Protein AF-0000000085183586 (afdb_homodimer)

InterPro domains:
  IPR009056 Cytochrome c-like domain [PS51007] (41-153)
  IPR036280 Multiheme cytochrome superfamily [SSF48695] (47-349)

Radius of gyration: 34.96 Å; Cα contacts (8 Å, |Δi|>4): 1268; chains: 2; bounding box: 100×95×72 Å

Structure (mmCIF, N/CA/C/O backbone):
data_AF-0000000085183586-model_v1
#
loop_
_entity.id
_entity.type
_entity.pdbx_description
1 polymer 'Polyheme membrane-associated cytochrome C'
#
loop_
_atom_site.group_PDB
_atom_site.id
_atom_site.type_symbol
_atom_site.label_atom_id
_atom_site.label_alt_id
_atom_site.label_comp_id
_atom_site.label_asym_id
_atom_site.label_entity_id
_atom_site.label_seq_id
_atom_site.pdbx_PDB_ins_code
_atom_site.Cartn_x
_atom_site.Cartn_y
_atom_site.Cartn_z
_atom_site.occupancy
_atom_site.B_iso_or_equiv
_atom_site.auth_seq_id
_atom_site.auth_comp_id
_atom_site.auth_asym_id
_atom_site.auth_atom_id
_atom_site.pdbx_PDB_model_num
ATOM 1 N N . MET A 1 1 ? 73 -24.75 -18.953 1 26.05 1 MET A N 1
ATOM 2 C CA . MET A 1 1 ? 72.188 -23.594 -19.359 1 26.05 1 MET A CA 1
ATOM 3 C C . MET A 1 1 ? 70.875 -23.578 -18.688 1 26.05 1 MET A C 1
ATOM 5 O O . MET A 1 1 ? 70.062 -24.484 -18.906 1 26.05 1 MET A O 1
ATOM 9 N N . ILE A 1 2 ? 70.75 -23.047 -17.406 1 32.41 2 ILE A N 1
ATOM 10 C CA . ILE A 1 2 ? 69.688 -23.062 -16.422 1 32.41 2 ILE A CA 1
ATOM 11 C C . ILE A 1 2 ? 68.562 -22.156 -16.875 1 32.41 2 ILE A C 1
ATOM 13 O O . ILE A 1 2 ? 68.75 -20.953 -17.047 1 32.41 2 ILE A O 1
ATOM 17 N N . ALA A 1 3 ? 67.625 -22.734 -17.688 1 36.5 3 ALA A N 1
ATOM 18 C CA . ALA A 1 3 ? 66.5 -21.984 -18.234 1 36.5 3 ALA A CA 1
ATOM 19 C C . ALA A 1 3 ? 65.688 -21.281 -17.125 1 36.5 3 ALA A C 1
ATOM 21 O O . ALA A 1 3 ? 65.375 -21.891 -16.109 1 36.5 3 ALA A O 1
ATOM 22 N N . PRO A 1 4 ? 65.625 -19.938 -17.062 1 32.19 4 PRO A N 1
ATOM 23 C CA . PRO A 1 4 ? 65 -19.156 -16.031 1 32.19 4 PRO A CA 1
ATOM 24 C C . PRO A 1 4 ? 63.469 -19.344 -16.016 1 32.19 4 PRO A C 1
ATOM 26 O O . PRO A 1 4 ? 62.844 -19.422 -17.078 1 32.19 4 PRO A O 1
ATOM 29 N N . ARG A 1 5 ? 62.906 -20.047 -14.945 1 36.12 5 ARG A N 1
ATOM 30 C CA . ARG A 1 5 ? 61.5 -20.297 -14.695 1 36.12 5 ARG A CA 1
ATOM 31 C C . ARG A 1 5 ? 60.75 -18.984 -14.531 1 36.12 5 ARG A C 1
ATOM 33 O O . ARG A 1 5 ? 61.094 -18.156 -13.672 1 36.12 5 ARG A O 1
ATOM 40 N N . ILE A 1 6 ? 60.156 -18.438 -15.617 1 33.31 6 ILE A N 1
ATOM 41 C CA . ILE A 1 6 ? 59.312 -17.266 -15.633 1 33.31 6 ILE A CA 1
ATOM 42 C C . ILE A 1 6 ? 58.094 -17.516 -14.734 1 33.31 6 ILE A C 1
ATOM 44 O O . ILE A 1 6 ? 57.344 -18.469 -14.953 1 33.31 6 ILE A O 1
ATOM 48 N N . LEU A 1 7 ? 58.062 -17.047 -13.469 1 31.09 7 LEU A N 1
ATOM 49 C CA . LEU A 1 7 ? 56.969 -16.984 -12.5 1 31.09 7 LEU A CA 1
ATOM 50 C C . LEU A 1 7 ? 55.844 -16.078 -13 1 31.09 7 LEU A C 1
ATOM 52 O O . LEU A 1 7 ? 56.031 -14.883 -13.203 1 31.09 7 LEU A O 1
ATOM 56 N N . ILE A 1 8 ? 54.938 -16.625 -13.844 1 34.34 8 ILE A N 1
ATOM 57 C CA . ILE A 1 8 ? 53.75 -15.883 -14.227 1 34.34 8 ILE A CA 1
ATOM 58 C C . ILE A 1 8 ? 52.875 -15.68 -13 1 34.34 8 ILE A C 1
ATOM 60 O O . ILE A 1 8 ? 52.375 -16.656 -12.406 1 34.34 8 ILE A O 1
ATOM 64 N N . ILE A 1 9 ? 53.031 -14.562 -12.234 1 34.19 9 ILE A N 1
ATOM 65 C CA . ILE A 1 9 ? 52.156 -14.117 -11.172 1 34.19 9 ILE A CA 1
ATOM 66 C C . ILE A 1 9 ? 50.781 -13.781 -11.758 1 34.19 9 ILE A C 1
ATOM 68 O O . ILE A 1 9 ? 50.656 -12.914 -12.625 1 34.19 9 ILE A O 1
ATOM 72 N N . SER A 1 10 ? 49.906 -14.734 -11.758 1 30.56 10 SER A N 1
ATOM 73 C CA . SER A 1 10 ? 48.5 -14.5 -12.102 1 30.56 10 SER A CA 1
ATOM 74 C C . SER A 1 10 ? 47.844 -13.508 -11.133 1 30.56 10 SER A C 1
ATOM 76 O O . SER A 1 10 ? 47.781 -13.773 -9.938 1 30.56 10 SER A O 1
ATOM 78 N N . LEU A 1 11 ? 47.906 -12.195 -11.438 1 31.66 11 LEU A N 1
ATOM 79 C CA . LEU A 1 11 ? 47.125 -11.172 -10.766 1 31.66 11 LEU A CA 1
ATOM 80 C C . LEU A 1 11 ? 45.625 -11.469 -10.906 1 31.66 11 LEU A C 1
ATOM 82 O O . LEU A 1 11 ? 45.094 -11.438 -12.008 1 31.66 11 LEU A O 1
ATOM 86 N N . LEU A 1 12 ? 45.125 -12.305 -10 1 31.16 12 LEU A N 1
ATOM 87 C CA . LEU A 1 12 ? 43.688 -12.438 -9.828 1 31.16 12 LEU A CA 1
ATOM 88 C C . LEU A 1 12 ? 43.062 -11.125 -9.359 1 31.16 12 LEU A C 1
ATOM 90 O O . LEU A 1 12 ? 43.375 -10.641 -8.266 1 31.16 12 LEU A O 1
ATOM 94 N N . LEU A 1 13 ? 42.688 -10.258 -10.273 1 31.94 13 LEU A N 1
ATOM 95 C CA . LEU A 1 13 ? 41.875 -9.078 -10.023 1 31.94 13 LEU A CA 1
ATOM 96 C C . LEU A 1 13 ? 40.562 -9.461 -9.336 1 31.94 13 LEU A C 1
ATOM 98 O O . LEU A 1 13 ? 39.75 -10.227 -9.898 1 31.94 13 LEU A O 1
ATOM 102 N N . ALA A 1 14 ? 40.5 -9.195 -8.008 1 33.41 14 ALA A N 1
ATOM 103 C CA . ALA A 1 14 ? 39.312 -9.266 -7.133 1 33.41 14 ALA A CA 1
ATOM 104 C C . ALA A 1 14 ? 38.281 -8.203 -7.516 1 33.41 14 ALA A C 1
ATOM 106 O O . ALA A 1 14 ? 38.312 -7.082 -7.004 1 33.41 14 ALA A O 1
ATOM 107 N N . CYS A 1 15 ? 37.938 -8.133 -8.781 1 35.31 15 CYS A N 1
ATOM 108 C CA . CYS A 1 15 ? 36.906 -7.145 -9.133 1 35.31 15 CYS A CA 1
ATOM 109 C C . CYS A 1 15 ? 35.562 -7.531 -8.547 1 35.31 15 CYS A C 1
ATOM 111 O O . CYS A 1 15 ? 34.562 -6.836 -8.766 1 35.31 15 CYS A O 1
ATOM 113 N N . GLY A 1 16 ? 35.375 -8.711 -7.992 1 34.56 16 GLY A N 1
ATOM 114 C CA . GLY A 1 16 ? 33.969 -9.094 -7.832 1 34.56 16 GLY A CA 1
ATOM 115 C C . GLY A 1 16 ? 33.312 -8.422 -6.645 1 34.56 16 GLY A C 1
ATOM 116 O O . GLY A 1 16 ? 32.125 -8.617 -6.406 1 34.56 16 GLY A O 1
ATOM 117 N N . GLY A 1 17 ? 34 -7.895 -5.707 1 30.64 17 GLY A N 1
ATOM 118 C CA . GLY A 1 17 ? 33.375 -7.75 -4.391 1 30.64 17 GLY A CA 1
ATOM 119 C C . GLY A 1 17 ? 32.594 -6.465 -4.234 1 30.64 17 GLY A C 1
ATOM 120 O O . GLY A 1 17 ? 31.844 -6.305 -3.271 1 30.64 17 GLY A O 1
ATOM 121 N N . ALA A 1 18 ? 32.781 -5.504 -5.039 1 37.56 18 ALA A N 1
ATOM 122 C CA . ALA A 1 18 ? 32.219 -4.211 -4.668 1 37.56 18 ALA A CA 1
ATOM 123 C C . ALA A 1 18 ? 30.719 -4.16 -4.984 1 37.56 18 ALA A C 1
ATOM 125 O O . ALA A 1 18 ? 29.953 -3.477 -4.297 1 37.56 18 ALA A O 1
ATOM 126 N N . ALA A 1 19 ? 30.234 -4.758 -6.062 1 40.22 19 ALA A N 1
ATOM 127 C CA . ALA A 1 19 ? 28.828 -4.641 -6.418 1 40.22 19 ALA A CA 1
ATOM 128 C C . ALA A 1 19 ? 27.938 -5.309 -5.371 1 40.22 19 ALA A C 1
ATOM 130 O O . ALA A 1 19 ? 26.844 -4.82 -5.078 1 40.22 19 ALA A O 1
ATOM 131 N N . SER A 1 20 ? 28.438 -6.336 -4.688 1 42 20 SER A N 1
ATOM 132 C CA . SER A 1 20 ? 27.656 -7.059 -3.693 1 42 20 SER A CA 1
ATOM 133 C C . SER A 1 20 ? 27.5 -6.242 -2.416 1 42 20 SER A C 1
ATOM 135 O O . SER A 1 20 ? 26.438 -6.25 -1.796 1 42 20 SER A O 1
ATOM 137 N N . VAL A 1 21 ? 28.469 -5.434 -2.143 1 38.25 21 VAL A N 1
ATOM 138 C CA . VAL A 1 21 ? 28.422 -4.66 -0.905 1 38.25 21 VAL A CA 1
ATOM 139 C C . VAL A 1 21 ? 27.484 -3.477 -1.062 1 38.25 21 VAL A C 1
ATOM 141 O O . VAL A 1 21 ? 26.719 -3.158 -0.146 1 38.25 21 VAL A O 1
ATOM 144 N N . TYR A 1 22 ? 27.484 -2.863 -2.154 1 37.16 22 TYR A N 1
ATOM 145 C CA . TYR A 1 22 ? 26.641 -1.697 -2.367 1 37.16 22 TYR A CA 1
ATOM 146 C C . TYR A 1 22 ? 25.172 -2.1 -2.43 1 37.16 22 TYR A C 1
ATOM 148 O O . TYR A 1 22 ? 24.312 -1.411 -1.879 1 37.16 22 TYR A O 1
ATOM 156 N N . ALA A 1 23 ? 24.891 -3.236 -3.008 1 42.69 23 ALA A N 1
ATOM 157 C CA . ALA A 1 23 ? 23.516 -3.723 -3.025 1 42.69 23 ALA A CA 1
ATOM 158 C C . ALA A 1 23 ? 23.031 -4.078 -1.619 1 42.69 23 ALA A C 1
ATOM 160 O O . ALA A 1 23 ? 21.891 -3.811 -1.256 1 42.69 23 ALA A O 1
ATOM 161 N N . GLN A 1 24 ? 23.875 -4.543 -0.767 1 39.25 24 GLN A N 1
ATOM 162 C CA . GLN A 1 24 ? 23.531 -4.902 0.608 1 39.25 24 GLN A CA 1
ATOM 163 C C . GLN A 1 24 ? 23.312 -3.658 1.465 1 39.25 24 GLN A C 1
ATOM 165 O O . GLN A 1 24 ? 22.406 -3.621 2.289 1 39.25 24 GLN A O 1
ATOM 170 N N . GLU A 1 25 ? 24.141 -2.588 1.389 1 41.88 25 GLU A N 1
ATOM 171 C CA . GLU A 1 25 ? 23.969 -1.353 2.148 1 41.88 25 GLU A CA 1
ATOM 172 C C . GLU A 1 25 ? 22.688 -0.627 1.748 1 41.88 25 GLU A C 1
ATOM 174 O O . GLU A 1 25 ? 21.953 -0.126 2.605 1 41.88 25 GLU A O 1
ATOM 179 N N . ASP A 1 26 ? 22.391 -0.725 0.457 1 49 26 ASP A N 1
ATOM 180 C CA . ASP A 1 26 ? 21.188 -0.096 -0.081 1 49 26 ASP A CA 1
ATOM 181 C C . ASP A 1 26 ? 19.938 -0.857 0.34 1 49 26 ASP A C 1
ATOM 183 O O . ASP A 1 26 ? 18.922 -0.25 0.708 1 49 26 ASP A O 1
ATOM 187 N N . ALA A 1 27 ? 20.109 -2.209 0.472 1 51.81 27 ALA A N 1
ATOM 188 C CA . ALA A 1 27 ? 18.984 -3.025 0.914 1 51.81 27 ALA A CA 1
ATOM 189 C C . ALA A 1 27 ? 18.703 -2.82 2.4 1 51.81 27 ALA A C 1
ATOM 191 O O . ALA A 1 27 ? 17.547 -2.707 2.814 1 51.81 27 ALA A O 1
ATOM 192 N N . ALA A 1 28 ? 19.781 -2.766 3.197 1 56.38 28 ALA A N 1
ATOM 193 C CA . ALA A 1 28 ? 19.625 -2.482 4.621 1 56.38 28 ALA A CA 1
ATOM 194 C C . ALA A 1 28 ? 18.953 -1.125 4.84 1 56.38 28 ALA A C 1
ATOM 196 O O . ALA A 1 28 ? 18.109 -0.977 5.719 1 56.38 28 ALA A O 1
ATOM 197 N N . THR A 1 29 ? 19.219 -0.327 3.83 1 78.88 29 THR A N 1
ATOM 198 C CA . THR A 1 29 ? 18.641 1.007 3.961 1 78.88 29 THR A CA 1
ATOM 199 C C . THR A 1 29 ? 17.172 1.002 3.561 1 78.88 29 THR A C 1
ATOM 201 O O . THR A 1 29 ? 16.328 1.592 4.246 1 78.88 29 THR A O 1
ATOM 204 N N . LEU A 1 30 ? 16.797 0.117 2.643 1 90.38 30 LEU A N 1
ATOM 205 C CA . LEU A 1 30 ? 15.414 0.084 2.201 1 90.38 30 LEU A CA 1
ATOM 206 C C . LEU A 1 30 ? 14.539 -0.651 3.211 1 90.38 30 LEU A C 1
ATOM 208 O O . LEU A 1 30 ? 13.438 -0.192 3.541 1 90.38 30 LEU A O 1
ATOM 212 N N . SER A 1 31 ? 15.109 -1.735 3.783 1 93.25 31 SER A N 1
ATOM 213 C CA . SER A 1 31 ? 14.359 -2.451 4.809 1 93.25 31 SER A CA 1
ATOM 214 C C . SER A 1 31 ? 14.148 -1.586 6.047 1 93.25 31 SER A C 1
ATOM 216 O O . SER A 1 31 ? 13.094 -1.638 6.676 1 93.25 31 SER A O 1
ATOM 218 N N . GLY A 1 32 ? 15.195 -0.814 6.309 1 95.38 32 GLY A N 1
ATOM 219 C CA . GLY A 1 32 ? 15.055 0.111 7.422 1 95.38 32 GLY A CA 1
ATOM 220 C C . GLY A 1 32 ? 13.961 1.14 7.207 1 95.38 32 GLY A C 1
ATOM 221 O O . GLY A 1 32 ? 13.164 1.408 8.109 1 95.38 32 GLY A O 1
ATOM 222 N N . ALA A 1 33 ? 13.898 1.714 6.035 1 96.38 33 ALA A N 1
ATOM 223 C CA . ALA A 1 33 ? 12.867 2.684 5.684 1 96.38 33 ALA A CA 1
ATOM 224 C C . ALA A 1 33 ? 11.477 2.051 5.75 1 96.38 33 ALA A C 1
ATOM 226 O O . ALA A 1 33 ? 10.531 2.66 6.254 1 96.38 33 ALA A O 1
ATOM 227 N N . VAL A 1 34 ? 11.398 0.79 5.297 1 96.81 34 VAL A N 1
ATOM 228 C CA . VAL A 1 34 ? 10.125 0.079 5.293 1 96.81 34 VAL A CA 1
ATOM 229 C C . VAL A 1 34 ? 9.672 -0.181 6.727 1 96.81 34 VAL A C 1
ATOM 231 O O . VAL A 1 34 ? 8.516 0.068 7.074 1 96.81 34 VAL A O 1
ATOM 234 N N . GLU A 1 35 ? 10.602 -0.632 7.535 1 96.75 35 GLU A N 1
ATOM 235 C CA . GLU A 1 35 ? 10.258 -0.892 8.93 1 96.75 35 GLU A CA 1
ATOM 236 C C . GLU A 1 35 ? 9.852 0.394 9.648 1 96.75 35 GLU A C 1
ATOM 238 O O . GLU A 1 35 ? 8.898 0.403 10.43 1 96.75 35 GLU A O 1
ATOM 243 N N . ALA A 1 36 ? 10.562 1.481 9.383 1 97.31 36 ALA A N 1
ATOM 244 C CA . ALA A 1 36 ? 10.227 2.773 9.977 1 97.31 36 ALA A CA 1
ATOM 245 C C . ALA A 1 36 ? 8.828 3.221 9.562 1 97.31 36 ALA A C 1
ATOM 247 O O . ALA A 1 36 ? 8.039 3.664 10.398 1 97.31 36 ALA A O 1
ATOM 248 N N . TRP A 1 37 ? 8.516 3.057 8.32 1 97.75 37 TRP A N 1
ATOM 249 C CA . TRP A 1 37 ? 7.195 3.432 7.828 1 97.75 37 TRP A CA 1
ATOM 250 C C . TRP A 1 37 ? 6.113 2.566 8.469 1 97.75 37 TRP A C 1
ATOM 252 O O . TRP A 1 37 ? 5.082 3.078 8.914 1 97.75 37 TRP A O 1
ATOM 262 N N . LEU A 1 38 ? 6.363 1.264 8.555 1 96.75 38 LEU A N 1
ATOM 263 C CA . LEU A 1 38 ? 5.383 0.335 9.102 1 96.75 38 LEU A CA 1
ATOM 264 C C . LEU A 1 38 ? 5.008 0.721 10.531 1 96.75 38 LEU A C 1
ATOM 266 O O . LEU A 1 38 ? 3.883 0.472 10.969 1 96.75 38 LEU A O 1
ATOM 270 N N . ASN A 1 39 ? 5.918 1.369 11.18 1 95.94 39 ASN A N 1
ATOM 271 C CA . ASN A 1 39 ? 5.691 1.727 12.578 1 95.94 39 ASN A CA 1
ATOM 272 C C . ASN A 1 39 ? 5.281 3.189 12.727 1 95.94 39 ASN A C 1
ATOM 274 O O . ASN A 1 39 ? 5.242 3.719 13.836 1 95.94 39 ASN A O 1
ATOM 278 N N . SER A 1 40 ? 4.984 3.844 11.68 1 97.81 40 SER A N 1
ATOM 279 C CA . SER A 1 40 ? 4.652 5.262 11.688 1 97.81 40 SER A CA 1
ATOM 280 C C . SER A 1 40 ? 3.143 5.477 11.641 1 97.81 40 SER A C 1
ATOM 282 O O . SER A 1 40 ? 2.393 4.566 11.281 1 97.81 40 SER A O 1
ATOM 284 N N . PRO A 1 41 ? 2.654 6.734 11.961 1 97.5 41 PRO A N 1
ATOM 285 C CA . PRO A 1 41 ? 1.229 7.055 11.859 1 97.5 41 PRO A CA 1
ATOM 286 C C . PRO A 1 41 ? 0.71 6.977 10.422 1 97.5 41 PRO A C 1
ATOM 288 O O . PRO A 1 41 ? -0.486 6.766 10.203 1 97.5 41 PRO A O 1
ATOM 291 N N . HIS A 1 42 ? 1.541 7.059 9.406 1 97.94 42 HIS A N 1
ATOM 292 C CA . HIS A 1 42 ? 1.119 7.012 8.008 1 97.94 42 HIS A CA 1
ATOM 293 C C . HIS A 1 42 ? 0.777 5.59 7.586 1 97.94 42 HIS A C 1
ATOM 295 O O . HIS A 1 42 ? 0.142 5.379 6.547 1 97.94 42 HIS A O 1
ATOM 301 N N . ALA A 1 43 ? 1.17 4.605 8.461 1 96.5 43 ALA A N 1
ATOM 302 C CA . ALA A 1 43 ? 0.905 3.201 8.164 1 96.5 43 ALA A CA 1
ATOM 303 C C . ALA A 1 43 ? -0.066 2.602 9.18 1 96.5 43 ALA A C 1
ATOM 305 O O . ALA A 1 43 ? -0.321 1.395 9.164 1 96.5 43 ALA A O 1
ATOM 306 N N . ARG A 1 44 ? -0.626 3.459 10.078 1 95.81 44 ARG A N 1
ATOM 307 C CA . ARG A 1 44 ? -1.499 2.963 11.141 1 95.81 44 ARG A CA 1
ATOM 308 C C . ARG A 1 44 ? -2.91 2.719 10.617 1 95.81 44 ARG A C 1
ATOM 310 O O . ARG A 1 44 ? -3.779 3.586 10.727 1 95.81 44 ARG A O 1
ATOM 317 N N . ARG A 1 45 ? -3.207 1.57 10.211 1 92.56 45 ARG A N 1
ATOM 318 C CA . ARG A 1 45 ? -4.422 1.195 9.492 1 92.56 45 ARG A CA 1
ATOM 319 C C . ARG A 1 45 ? -5.656 1.393 10.367 1 92.56 45 ARG A C 1
ATOM 321 O O . ARG A 1 45 ? -6.734 1.713 9.859 1 92.56 45 ARG A O 1
ATOM 328 N N . GLY A 1 46 ? -5.484 1.187 11.641 1 92.88 46 GLY A N 1
ATOM 329 C CA . GLY A 1 46 ? -6.629 1.256 12.539 1 92.88 46 GLY A CA 1
ATOM 330 C C . GLY A 1 46 ? -6.961 2.67 12.977 1 92.88 46 GLY A C 1
ATOM 331 O O . GLY A 1 46 ? -7.957 2.895 13.664 1 92.88 46 GLY A O 1
ATOM 332 N N . SER A 1 47 ? -6.145 3.629 12.492 1 96 47 SER A N 1
ATOM 333 C CA . SER A 1 47 ? -6.383 5.016 12.883 1 96 47 SER A CA 1
ATOM 334 C C . SER A 1 47 ? -7.645 5.562 12.219 1 96 47 SER A C 1
ATOM 336 O O . SER A 1 47 ? -7.961 5.207 11.086 1 96 47 SER A O 1
ATOM 338 N N . GLU A 1 48 ? -8.32 6.496 12.922 1 95.56 48 GLU A N 1
ATOM 339 C CA . GLU A 1 48 ? -9.523 7.145 12.398 1 95.56 48 GLU A CA 1
ATOM 340 C C . GLU A 1 48 ? -9.234 7.836 11.07 1 95.56 48 GLU A C 1
ATOM 342 O O . GLU A 1 48 ? -10.109 7.906 10.203 1 95.56 48 GLU A O 1
ATOM 347 N N . SER A 1 49 ? -8.031 8.203 10.859 1 96 49 SER A N 1
ATOM 348 C CA . SER A 1 49 ? -7.656 8.898 9.633 1 96 49 SER A CA 1
ATOM 349 C C . SER A 1 49 ? -7.848 8.008 8.406 1 96 49 SER A C 1
ATOM 351 O O . SER A 1 49 ? -7.973 8.5 7.285 1 96 49 SER A O 1
ATOM 353 N N . PHE A 1 50 ? -7.922 6.676 8.602 1 95.88 50 PHE A N 1
ATOM 354 C CA . PHE A 1 50 ? -8.047 5.758 7.477 1 95.88 50 PHE A CA 1
ATOM 355 C C . PHE A 1 50 ? -9.344 4.965 7.566 1 95.88 50 PHE A C 1
ATOM 357 O O . PHE A 1 50 ? -9.82 4.426 6.562 1 95.88 50 PHE A O 1
ATOM 364 N N . THR A 1 51 ? -10.008 4.926 8.766 1 94.88 51 THR A N 1
ATOM 365 C CA . THR A 1 51 ? -11.164 4.047 8.945 1 94.88 51 THR A CA 1
ATOM 366 C C . THR A 1 51 ? -12.461 4.852 8.969 1 94.88 51 THR A C 1
ATOM 368 O O . THR A 1 51 ? -13.547 4.277 9.008 1 94.88 51 THR A O 1
ATOM 371 N N . HIS A 1 52 ? -12.305 6.164 8.945 1 96.19 52 HIS A N 1
ATOM 372 C CA . HIS A 1 52 ? -13.453 7.051 9.102 1 96.19 52 HIS A CA 1
ATOM 373 C C . HIS A 1 52 ? -14.562 6.699 8.109 1 96.19 52 HIS A C 1
ATOM 375 O O . HIS A 1 52 ? -15.742 6.812 8.43 1 96.19 52 HIS A O 1
ATOM 381 N N . TRP A 1 53 ? -14.289 6.145 6.941 1 96.38 53 TRP A N 1
ATOM 382 C CA . TRP A 1 53 ? -15.234 5.957 5.852 1 96.38 53 TRP A CA 1
ATOM 383 C C . TRP A 1 53 ? -15.57 4.48 5.668 1 96.38 53 TRP A C 1
ATOM 385 O O . TRP A 1 53 ? -16.188 4.094 4.672 1 96.38 53 TRP A O 1
ATOM 395 N N . ASP A 1 54 ? -15.148 3.646 6.586 1 91.56 54 ASP A N 1
ATOM 396 C CA . ASP A 1 54 ? -15.352 2.207 6.453 1 91.56 54 ASP A CA 1
ATOM 397 C C . ASP A 1 54 ? -16.828 1.882 6.219 1 91.56 54 ASP A C 1
ATOM 399 O O . ASP A 1 54 ? -17.156 1.083 5.34 1 91.56 54 ASP A O 1
ATOM 403 N N . GLU A 1 55 ? -17.75 2.551 6.961 1 92.88 55 GLU A N 1
ATOM 404 C CA . GLU A 1 55 ? -19.188 2.291 6.828 1 92.88 55 GLU A CA 1
ATOM 405 C C . GLU A 1 55 ? -19.719 2.805 5.496 1 92.88 55 GLU A C 1
ATOM 407 O O . GLU A 1 55 ? -20.688 2.273 4.965 1 92.88 55 GLU A O 1
ATOM 412 N N . ASP A 1 56 ? -19.031 3.766 4.938 1 94.06 56 ASP A N 1
ATOM 413 C CA . ASP A 1 56 ? -19.453 4.355 3.674 1 94.06 56 ASP A CA 1
ATOM 414 C C . ASP A 1 56 ? -18.984 3.518 2.488 1 94.06 56 ASP A C 1
ATOM 416 O O . ASP A 1 56 ? -19.531 3.631 1.387 1 94.06 56 ASP A O 1
ATOM 420 N N . GLY A 1 57 ? -17.906 2.82 2.652 1 91 57 GLY A N 1
ATOM 421 C CA . GLY A 1 57 ? -17.422 1.91 1.624 1 91 57 GLY A CA 1
ATOM 422 C C . GLY A 1 57 ? -16.406 2.543 0.692 1 91 57 GLY A C 1
ATOM 423 O O . GLY A 1 57 ? -15.781 1.852 -0.113 1 91 57 GLY A O 1
ATOM 424 N N . GLU A 1 58 ? -16.25 3.869 0.753 1 94.56 58 GLU A N 1
ATOM 425 C CA . GLU A 1 58 ? -15.312 4.602 -0.088 1 94.56 58 GLU A CA 1
ATOM 426 C C . GLU A 1 58 ? -14.945 5.945 0.531 1 94.56 58 GLU A C 1
ATOM 428 O O . GLU A 1 58 ? -15.68 6.465 1.374 1 94.56 58 GLU A O 1
ATOM 433 N N . ILE A 1 59 ? -13.805 6.473 0.156 1 97.12 59 ILE A N 1
ATOM 434 C CA . ILE A 1 59 ? -13.375 7.793 0.596 1 97.12 59 ILE A CA 1
ATOM 435 C C . ILE A 1 59 ? -13.805 8.844 -0.422 1 97.12 59 ILE A C 1
ATOM 437 O O . ILE A 1 59 ? -13.438 8.773 -1.596 1 97.12 59 ILE A O 1
ATOM 441 N N . PRO A 1 60 ? -14.562 9.797 -0.044 1 97.5 60 PRO A N 1
ATOM 442 C CA . PRO A 1 60 ? -15.023 10.797 -1.007 1 97.5 60 PRO A CA 1
ATOM 443 C C . PRO A 1 60 ? -13.891 11.664 -1.542 1 97.5 60 PRO A C 1
ATOM 445 O O . PRO A 1 60 ? -12.875 11.844 -0.87 1 97.5 60 PRO A O 1
ATOM 448 N N . PRO A 1 61 ? -14.039 12.227 -2.707 1 97.19 61 PRO A N 1
ATOM 449 C CA . PRO A 1 61 ? -12.984 12.969 -3.393 1 97.19 61 PRO A CA 1
ATOM 450 C C . PRO A 1 61 ? -12.406 14.094 -2.539 1 97.19 61 PRO A C 1
ATOM 452 O O . PRO A 1 61 ? -11.188 14.32 -2.549 1 97.19 61 PRO A O 1
ATOM 455 N N . GLN A 1 62 ? -13.211 14.734 -1.729 1 95.69 62 GLN A N 1
ATOM 456 C CA . GLN A 1 62 ? -12.766 15.898 -0.978 1 95.69 62 GLN A CA 1
ATOM 457 C C . GLN A 1 62 ? -11.836 15.492 0.163 1 95.69 62 GLN A C 1
ATOM 459 O O . GLN A 1 62 ? -11.156 16.328 0.752 1 95.69 62 GLN A O 1
ATOM 464 N N . CYS A 1 63 ? -11.82 14.211 0.505 1 97.62 63 CYS A N 1
ATOM 465 C CA . CYS A 1 63 ? -11 13.719 1.607 1 97.62 63 CYS A CA 1
ATOM 466 C C . CYS A 1 63 ? -9.812 12.914 1.088 1 97.62 63 CYS A C 1
ATOM 468 O O . CYS A 1 63 ? -8.812 12.758 1.787 1 97.62 63 CYS A O 1
ATOM 470 N N . ALA A 1 64 ? -9.859 12.461 -0.14 1 98 64 ALA A N 1
ATOM 471 C CA . ALA A 1 64 ? -9.016 11.383 -0.649 1 98 64 ALA A CA 1
ATOM 472 C C . ALA A 1 64 ? -7.586 11.859 -0.874 1 98 64 ALA A C 1
ATOM 474 O O . ALA A 1 64 ? -6.637 11.086 -0.742 1 98 64 ALA A O 1
ATOM 475 N N . THR A 1 65 ? -7.352 13.125 -1.169 1 97.94 65 THR A N 1
ATOM 476 C CA . THR A 1 65 ? -6.008 13.641 -1.42 1 97.94 65 THR A CA 1
ATOM 477 C C . THR A 1 65 ? -5.094 13.375 -0.226 1 97.94 65 THR A C 1
ATOM 479 O O . THR A 1 65 ? -3.951 12.945 -0.396 1 97.94 65 THR A O 1
ATOM 482 N N . CYS A 1 66 ? -5.664 13.562 0.977 1 97.88 66 CYS A N 1
ATOM 483 C CA . CYS A 1 66 ? -4.828 13.547 2.172 1 97.88 66 CYS A CA 1
ATOM 484 C C . CYS A 1 66 ? -4.988 12.227 2.924 1 97.88 66 CYS A C 1
ATOM 486 O O . CYS A 1 66 ? -4.176 11.898 3.791 1 97.88 66 CYS A O 1
ATOM 488 N N . HIS A 1 67 ? -6.02 11.477 2.625 1 97.75 67 HIS A N 1
ATOM 489 C CA . HIS A 1 67 ? -6.301 10.297 3.439 1 97.75 67 HIS A CA 1
ATOM 490 C C . HIS A 1 67 ? -6.16 9.016 2.625 1 97.75 67 HIS A C 1
ATOM 492 O O . HIS A 1 67 ? -6.676 7.969 3.016 1 97.75 67 HIS A O 1
ATOM 498 N N . SER A 1 68 ? -5.52 9.156 1.464 1 96.69 68 SER A N 1
ATOM 499 C CA . SER A 1 68 ? -5.375 7.996 0.589 1 96.69 68 SER A CA 1
ATOM 500 C C . SER A 1 68 ? -4.238 8.195 -0.41 1 96.69 68 SER A C 1
ATOM 502 O O . SER A 1 68 ? -4.195 9.211 -1.112 1 96.69 68 SER A O 1
ATOM 504 N N . SER A 1 69 ? -3.363 7.195 -0.496 1 96.81 69 SER A N 1
ATOM 505 C CA . SER A 1 69 ? -2.316 7.246 -1.511 1 96.81 69 SER A CA 1
ATOM 506 C C . SER A 1 69 ? -2.91 7.285 -2.916 1 96.81 69 SER A C 1
ATOM 508 O O . SER A 1 69 ? -2.355 7.926 -3.811 1 96.81 69 SER A O 1
ATOM 510 N N . ILE A 1 70 ? -4.062 6.621 -3.162 1 96 70 ILE A N 1
ATOM 511 C CA . ILE A 1 70 ? -4.742 6.617 -4.453 1 96 70 ILE A CA 1
ATOM 512 C C . ILE A 1 70 ? -5.219 8.031 -4.789 1 96 70 ILE A C 1
ATOM 514 O O . ILE A 1 70 ? -5 8.516 -5.902 1 96 70 ILE A O 1
ATOM 518 N N . GLY A 1 71 ? -5.797 8.672 -3.787 1 97.5 71 GLY A N 1
ATOM 519 C CA . GLY A 1 71 ? -6.27 10.039 -3.977 1 97.5 71 GLY A CA 1
ATOM 520 C C . GLY A 1 71 ? -5.152 11.023 -4.258 1 97.5 71 GLY A C 1
ATOM 521 O O . GLY A 1 71 ? -5.305 11.922 -5.09 1 97.5 71 GLY A O 1
ATOM 522 N N . MET A 1 72 ? -4.047 10.883 -3.541 1 97.75 72 MET A N 1
ATOM 523 C CA . MET A 1 72 ? -2.908 11.773 -3.766 1 97.75 72 MET A CA 1
ATOM 524 C C . MET A 1 72 ? -2.361 11.609 -5.18 1 97.75 72 MET A C 1
ATOM 526 O O . MET A 1 72 ? -2.062 12.602 -5.852 1 97.75 72 MET A O 1
ATOM 530 N N . ARG A 1 73 ? -2.219 10.406 -5.66 1 96.19 73 ARG A N 1
ATOM 531 C CA . ARG A 1 73 ? -1.741 10.164 -7.02 1 96.19 73 ARG A CA 1
ATOM 532 C C . ARG A 1 73 ? -2.691 10.773 -8.047 1 96.19 73 ARG A C 1
ATOM 534 O O . ARG A 1 73 ? -2.25 11.336 -9.055 1 96.19 73 ARG A O 1
ATOM 541 N N . ASP A 1 74 ? -3.967 10.617 -7.77 1 97.06 74 ASP A N 1
ATOM 542 C CA . ASP A 1 74 ? -4.977 11.227 -8.625 1 97.06 74 ASP A CA 1
ATOM 543 C C . ASP A 1 74 ? -4.844 12.75 -8.625 1 97.06 74 ASP A C 1
ATOM 545 O O . ASP A 1 74 ? -4.746 13.367 -9.688 1 97.06 74 ASP A O 1
ATOM 549 N N . PHE A 1 75 ? -4.762 13.328 -7.457 1 98.06 75 PHE A N 1
ATOM 550 C CA . PHE A 1 75 ? -4.652 14.773 -7.293 1 98.06 75 PHE A CA 1
ATOM 551 C C . PHE A 1 75 ? -3.439 15.312 -8.039 1 98.06 75 PHE A C 1
ATOM 553 O O . PHE A 1 75 ? -3.506 16.391 -8.648 1 98.06 75 PHE A O 1
ATOM 560 N N . LEU A 1 76 ? -2.346 14.516 -8.062 1 97.06 76 LEU A N 1
ATOM 561 C CA . LEU A 1 76 ? -1.111 14.969 -8.695 1 97.06 76 LEU A CA 1
ATOM 562 C C . LEU A 1 76 ? -1.119 14.648 -10.188 1 97.06 76 LEU A C 1
ATOM 564 O O . LEU A 1 76 ? -0.208 15.047 -10.914 1 97.06 76 LEU A O 1
ATOM 568 N N . GLY A 1 77 ? -2.078 13.898 -10.656 1 95.62 77 GLY A N 1
ATOM 569 C CA . GLY A 1 77 ? -2.17 13.508 -12.055 1 95.62 77 GLY A CA 1
ATOM 570 C C . GLY A 1 77 ? -1.281 12.328 -12.406 1 95.62 77 GLY A C 1
ATOM 571 O O . GLY A 1 77 ? -0.995 12.086 -13.578 1 95.62 77 GLY A O 1
ATOM 572 N N . GLY A 1 78 ? -0.787 11.695 -11.43 1 92.5 78 GLY A N 1
ATOM 573 C CA . GLY A 1 78 ? 0.133 10.586 -11.633 1 92.5 78 GLY A CA 1
ATOM 574 C C . GLY A 1 78 ? -0.532 9.367 -12.242 1 92.5 78 GLY A C 1
ATOM 575 O O . GLY A 1 78 ? 0.148 8.461 -12.734 1 92.5 78 GLY A O 1
ATOM 576 N N . ASP A 1 79 ? -1.854 9.281 -12.18 1 90.94 79 ASP A N 1
ATOM 577 C CA . ASP A 1 79 ? -2.584 8.148 -12.75 1 90.94 79 ASP A CA 1
ATOM 578 C C . ASP A 1 79 ? -3.219 8.523 -14.086 1 90.94 79 ASP A C 1
ATOM 580 O O . ASP A 1 79 ? -4.074 7.801 -14.602 1 90.94 79 ASP A O 1
ATOM 584 N N . GLY A 1 80 ? -2.893 9.672 -14.57 1 91.56 80 GLY A N 1
ATOM 585 C CA . GLY A 1 80 ? -3.414 10.133 -15.852 1 91.56 80 GLY A CA 1
ATOM 586 C C . GLY A 1 80 ? -4.598 11.07 -15.711 1 91.56 80 GLY A C 1
ATOM 587 O O . GLY A 1 80 ? -5.086 11.617 -16.703 1 91.56 80 GLY A O 1
ATOM 588 N N . SER A 1 81 ? -5.031 11.305 -14.492 1 93.12 81 SER A N 1
ATOM 589 C CA . SER A 1 81 ? -6.141 12.219 -14.242 1 93.12 81 SER A CA 1
ATOM 590 C C . SER A 1 81 ? -5.688 13.672 -14.32 1 93.12 81 SER A C 1
ATOM 592 O O . SER A 1 81 ? -4.492 13.945 -14.445 1 93.12 81 SER A O 1
ATOM 594 N N . THR A 1 82 ? -6.66 14.555 -14.273 1 93.44 82 THR A N 1
ATOM 595 C CA . THR A 1 82 ? -6.363 15.984 -14.227 1 93.44 82 THR A CA 1
ATOM 596 C C . THR A 1 82 ? -5.762 16.359 -12.883 1 93.44 82 THR A C 1
ATOM 598 O O . THR A 1 82 ? -6.355 16.094 -11.836 1 93.44 82 THR A O 1
ATOM 601 N N . PRO A 1 83 ? -4.539 16.969 -12.984 1 94.62 83 PRO A N 1
ATOM 602 C CA . PRO A 1 83 ? -3.936 17.375 -11.711 1 94.62 83 PRO A CA 1
ATOM 603 C C . PRO A 1 83 ? -4.742 18.453 -10.984 1 94.62 83 PRO A C 1
ATOM 605 O O . PRO A 1 83 ? -5.43 19.25 -11.625 1 94.62 83 PRO A O 1
ATOM 608 N N . GLY A 1 84 ? -4.648 18.438 -9.703 1 94.19 84 GLY A N 1
ATOM 609 C CA . GLY A 1 84 ? -5.223 19.5 -8.891 1 94.19 84 GLY A CA 1
ATOM 610 C C . GLY A 1 84 ? -6.594 19.141 -8.336 1 94.19 84 GLY A C 1
ATOM 611 O O . GLY A 1 84 ? -7.215 19.953 -7.641 1 94.19 84 GLY A O 1
ATOM 612 N N . GLN A 1 85 ? -7.023 17.922 -8.688 1 93.75 85 GLN A N 1
ATOM 613 C CA . GLN A 1 85 ? -8.312 17.469 -8.172 1 93.75 85 GLN A CA 1
ATOM 614 C C . GLN A 1 85 ? -8.391 15.953 -8.125 1 93.75 85 GLN A C 1
ATOM 616 O O . GLN A 1 85 ? -7.645 15.258 -8.82 1 93.75 85 GLN A O 1
ATOM 621 N N . VAL A 1 86 ? -9.25 15.469 -7.25 1 94.94 86 VAL A N 1
ATOM 622 C CA . VAL A 1 86 ? -9.625 14.055 -7.234 1 94.94 86 VAL A CA 1
ATOM 623 C C . VAL A 1 86 ? -11 13.883 -7.867 1 94.94 86 VAL A C 1
ATOM 625 O O . VAL A 1 86 ? -11.984 14.453 -7.391 1 94.94 86 VAL A O 1
ATOM 628 N N . ASP A 1 87 ? -11.078 13.055 -8.844 1 90.38 87 ASP A N 1
ATOM 629 C CA . ASP A 1 87 ? -12.273 13.031 -9.68 1 90.38 87 ASP A CA 1
ATOM 630 C C . ASP A 1 87 ? -13.258 11.961 -9.211 1 90.38 87 ASP A C 1
ATOM 632 O O . ASP A 1 87 ? -14.445 12.023 -9.523 1 90.38 87 ASP A O 1
ATOM 636 N N . HIS A 1 88 ? -12.836 11.023 -8.523 1 92.44 88 HIS A N 1
ATOM 637 C CA . HIS A 1 88 ? -13.695 9.938 -8.086 1 92.44 88 HIS A CA 1
ATOM 638 C C . HIS A 1 88 ? -13.352 9.492 -6.668 1 92.44 88 HIS A C 1
ATOM 640 O O . HIS A 1 88 ? -12.234 9.711 -6.199 1 92.44 88 HIS A O 1
ATOM 646 N N . PRO A 1 89 ? -14.398 8.93 -6.004 1 95.88 89 PRO A N 1
ATOM 647 C CA . PRO A 1 89 ? -14.07 8.336 -4.707 1 95.88 89 PRO A CA 1
ATOM 648 C C . PRO A 1 89 ? -12.992 7.258 -4.805 1 95.88 89 PRO A C 1
ATOM 650 O O . PRO A 1 89 ? -12.812 6.656 -5.867 1 95.88 89 PRO A O 1
ATOM 653 N N . THR A 1 90 ? -12.258 7.105 -3.795 1 94.88 90 THR A N 1
ATOM 654 C CA . THR A 1 90 ? -11.188 6.105 -3.812 1 94.88 90 THR A CA 1
ATOM 655 C C . THR A 1 90 ? -11.531 4.938 -2.891 1 94.88 90 THR A C 1
ATOM 657 O O . THR A 1 90 ? -12.336 5.082 -1.969 1 94.88 90 THR A O 1
ATOM 660 N N . ALA A 1 91 ? -10.93 3.83 -3.182 1 91.25 91 ALA A N 1
ATOM 661 C CA . ALA A 1 91 ? -11.164 2.604 -2.424 1 91.25 91 ALA A CA 1
ATOM 662 C C . ALA A 1 91 ? -10.609 2.723 -1.004 1 91.25 91 ALA A C 1
ATOM 664 O O . ALA A 1 91 ? -9.672 3.484 -0.757 1 91.25 91 ALA A O 1
ATOM 665 N N . LEU A 1 92 ? -11.242 1.938 -0.079 1 90.12 92 LEU A N 1
ATOM 666 C CA . LEU A 1 92 ? -10.773 1.852 1.299 1 90.12 92 LEU A CA 1
ATOM 667 C C . LEU A 1 92 ? -9.445 1.097 1.374 1 90.12 92 LEU A C 1
ATOM 669 O O . LEU A 1 92 ? -9.07 0.4 0.429 1 90.12 92 LEU A O 1
ATOM 673 N N . GLY A 1 93 ? -8.719 1.328 2.445 1 88.56 93 GLY A N 1
ATOM 674 C CA . GLY A 1 93 ? -7.555 0.509 2.75 1 88.56 93 GLY A CA 1
ATOM 675 C C . GLY A 1 93 ? -6.25 1.131 2.291 1 88.56 93 GLY A C 1
ATOM 676 O O . GLY A 1 93 ? -5.172 0.7 2.705 1 88.56 93 GLY A O 1
ATOM 677 N N . ALA A 1 94 ? -6.457 2.146 1.447 1 90.75 94 ALA A N 1
ATOM 678 C CA . ALA A 1 94 ? -5.238 2.852 1.069 1 90.75 94 ALA A CA 1
ATOM 679 C C . ALA A 1 94 ? -4.711 3.697 2.227 1 90.75 94 ALA A C 1
ATOM 681 O O . ALA A 1 94 ? -5.492 4.301 2.965 1 90.75 94 ALA A O 1
ATOM 682 N N . LEU A 1 95 ? -3.473 3.705 2.537 1 95.94 95 LEU A N 1
ATOM 683 C CA . LEU A 1 95 ? -2.783 4.496 3.551 1 95.94 95 LEU A CA 1
ATOM 684 C C . LEU A 1 95 ? -1.981 5.621 2.906 1 95.94 95 LEU A C 1
ATOM 686 O O . LEU A 1 95 ? -2.309 6.074 1.808 1 95.94 95 LEU A O 1
ATOM 690 N N . ILE A 1 96 ? -1.092 6.215 3.594 1 97.88 96 ILE A N 1
ATOM 691 C CA . ILE A 1 96 ? -0.044 7.047 3.01 1 97.88 96 ILE A CA 1
ATOM 692 C C . ILE A 1 96 ? 1.213 6.207 2.785 1 97.88 96 ILE A C 1
ATOM 694 O O . ILE A 1 96 ? 2.072 6.117 3.664 1 97.88 96 ILE A O 1
ATOM 698 N N . ASP A 1 97 ? 1.192 5.609 1.631 1 96.25 97 ASP A N 1
ATOM 699 C CA . ASP A 1 97 ? 2.197 4.578 1.397 1 96.25 97 ASP A CA 1
ATOM 700 C C . ASP A 1 97 ? 3.318 5.094 0.498 1 96.25 97 ASP A C 1
ATOM 702 O O . ASP A 1 97 ? 3.418 6.297 0.252 1 96.25 97 ASP A O 1
ATOM 706 N N . CYS A 1 98 ? 4.207 4.23 0.047 1 96.44 98 CYS A N 1
ATOM 707 C CA . CYS A 1 98 ? 5.438 4.539 -0.674 1 96.44 98 CYS A CA 1
ATOM 708 C C . CYS A 1 98 ? 5.141 5.352 -1.931 1 96.44 98 CYS A C 1
ATOM 710 O O . CYS A 1 98 ? 5.895 6.266 -2.275 1 96.44 98 CYS A O 1
ATOM 712 N N . THR A 1 99 ? 4.035 5.09 -2.604 1 96.31 99 THR A N 1
ATOM 713 C CA . THR A 1 99 ? 3.73 5.703 -3.891 1 96.31 99 THR A CA 1
ATOM 714 C C . THR A 1 99 ? 3.332 7.164 -3.711 1 96.31 99 THR A C 1
ATOM 716 O O . THR A 1 99 ? 3.369 7.945 -4.664 1 96.31 99 THR A O 1
ATOM 719 N N . THR A 1 100 ? 2.91 7.492 -2.52 1 96.31 100 THR A N 1
ATOM 720 C CA . THR A 1 100 ? 2.541 8.867 -2.215 1 96.31 100 THR A CA 1
ATOM 721 C C . THR A 1 100 ? 3.729 9.805 -2.418 1 96.31 100 THR A C 1
ATOM 723 O O . THR A 1 100 ? 3.576 10.906 -2.961 1 96.31 100 THR A O 1
ATOM 726 N N . CYS A 1 101 ? 4.91 9.336 -2.047 1 95.62 101 CYS A N 1
ATOM 727 C CA . CYS A 1 101 ? 6.074 10.211 -2.012 1 95.62 101 CYS A CA 1
ATOM 728 C C . CYS A 1 101 ? 7.07 9.836 -3.104 1 95.62 101 CYS A C 1
ATOM 730 O O . CYS A 1 101 ? 7.855 10.672 -3.549 1 95.62 101 CYS A O 1
ATOM 732 N N . HIS A 1 102 ? 7.043 8.609 -3.555 1 95.12 102 HIS A N 1
ATOM 733 C CA . HIS A 1 102 ? 8.109 8.156 -4.445 1 95.12 102 HIS A CA 1
ATOM 734 C C . HIS A 1 102 ? 7.59 7.965 -5.867 1 95.12 102 HIS A C 1
ATOM 736 O O . HIS A 1 102 ? 8.289 7.418 -6.723 1 95.12 102 HIS A O 1
ATOM 742 N N . SER A 1 103 ? 6.422 8.391 -6.188 1 95.06 103 SER A N 1
ATOM 743 C CA . SER A 1 103 ? 5.941 8.398 -7.562 1 95.06 103 SER A CA 1
ATOM 744 C C . SER A 1 103 ? 6.609 9.492 -8.383 1 95.06 103 SER A C 1
ATOM 746 O O . SER A 1 103 ? 7.188 10.43 -7.82 1 95.06 103 SER A O 1
ATOM 748 N N . ALA A 1 104 ? 6.527 9.367 -9.68 1 94.62 104 ALA A N 1
ATOM 749 C CA . ALA A 1 104 ? 7.102 10.367 -10.578 1 94.62 104 ALA A CA 1
ATOM 750 C C . ALA A 1 104 ? 6.43 11.719 -10.383 1 94.62 104 ALA A C 1
ATOM 752 O O . ALA A 1 104 ? 7.102 12.758 -10.359 1 94.62 104 ALA A O 1
ATOM 753 N N . ALA A 1 105 ? 5.133 11.703 -10.227 1 94.88 105 ALA A N 1
ATOM 754 C CA . ALA A 1 105 ? 4.387 12.953 -10.047 1 94.88 105 ALA A CA 1
ATOM 755 C C . ALA A 1 105 ? 4.781 13.648 -8.75 1 94.88 105 ALA A C 1
ATOM 757 O O . ALA A 1 105 ? 4.938 14.867 -8.719 1 94.88 105 ALA A O 1
ATOM 758 N N . ALA A 1 106 ? 4.93 12.922 -7.703 1 95.31 106 ALA A N 1
ATOM 759 C CA . ALA A 1 106 ? 5.348 13.5 -6.426 1 95.31 106 ALA A CA 1
ATOM 760 C C . ALA A 1 106 ? 6.762 14.062 -6.512 1 95.31 106 ALA A C 1
ATOM 762 O O . ALA A 1 106 ? 7.043 15.133 -5.977 1 95.31 106 ALA A O 1
ATOM 763 N N . ALA A 1 107 ? 7.648 13.352 -7.188 1 93.06 107 ALA A N 1
ATOM 764 C CA . ALA A 1 107 ? 9.031 13.781 -7.344 1 93.06 107 ALA A CA 1
ATOM 765 C C . ALA A 1 107 ? 9.117 15.086 -8.141 1 93.06 107 ALA A C 1
ATOM 767 O O . ALA A 1 107 ? 10.016 15.898 -7.922 1 93.06 107 ALA A O 1
ATOM 768 N N . ALA A 1 108 ? 8.211 15.25 -8.984 1 93.12 108 ALA A N 1
ATOM 769 C CA . ALA A 1 108 ? 8.219 16.422 -9.852 1 93.12 108 ALA A CA 1
ATOM 770 C C . ALA A 1 108 ? 7.539 17.609 -9.18 1 93.12 108 ALA A C 1
ATOM 772 O O . ALA A 1 108 ? 7.66 18.75 -9.648 1 93.12 108 ALA A O 1
ATOM 773 N N . LEU A 1 109 ? 6.812 17.375 -8.125 1 95.19 109 LEU A N 1
ATOM 774 C CA . LEU A 1 109 ? 6.031 18.406 -7.461 1 95.19 109 LEU A CA 1
ATOM 775 C C . LEU A 1 109 ? 6.941 19.453 -6.82 1 95.19 109 LEU A C 1
ATOM 777 O O . LEU A 1 109 ? 7.871 19.109 -6.09 1 95.19 109 LEU A O 1
ATOM 781 N N . ASP A 1 110 ? 6.637 20.734 -7.109 1 94.94 110 ASP A N 1
ATOM 782 C CA . ASP A 1 110 ? 7.449 21.797 -6.531 1 94.94 110 ASP A CA 1
ATOM 783 C C . ASP A 1 110 ? 6.57 22.938 -6.016 1 94.94 110 ASP A C 1
ATOM 785 O O . ASP A 1 110 ? 7.035 23.781 -5.254 1 94.94 110 ASP A O 1
ATOM 789 N N . GLN A 1 111 ? 5.355 22.953 -6.461 1 95.81 111 GLN A N 1
ATOM 790 C CA . GLN A 1 111 ? 4.426 24.016 -6.105 1 95.81 111 GLN A CA 1
ATOM 791 C C . GLN A 1 111 ? 3.176 23.453 -5.434 1 95.81 111 GLN A C 1
ATOM 793 O O . GLN A 1 111 ? 2.652 22.422 -5.852 1 95.81 111 GLN A O 1
ATOM 798 N N . VAL A 1 112 ? 2.742 24.125 -4.438 1 97.62 112 VAL A N 1
ATOM 799 C CA . VAL A 1 112 ? 1.543 23.734 -3.709 1 97.62 112 VAL A CA 1
ATOM 800 C C . VAL A 1 112 ? 0.598 24.922 -3.58 1 97.62 112 VAL A C 1
ATOM 802 O O . VAL A 1 112 ? 1.034 26.047 -3.299 1 97.62 112 VAL A O 1
ATOM 805 N N . THR A 1 113 ? -0.671 24.656 -3.875 1 97.81 113 THR A N 1
ATOM 806 C CA . THR A 1 113 ? -1.704 25.672 -3.662 1 97.81 113 THR A CA 1
ATOM 807 C C . THR A 1 113 ? -2.369 25.484 -2.301 1 97.81 113 THR A C 1
ATOM 809 O O . THR A 1 113 ? -2.785 24.375 -1.953 1 97.81 113 THR A O 1
ATOM 812 N N . PHE A 1 114 ? -2.414 26.547 -1.588 1 98.31 114 PHE A N 1
ATOM 813 C CA . PHE A 1 114 ? -2.967 26.516 -0.239 1 98.31 114 PHE A CA 1
ATOM 814 C C . PHE A 1 114 ? -4.43 26.953 -0.243 1 98.31 114 PHE A C 1
ATOM 816 O O . PHE A 1 114 ? -4.914 27.5 -1.229 1 98.31 114 PHE A O 1
ATOM 823 N N . PRO A 1 115 ? -5.16 26.672 0.871 1 97.94 115 PRO A N 1
ATOM 824 C CA . PRO A 1 115 ? -6.59 27 0.933 1 97.94 115 PRO A CA 1
ATOM 825 C C . PRO A 1 115 ? -6.871 28.484 0.732 1 97.94 115 PRO A C 1
ATOM 827 O O . PRO A 1 115 ? -7.977 28.859 0.329 1 97.94 115 PRO A O 1
ATOM 830 N N . SER A 1 116 ? -5.887 29.344 0.948 1 98.19 116 SER A N 1
ATOM 831 C CA . SER A 1 116 ? -6.031 30.766 0.729 1 98.19 116 SER A CA 1
ATOM 832 C C . SER A 1 116 ? -6.078 31.109 -0.759 1 98.19 116 SER A C 1
ATOM 834 O O . SER A 1 116 ? -6.418 32.219 -1.142 1 98.19 116 SER A O 1
ATOM 836 N N . GLY A 1 117 ? -5.719 30.125 -1.597 1 97.75 117 GLY A N 1
ATOM 837 C CA . GLY A 1 117 ? -5.629 30.344 -3.031 1 97.75 117 GLY A CA 1
ATOM 838 C C . GLY A 1 117 ? -4.227 30.672 -3.498 1 97.75 117 GLY A C 1
ATOM 839 O O . GLY A 1 117 ? -3.953 30.688 -4.699 1 97.75 117 GLY A O 1
ATOM 840 N N . VAL A 1 118 ? -3.34 30.906 -2.584 1 98.38 118 VAL A N 1
ATOM 841 C CA . VAL A 1 118 ? -1.968 31.266 -2.932 1 98.38 118 VAL A CA 1
ATOM 842 C C . VAL A 1 118 ? -1.187 30.016 -3.311 1 98.38 118 VAL A C 1
ATOM 844 O O . VAL A 1 118 ? -1.255 29 -2.611 1 98.38 118 VAL A O 1
ATOM 847 N N . ALA A 1 119 ? -0.459 30.094 -4.406 1 97.88 119 ALA A N 1
ATOM 848 C CA . ALA A 1 119 ? 0.457 29.047 -4.828 1 97.88 119 ALA A CA 1
ATOM 849 C C . ALA A 1 119 ? 1.906 29.422 -4.551 1 97.88 119 ALA A C 1
ATOM 851 O O . ALA A 1 119 ? 2.35 30.516 -4.934 1 97.88 119 ALA A O 1
ATOM 852 N N . ILE A 1 120 ? 2.541 28.594 -3.848 1 97.38 120 ILE A N 1
ATOM 853 C CA . ILE A 1 120 ? 3.947 28.828 -3.539 1 97.38 120 ILE A CA 1
ATOM 854 C C . ILE A 1 120 ? 4.793 27.672 -4.07 1 97.38 120 ILE A C 1
ATOM 856 O O . ILE A 1 120 ? 4.398 26.516 -3.965 1 97.38 120 ILE A O 1
ATOM 860 N N . GLY A 1 121 ? 5.949 28.016 -4.676 1 95.81 121 GLY A N 1
ATOM 861 C CA . GLY A 1 121 ? 6.883 27.031 -5.195 1 95.81 121 GLY A CA 1
ATOM 862 C C . GLY A 1 121 ? 8.203 27 -4.453 1 95.81 121 GLY A C 1
ATOM 863 O O . GLY A 1 121 ? 8.336 27.625 -3.391 1 95.81 121 GLY A O 1
ATOM 864 N N . GLY A 1 122 ? 9.102 26.156 -4.934 1 93.69 122 GLY A N 1
ATOM 865 C CA . GLY A 1 122 ? 10.453 26.094 -4.391 1 93.69 122 GLY A CA 1
ATOM 866 C C . GLY A 1 122 ? 10.547 25.234 -3.146 1 93.69 122 GLY A C 1
ATOM 867 O O . GLY A 1 122 ? 11.398 25.469 -2.283 1 93.69 122 GLY A O 1
ATOM 868 N N . PHE A 1 123 ? 9.648 24.25 -2.967 1 93.19 123 PHE A N 1
ATOM 869 C CA . PHE A 1 123 ? 9.625 23.453 -1.747 1 93.19 123 PHE A CA 1
ATOM 870 C C . PHE A 1 123 ? 10.516 22.219 -1.89 1 93.19 123 PHE A C 1
ATOM 872 O O . PHE A 1 123 ? 10.852 21.578 -0.895 1 93.19 123 PHE A O 1
ATOM 879 N N . GLY A 1 124 ? 10.867 21.844 -3.154 1 89.69 124 GLY A N 1
ATOM 880 C CA . GLY A 1 124 ? 11.586 20.594 -3.354 1 89.69 124 GLY A CA 1
ATOM 881 C C . GLY A 1 124 ? 10.852 19.391 -2.801 1 89.69 124 GLY A C 1
ATOM 882 O O . GLY A 1 124 ? 9.648 19.234 -3.027 1 89.69 124 GLY A O 1
ATOM 883 N N . PRO A 1 125 ? 11.547 18.469 -2.07 1 84.25 125 PRO A N 1
ATOM 884 C CA . PRO A 1 125 ? 10.938 17.234 -1.577 1 84.25 125 PRO A CA 1
ATOM 885 C C . PRO A 1 125 ? 9.883 17.484 -0.5 1 84.25 125 PRO A C 1
ATOM 887 O O . PRO A 1 125 ? 9.062 16.609 -0.224 1 84.25 125 PRO A O 1
ATOM 890 N N . SER A 1 126 ? 9.859 18.688 0.086 1 93.06 126 SER A N 1
ATOM 891 C CA . SER A 1 126 ? 8.883 19 1.118 1 93.06 126 SER A CA 1
ATOM 892 C C . SER A 1 126 ? 7.5 19.25 0.513 1 93.06 126 SER A C 1
ATOM 894 O O . SER A 1 126 ? 6.5 19.281 1.23 1 93.06 126 SER A O 1
ATOM 896 N N . ALA A 1 127 ? 7.473 19.438 -0.812 1 96.44 127 ALA A N 1
ATOM 897 C CA . ALA A 1 127 ? 6.215 19.781 -1.469 1 96.44 127 ALA A CA 1
ATOM 898 C C . ALA A 1 127 ? 5.152 18.719 -1.198 1 96.44 127 ALA A C 1
ATOM 900 O O . ALA A 1 127 ? 3.998 19.047 -0.907 1 96.44 127 ALA A O 1
ATOM 901 N N . THR A 1 128 ? 5.523 17.484 -1.21 1 96.56 128 THR A N 1
ATOM 902 C CA . THR A 1 128 ? 4.578 16.391 -0.991 1 96.56 128 THR A CA 1
ATOM 903 C C . THR A 1 128 ? 3.975 16.469 0.409 1 96.56 128 THR A C 1
ATOM 905 O O . THR A 1 128 ? 2.77 16.281 0.584 1 96.56 128 THR A O 1
ATOM 908 N N . CYS A 1 129 ? 4.793 16.844 1.402 1 97.44 129 CYS A N 1
ATOM 909 C CA . CYS A 1 129 ? 4.305 17 2.768 1 97.44 129 CYS A CA 1
ATOM 910 C C . CYS A 1 129 ? 3.27 18.109 2.852 1 97.44 129 CYS A C 1
ATOM 912 O O . CYS A 1 129 ? 2.227 17.953 3.486 1 97.44 129 CYS A O 1
ATOM 914 N N . MET A 1 130 ? 3.541 19.156 2.131 1 97.88 130 MET A N 1
ATOM 915 C CA . MET A 1 130 ? 2.775 20.391 2.271 1 97.88 130 MET A CA 1
ATOM 916 C C . MET A 1 130 ? 1.396 20.25 1.635 1 97.88 130 MET A C 1
ATOM 918 O O . MET A 1 130 ? 0.457 20.953 2.023 1 97.88 130 MET A O 1
ATOM 922 N N . VAL A 1 131 ? 1.245 19.328 0.7 1 97.94 131 VAL A N 1
ATOM 923 C CA . VAL A 1 131 ? -0.061 19.109 0.087 1 97.94 131 VAL A CA 1
ATOM 924 C C . VAL A 1 131 ? -1.063 18.672 1.151 1 97.94 131 VAL A C 1
ATOM 926 O O . VAL A 1 131 ? -2.211 19.125 1.158 1 97.94 131 VAL A O 1
ATOM 929 N N . CYS A 1 132 ? -0.583 17.875 2.1 1 98 132 CYS A N 1
ATOM 930 C CA . CYS A 1 132 ? -1.493 17.297 3.08 1 98 132 CYS A CA 1
ATOM 931 C C . CYS A 1 132 ? -1.46 18.078 4.387 1 98 132 CYS A C 1
ATOM 933 O O . CYS A 1 132 ? -2.492 18.25 5.035 1 98 132 CYS A O 1
ATOM 935 N N . HIS A 1 133 ? -0.323 18.562 4.742 1 98.31 133 HIS A N 1
ATOM 936 C CA . HIS A 1 133 ? -0.165 19.203 6.043 1 98.31 133 HIS A CA 1
ATOM 937 C C . HIS A 1 133 ? -0.335 20.719 5.938 1 98.31 133 HIS A C 1
ATOM 939 O O . HIS A 1 133 ? 0.479 21.469 6.469 1 98.31 133 HIS A O 1
ATOM 945 N N . GLN A 1 134 ? -1.395 21.125 5.27 1 97.94 134 GLN A N 1
ATOM 946 C CA . GLN A 1 134 ? -1.628 22.547 5.055 1 97.94 134 GLN A CA 1
ATOM 947 C C . GLN A 1 134 ? -2.965 22.984 5.652 1 97.94 134 GLN A C 1
ATOM 949 O O . GLN A 1 134 ? -3.301 24.156 5.637 1 97.94 134 GLN A O 1
ATOM 954 N N . GLY A 1 135 ? -3.723 21.984 6.141 1 97.62 135 GLY A N 1
ATOM 955 C CA . GLY A 1 135 ? -5.07 22.312 6.578 1 97.62 135 GLY A CA 1
ATOM 956 C C . GLY A 1 135 ? -6.07 22.375 5.438 1 97.62 135 GLY A C 1
ATOM 957 O O . GLY A 1 135 ? -5.703 22.188 4.273 1 97.62 135 GLY A O 1
ATOM 958 N N . ARG A 1 136 ? -7.363 22.594 5.762 1 97.31 136 ARG A N 1
ATOM 959 C CA . ARG A 1 136 ? -8.406 22.547 4.742 1 97.31 136 ARG A CA 1
ATOM 960 C C . ARG A 1 136 ? -9.07 23.906 4.559 1 97.31 136 ARG A C 1
ATOM 962 O O . ARG A 1 136 ? -9.961 24.062 3.727 1 97.31 136 ARG A O 1
ATOM 969 N N . THR A 1 137 ? -8.656 24.859 5.391 1 97.75 137 THR A N 1
ATOM 970 C CA . THR A 1 137 ? -9.156 26.234 5.273 1 97.75 137 THR A CA 1
ATOM 971 C C . THR A 1 137 ? -8.102 27.219 5.738 1 97.75 137 THR A C 1
ATOM 973 O O . THR A 1 137 ? -7.008 26.844 6.152 1 97.75 137 THR A O 1
ATOM 976 N N . SER A 1 138 ? -8.328 28.484 5.457 1 98.5 138 SER A N 1
ATOM 977 C CA . SER A 1 138 ? -7.453 29.578 5.871 1 98.5 138 SER A CA 1
ATOM 978 C C . SER A 1 138 ? -8.234 30.688 6.574 1 98.5 138 SER A C 1
ATOM 980 O O . SER A 1 138 ? -9.461 30.594 6.711 1 98.5 138 SER A O 1
ATOM 982 N N . GLY A 1 139 ? -7.441 31.625 7.117 1 98.56 139 GLY A N 1
ATOM 983 C CA . GLY A 1 139 ? -8.086 32.781 7.703 1 98.56 139 GLY A CA 1
ATOM 984 C C . GLY A 1 139 ? -9.016 33.5 6.738 1 98.56 139 GLY A C 1
ATOM 985 O O . GLY A 1 139 ? -9.977 34.156 7.16 1 98.56 139 GLY A O 1
ATOM 986 N N . ASP A 1 140 ? -8.781 33.281 5.441 1 98.25 140 ASP A N 1
ATOM 987 C CA . ASP A 1 140 ? -9.641 33.875 4.426 1 98.25 140 ASP A CA 1
ATOM 988 C C . ASP A 1 140 ? -11.047 33.281 4.477 1 98.25 1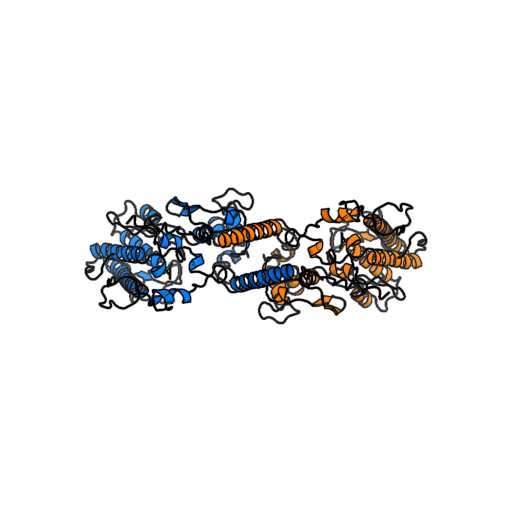40 ASP A C 1
ATOM 990 O O . ASP A 1 140 ? -12.031 33.969 4.203 1 98.25 140 ASP A O 1
ATOM 994 N N . GLY A 1 141 ? -11.094 32.031 4.77 1 97.81 141 GLY A N 1
ATOM 995 C CA . GLY A 1 141 ? -12.391 31.391 4.93 1 97.81 141 GLY A CA 1
ATOM 996 C C . GLY A 1 141 ? -13.195 31.969 6.078 1 97.81 141 GLY A C 1
ATOM 997 O O . GLY A 1 141 ? -14.406 32.156 5.957 1 97.81 141 GLY A O 1
ATOM 998 N N . VAL A 1 142 ? -12.531 32.312 7.164 1 98.25 142 VAL A N 1
ATOM 999 C CA . VAL A 1 142 ? -13.172 32.906 8.32 1 98.25 142 VAL A CA 1
ATOM 1000 C C . VAL A 1 142 ? -13.656 34.312 7.957 1 98.25 142 VAL A C 1
ATOM 1002 O O . VAL A 1 142 ? -14.781 34.688 8.289 1 98.25 142 VAL A O 1
ATOM 1005 N N . ASN A 1 143 ? -12.812 35.031 7.273 1 97.44 143 ASN A N 1
ATOM 1006 C CA . ASN A 1 143 ? -13.195 36.344 6.797 1 97.44 143 ASN A CA 1
ATOM 1007 C C . ASN A 1 143 ? -14.461 36.281 5.941 1 97.44 143 ASN A C 1
ATOM 1009 O O . ASN A 1 143 ? -15.375 37.094 6.141 1 97.44 143 ASN A O 1
ATOM 1013 N N . ALA A 1 144 ? -14.469 35.406 5.043 1 97.31 144 ALA A N 1
ATOM 1014 C CA . ALA A 1 144 ? -15.594 35.281 4.117 1 97.31 144 ALA A CA 1
ATOM 1015 C C . ALA A 1 144 ? -16.891 34.938 4.859 1 97.31 144 ALA A C 1
ATOM 1017 O O . ALA A 1 144 ? -17.953 35.469 4.551 1 97.31 144 ALA A O 1
ATOM 1018 N N . THR A 1 145 ? -16.75 34.094 5.828 1 96.94 145 THR A N 1
ATOM 1019 C CA . THR A 1 145 ? -17.906 33.594 6.562 1 96.94 145 THR A CA 1
ATOM 1020 C C . THR A 1 145 ? -18.453 34.688 7.484 1 96.94 145 THR A C 1
ATOM 1022 O O . THR A 1 145 ? -19.672 34.75 7.734 1 96.94 145 THR A O 1
ATOM 1025 N N . THR A 1 146 ? -17.656 35.625 7.961 1 97.5 146 THR A N 1
ATOM 1026 C CA . THR A 1 146 ? -18.062 36.625 8.969 1 97.5 146 THR A CA 1
ATOM 1027 C C . THR A 1 146 ? -18.281 37.969 8.328 1 97.5 146 THR A C 1
ATOM 1029 O O . THR A 1 146 ? -18.703 38.938 9.008 1 97.5 146 THR A O 1
ATOM 1032 N N . ALA A 1 147 ? -18.047 38.094 7.066 1 96.38 147 ALA A N 1
ATOM 1033 C CA . ALA A 1 147 ? -18.125 39.406 6.379 1 96.38 147 ALA A CA 1
ATOM 1034 C C . ALA A 1 147 ? -19.516 40 6.508 1 96.38 147 ALA A C 1
ATOM 1036 O O . ALA A 1 147 ? -20.516 39.312 6.297 1 96.38 147 ALA A O 1
ATOM 1037 N N . GLY A 1 148 ? -19.516 41.281 6.887 1 96.69 148 GLY A N 1
ATOM 1038 C CA . GLY A 1 148 ? -20.766 42.031 6.91 1 96.69 148 GLY A CA 1
ATOM 1039 C C . GLY A 1 148 ? -21.578 41.781 8.164 1 96.69 148 GLY A C 1
ATOM 1040 O O . GLY A 1 148 ? -22.641 42.406 8.344 1 96.69 148 GLY A O 1
ATOM 1041 N N . LEU A 1 149 ? -21.125 41 9.031 1 98.06 149 LEU A N 1
ATOM 1042 C CA . LEU A 1 149 ? -21.859 40.688 10.258 1 98.06 149 LEU A CA 1
ATOM 1043 C C . LEU A 1 149 ? -21.344 41.562 11.414 1 98.06 149 LEU A C 1
ATOM 1045 O O . LEU A 1 149 ? -20.203 42.031 11.391 1 98.06 149 LEU A O 1
ATOM 1049 N N . ASP A 1 150 ? -22.25 41.781 12.398 1 98.06 150 ASP A N 1
ATOM 1050 C CA . ASP A 1 150 ? -21.875 42.5 13.594 1 98.06 150 ASP A CA 1
ATOM 1051 C C . ASP A 1 150 ? -20.922 41.688 14.469 1 98.06 150 ASP A C 1
ATOM 1053 O O . ASP A 1 150 ? -21.203 40.531 14.789 1 98.06 150 ASP A O 1
ATOM 1057 N N . ASP A 1 151 ? -19.891 42.25 14.867 1 98.19 151 ASP A N 1
ATOM 1058 C CA . ASP A 1 151 ? -18.812 41.531 15.562 1 98.19 151 ASP A CA 1
ATOM 1059 C C . ASP A 1 151 ? -19.328 40.875 16.844 1 98.19 151 ASP A C 1
ATOM 1061 O O . ASP A 1 151 ? -18.812 39.844 17.266 1 98.19 151 ASP A O 1
ATOM 1065 N N . ASP A 1 152 ? -20.266 41.531 17.484 1 98.56 152 ASP A N 1
ATOM 1066 C CA . ASP A 1 152 ? -20.609 41.094 18.828 1 98.56 152 ASP A CA 1
ATOM 1067 C C . ASP A 1 152 ? -22.047 40.562 18.891 1 98.56 152 ASP A C 1
ATOM 1069 O O . ASP A 1 152 ? -22.594 40.375 19.984 1 98.56 152 ASP A O 1
ATOM 1073 N N . ALA A 1 153 ? -22.672 40.3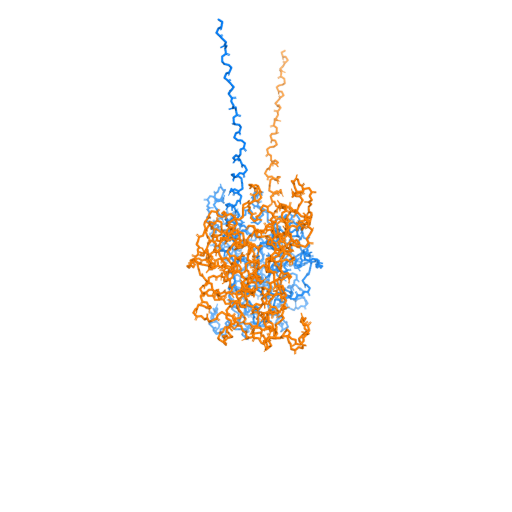75 17.719 1 98.5 153 ALA A N 1
ATOM 1074 C CA . ALA A 1 153 ? -24.016 39.812 17.656 1 98.5 153 ALA A CA 1
ATOM 1075 C C . ALA A 1 153 ? -23.953 38.344 17.25 1 98.5 153 ALA A C 1
ATOM 1077 O O . ALA A 1 153 ? -23.203 37.969 16.328 1 98.5 153 ALA A O 1
ATOM 1078 N N . VAL A 1 154 ? -24.734 37.562 17.984 1 98.5 154 VAL A N 1
ATOM 1079 C CA . VAL A 1 154 ? -24.828 36.156 17.625 1 98.5 154 VAL A CA 1
ATOM 1080 C C . VAL A 1 154 ? -25.438 36 16.234 1 98.5 154 VAL A C 1
ATOM 1082 O O . VAL A 1 154 ? -26.469 36.625 15.945 1 98.5 154 VAL A O 1
ATOM 1085 N N . ALA A 1 155 ? -24.812 35.281 15.375 1 98.31 155 ALA A N 1
ATOM 1086 C CA . ALA A 1 155 ? -25.297 34.969 14.031 1 98.31 155 ALA A CA 1
ATOM 1087 C C . ALA A 1 155 ? -25.641 33.469 13.891 1 98.31 155 ALA A C 1
ATOM 1089 O O . ALA A 1 155 ? -24.734 32.656 13.742 1 98.31 155 ALA A O 1
ATOM 1090 N N . PRO A 1 156 ? -26.906 33.125 13.812 1 95.44 156 PRO A N 1
ATOM 1091 C CA . PRO A 1 156 ? -27.344 31.734 13.828 1 95.44 156 PRO A CA 1
ATOM 1092 C C . PRO A 1 156 ? -26.812 30.938 12.633 1 95.44 156 PRO A C 1
ATOM 1094 O O . PRO A 1 156 ? -26.75 29.703 12.688 1 95.44 156 PRO A O 1
ATOM 1097 N N . GLU A 1 157 ? -26.453 31.609 11.586 1 95.81 157 GLU A N 1
ATOM 1098 C CA . GLU A 1 157 ? -26 30.922 10.375 1 95.81 157 GLU A CA 1
ATOM 1099 C C . GLU A 1 157 ? -24.547 30.484 10.508 1 95.81 157 GLU A C 1
ATOM 1101 O O . GLU A 1 157 ? -24.047 29.703 9.695 1 95.81 157 GLU A O 1
ATOM 1106 N N . LEU A 1 158 ? -23.875 31 11.5 1 97.62 158 LEU A N 1
ATOM 1107 C CA . LEU A 1 158 ? -22.453 30.672 11.664 1 97.62 158 LEU A CA 1
ATOM 1108 C C . LEU A 1 158 ? -22.281 29.328 12.352 1 97.62 158 LEU A C 1
ATOM 1110 O O . LEU A 1 158 ? -23.047 28.969 13.258 1 97.62 158 LEU A O 1
ATOM 1114 N N . GLY A 1 159 ? -21.375 28.516 11.859 1 97.19 159 GLY A N 1
ATOM 1115 C CA . GLY A 1 159 ? -20.797 27.359 12.516 1 97.19 159 GLY A CA 1
ATOM 1116 C C . GLY A 1 159 ? -19.297 27.484 12.727 1 97.19 159 GLY A C 1
ATOM 1117 O O . GLY A 1 159 ? -18.656 28.391 12.18 1 97.19 159 GLY A O 1
ATOM 1118 N N . PHE A 1 160 ? -18.812 26.594 13.562 1 98.19 160 PHE A N 1
ATOM 1119 C CA . PHE A 1 160 ? -17.375 26.625 13.766 1 98.19 160 PHE A CA 1
ATOM 1120 C C . PHE A 1 160 ? -16.641 26.312 12.469 1 98.19 160 PHE A C 1
ATOM 1122 O O . PHE A 1 160 ? -17 25.375 11.758 1 98.19 160 PHE A O 1
ATOM 1129 N N . VAL A 1 161 ? -15.633 27.094 12.133 1 97.94 161 VAL A N 1
ATOM 1130 C CA . VAL A 1 161 ? -14.719 26.844 11.023 1 97.94 161 VAL A CA 1
ATOM 1131 C C . VAL A 1 161 ? -13.453 26.172 11.531 1 97.94 161 VAL A C 1
ATOM 1133 O O . VAL A 1 161 ? -12.734 26.719 12.367 1 97.94 161 VAL A O 1
ATOM 1136 N N . ASN A 1 162 ? -13.219 24.969 11.07 1 97.81 162 ASN A N 1
ATOM 1137 C CA . ASN A 1 162 ? -12.094 24.156 11.539 1 97.81 162 ASN A CA 1
ATOM 1138 C C . ASN A 1 162 ? -10.984 24.078 10.492 1 97.81 162 ASN A C 1
ATOM 1140 O O . ASN A 1 162 ? -11.242 23.703 9.344 1 97.81 162 ASN A O 1
ATOM 1144 N N . VAL A 1 163 ? -9.828 24.406 10.875 1 97.94 163 VAL A N 1
ATOM 1145 C CA . VAL A 1 163 ? -8.664 24.344 9.984 1 97.94 163 VAL A CA 1
ATOM 1146 C C . VAL A 1 163 ? -8.375 22.891 9.625 1 97.94 163 VAL A C 1
ATOM 1148 O O . VAL A 1 163 ? -7.668 22.625 8.648 1 97.94 163 VAL A O 1
ATOM 1151 N N . HIS A 1 164 ? -8.898 22 10.258 1 97 164 HIS A N 1
ATOM 1152 C CA . HIS A 1 164 ? -8.594 20.578 10.234 1 97 164 HIS A CA 1
ATOM 1153 C C . HIS A 1 164 ? -7.41 20.25 11.133 1 97 164 HIS A C 1
ATOM 1155 O O . HIS A 1 164 ? -7.406 20.609 12.312 1 97 164 HIS A O 1
ATOM 1161 N N . TYR A 1 165 ? -6.43 19.438 10.641 1 96.06 165 TYR A N 1
ATOM 1162 C CA . TYR A 1 165 ? -5.406 18.984 11.578 1 96.06 165 TYR A CA 1
ATOM 1163 C C . TYR A 1 165 ? -4.016 19.109 10.969 1 96.06 165 TYR A C 1
ATOM 1165 O O . TYR A 1 165 ? -3.855 19.031 9.75 1 96.06 165 TYR A O 1
ATOM 1173 N N . ARG A 1 166 ? -3.115 19.406 11.789 1 97.5 166 ARG A N 1
ATOM 1174 C CA . ARG A 1 166 ? -1.689 19.328 11.492 1 97.5 166 ARG A CA 1
ATOM 1175 C C . ARG A 1 166 ? -1.324 20.234 10.328 1 97.5 166 ARG A C 1
ATOM 1177 O O . ARG A 1 166 ? -0.679 19.812 9.375 1 97.5 166 ARG A O 1
ATOM 1184 N N . ALA A 1 167 ? -1.729 21.5 10.422 1 98.44 167 ALA A N 1
ATOM 1185 C CA . ALA A 1 167 ? -1.505 22.453 9.344 1 98.44 167 ALA A CA 1
ATOM 1186 C C . ALA A 1 167 ? -0.126 23.109 9.461 1 98.44 167 ALA A C 1
ATOM 1188 O O . ALA A 1 167 ? 0.003 24.328 9.391 1 98.44 167 ALA A O 1
ATOM 1189 N N . ALA A 1 168 ? 0.867 22.281 9.555 1 98.56 168 ALA A N 1
ATOM 1190 C CA . ALA A 1 168 ? 2.238 22.734 9.781 1 98.56 168 ALA A CA 1
ATOM 1191 C C . ALA A 1 168 ? 2.744 23.578 8.617 1 98.56 168 ALA A C 1
ATOM 1193 O O . ALA A 1 168 ? 3.512 24.516 8.812 1 98.56 168 ALA A O 1
ATOM 1194 N N . ALA A 1 169 ? 2.361 23.25 7.41 1 98.5 169 ALA A N 1
ATOM 1195 C CA . ALA A 1 169 ? 2.799 24.016 6.246 1 98.5 169 ALA A CA 1
ATOM 1196 C C . ALA A 1 169 ? 2.254 25.438 6.293 1 98.5 169 ALA A C 1
ATOM 1198 O O . ALA A 1 169 ? 2.977 26.406 6.004 1 98.5 169 ALA A O 1
ATOM 1199 N N . ALA A 1 170 ? 1.042 25.516 6.637 1 98.69 170 ALA A N 1
ATOM 1200 C CA . ALA A 1 170 ? 0.435 26.844 6.762 1 98.69 170 ALA A CA 1
ATOM 1201 C C . ALA A 1 170 ? 1.091 27.641 7.883 1 98.69 170 ALA A C 1
ATOM 1203 O O . ALA A 1 170 ? 1.344 28.828 7.734 1 98.69 170 ALA A O 1
ATOM 1204 N N . SER A 1 171 ? 1.367 26.984 9 1 98.62 171 SER A N 1
ATOM 1205 C CA . SER A 1 171 ? 2.07 27.656 10.094 1 98.62 171 SER A CA 1
ATOM 1206 C C . SER A 1 171 ? 3.447 28.141 9.648 1 98.62 171 SER A C 1
ATOM 1208 O O . SER A 1 171 ? 3.811 29.297 9.898 1 98.62 171 SER A O 1
ATOM 1210 N N . LEU A 1 172 ? 4.152 27.281 9 1 98.25 172 LEU A N 1
ATOM 1211 C CA . LEU A 1 172 ? 5.516 27.547 8.562 1 98.25 172 LEU A CA 1
ATOM 1212 C C . LEU A 1 172 ? 5.562 28.781 7.664 1 98.25 172 LEU A C 1
ATOM 1214 O O . LEU A 1 172 ? 6.477 29.609 7.777 1 98.25 172 LEU A O 1
ATOM 1218 N N . LEU A 1 173 ? 4.562 28.969 6.84 1 98.44 173 LEU A N 1
ATOM 1219 C CA . LEU A 1 173 ? 4.586 30 5.809 1 98.44 173 LEU A CA 1
ATOM 1220 C C . LEU A 1 173 ? 3.961 31.297 6.32 1 98.44 173 LEU A C 1
ATOM 1222 O O . LEU A 1 173 ? 4.125 32.344 5.711 1 98.44 173 LEU A O 1
ATOM 1226 N N . GLY A 1 174 ? 3.24 31.297 7.422 1 98.62 174 GLY A N 1
ATOM 1227 C CA . GLY A 1 174 ? 2.693 32.469 8.062 1 98.62 174 GLY A CA 1
ATOM 1228 C C . GLY A 1 174 ? 1.807 33.312 7.145 1 98.62 174 GLY A C 1
ATOM 1229 O O . GLY A 1 174 ? 0.894 32.75 6.516 1 98.62 174 GLY A O 1
ATOM 1230 N N . THR A 1 175 ? 2.094 34.5 7.109 1 98.75 175 THR A N 1
ATOM 1231 C CA . THR A 1 175 ? 1.231 35.469 6.41 1 98.75 175 THR A CA 1
ATOM 1232 C C . THR A 1 175 ? 1.282 35.219 4.902 1 98.75 175 THR A C 1
ATOM 1234 O O . THR A 1 175 ? 0.422 35.719 4.164 1 98.75 175 THR A O 1
ATOM 1237 N N . GLU A 1 176 ? 2.283 34.5 4.414 1 98.5 176 GLU A N 1
ATOM 1238 C CA . GLU A 1 176 ? 2.365 34.25 2.982 1 98.5 176 GLU A CA 1
ATOM 1239 C C . GLU A 1 176 ? 1.165 33.438 2.496 1 98.5 176 GLU A C 1
ATOM 1241 O O . GLU A 1 176 ? 0.734 33.594 1.351 1 98.5 176 GLU A O 1
ATOM 1246 N N . VAL A 1 177 ? 0.579 32.562 3.408 1 98.75 177 VAL A N 1
ATOM 1247 C CA . VAL A 1 177 ? -0.542 31.734 2.953 1 98.75 177 VAL A CA 1
ATOM 1248 C C . VAL A 1 177 ? -1.743 31.953 3.871 1 98.75 177 VAL A C 1
ATOM 1250 O O . VAL A 1 177 ? -2.822 31.406 3.627 1 98.75 177 VAL A O 1
ATOM 1253 N N . ARG A 1 178 ? -1.552 32.656 4.938 1 98.81 178 ARG A N 1
ATOM 1254 C CA . ARG A 1 178 ? -2.611 33.125 5.816 1 98.81 178 ARG A CA 1
ATOM 1255 C C . ARG A 1 178 ? -3.445 31.984 6.355 1 98.81 178 ARG A C 1
ATOM 1257 O O . ARG A 1 178 ? -4.676 32 6.266 1 98.81 178 ARG A O 1
ATOM 1264 N N . GLY A 1 179 ? -2.742 30.953 6.91 1 98.69 179 GLY A N 1
ATOM 1265 C CA . GLY A 1 179 ? -3.457 29.844 7.512 1 98.69 179 GLY A CA 1
ATOM 1266 C C . GLY A 1 179 ? -4.297 30.25 8.711 1 98.69 179 GLY A C 1
ATOM 1267 O O . GLY A 1 179 ? -5.414 29.766 8.891 1 98.69 179 GLY A O 1
ATOM 1268 N N . GLY A 1 180 ? -3.775 31.109 9.586 1 98.81 180 GLY A N 1
ATOM 1269 C CA . GLY A 1 180 ? -4.508 31.688 10.703 1 98.81 180 GLY A CA 1
ATOM 1270 C C . GLY A 1 180 ? -5.316 32.906 10.32 1 98.81 180 GLY A C 1
ATOM 1271 O O . GLY A 1 180 ? -5.168 33.438 9.211 1 98.81 180 GLY A O 1
ATOM 1272 N N . PHE A 1 181 ? -6.227 33.25 11.18 1 98.81 181 PHE A N 1
ATOM 1273 C CA . PHE A 1 181 ? -6.953 34.469 10.945 1 98.81 181 PHE A CA 1
ATOM 1274 C C . PHE A 1 181 ? -6.094 35.688 11.312 1 98.81 181 PHE A C 1
ATOM 1276 O O . PHE A 1 181 ? -5.648 35.812 12.461 1 98.81 181 PHE A O 1
ATOM 1283 N N . GLU A 1 182 ? -5.906 36.531 10.367 1 98.81 182 GLU A N 1
ATOM 1284 C CA . GLU A 1 182 ? -5.121 37.75 10.547 1 98.81 182 GLU A CA 1
ATOM 1285 C C . GLU A 1 182 ? -6.023 38.969 10.68 1 98.81 182 GLU A C 1
ATOM 1287 O O . GLU A 1 182 ? -6.891 39.219 9.836 1 98.81 182 GLU A O 1
ATOM 1292 N N . TYR A 1 183 ? -5.809 39.688 11.719 1 98.38 183 TYR A N 1
ATOM 1293 C CA . TYR A 1 183 ? -6.641 40.844 11.984 1 98.38 183 TYR A CA 1
ATOM 1294 C C . TYR A 1 183 ? -6.219 42.031 11.125 1 98.38 183 TYR A C 1
ATOM 1296 O O . TYR A 1 183 ? -5.027 42.25 10.898 1 98.38 183 TYR A O 1
ATOM 1304 N N . PRO A 1 184 ? -7.246 42.875 10.656 1 96.19 184 PRO A N 1
ATOM 1305 C CA . PRO A 1 184 ? -6.934 44.031 9.82 1 96.19 184 PRO A CA 1
ATOM 1306 C C . PRO A 1 184 ? -6.027 45.031 10.516 1 96.19 184 PRO A C 1
ATOM 1308 O O . PRO A 1 184 ? -6.176 45.281 11.719 1 96.19 184 PRO A O 1
ATOM 1311 N N . GLY A 1 185 ? -5.074 45.531 9.734 1 96.81 185 GLY A N 1
ATOM 1312 C CA . GLY A 1 185 ? -4.211 46.594 10.234 1 96.81 185 GLY A CA 1
ATOM 1313 C C . GLY A 1 185 ? -3.004 46.062 10.992 1 96.81 185 GLY A C 1
ATOM 1314 O O . GLY A 1 185 ? -2.197 46.844 11.5 1 96.81 185 GLY A O 1
ATOM 1315 N N . LYS A 1 186 ? -2.838 44.781 11.109 1 97.88 186 LYS A N 1
ATOM 1316 C CA . LYS A 1 186 ? -1.706 44.156 11.797 1 97.88 186 LYS A CA 1
ATOM 1317 C C . LYS A 1 186 ? -0.731 43.531 10.797 1 97.88 186 LYS A C 1
ATOM 1319 O O . LYS A 1 186 ? -1.11 43.219 9.672 1 97.88 186 LYS A O 1
ATOM 1324 N N . THR A 1 187 ? 0.491 43.531 11.18 1 98.31 187 THR A N 1
ATOM 1325 C CA . THR A 1 187 ? 1.494 42.812 10.406 1 98.31 187 THR A CA 1
ATOM 1326 C C . THR A 1 187 ? 1.737 41.406 11.008 1 98.31 187 THR A C 1
ATOM 1328 O O . THR A 1 187 ? 1.727 41.25 12.227 1 98.31 187 THR A O 1
ATOM 1331 N N . TYR A 1 188 ? 1.979 40.438 10.172 1 98.75 188 TYR A N 1
ATOM 1332 C CA . TYR A 1 188 ? 2.209 39.062 10.633 1 98.75 188 TYR A CA 1
ATOM 1333 C C . TYR A 1 188 ? 3.492 38.5 10.031 1 98.75 188 TYR A C 1
ATOM 1335 O O . TYR A 1 188 ? 3.891 38.875 8.93 1 98.75 188 TYR A O 1
ATOM 1343 N N . ALA A 1 189 ? 4.113 37.594 10.766 1 98.38 189 ALA A N 1
ATOM 1344 C CA . ALA A 1 189 ? 5.336 36.938 10.328 1 98.38 189 ALA A CA 1
ATOM 1345 C C . ALA A 1 189 ? 5.09 36.094 9.078 1 98.38 189 ALA A C 1
ATOM 1347 O O . ALA A 1 189 ? 4.051 35.438 8.961 1 98.38 189 ALA A O 1
ATOM 1348 N N . GLY A 1 190 ? 6.031 36.156 8.141 1 98 190 GLY A N 1
ATOM 1349 C CA . GLY A 1 190 ? 6.023 35.281 6.98 1 98 190 GLY A CA 1
ATOM 1350 C C . GLY A 1 190 ? 6.688 33.938 7.234 1 98 190 GLY A C 1
ATOM 1351 O O . GLY A 1 190 ? 6.703 33.469 8.367 1 98 190 GLY A O 1
ATOM 1352 N N . ARG A 1 191 ? 7.184 33.406 6.215 1 97 191 ARG A N 1
ATOM 1353 C CA . ARG A 1 191 ? 7.828 32.094 6.293 1 97 191 ARG A CA 1
ATOM 1354 C C . ARG A 1 191 ? 8.906 32.062 7.375 1 97 191 ARG A C 1
ATOM 1356 O O . ARG A 1 191 ? 9.734 32.969 7.441 1 97 191 ARG A O 1
ATOM 1363 N N . PHE A 1 192 ? 8.789 31.109 8.172 1 95.88 192 PHE A N 1
ATOM 1364 C CA . PHE A 1 192 ? 9.867 30.906 9.133 1 95.88 192 PHE A CA 1
ATOM 1365 C C . PHE A 1 192 ? 11.07 30.25 8.469 1 95.88 192 PHE A C 1
ATOM 1367 O O . PHE A 1 192 ? 10.961 29.156 7.914 1 95.88 192 PHE A O 1
ATOM 1374 N N . ALA A 1 193 ? 12.148 30.938 8.523 1 91.56 193 ALA A N 1
ATOM 1375 C CA . ALA A 1 193 ? 13.406 30.406 8 1 91.56 193 ALA A CA 1
ATOM 1376 C C . ALA A 1 193 ? 14.352 30.031 9.133 1 91.56 193 ALA A C 1
ATOM 1378 O O . ALA A 1 193 ? 14.914 30.906 9.805 1 91.56 193 ALA A O 1
ATOM 1379 N N . HIS A 1 194 ? 14.477 28.703 9.328 1 91.81 194 HIS A N 1
ATOM 1380 C CA . HIS A 1 194 ? 15.5 28.234 10.258 1 91.81 194 HIS A CA 1
ATOM 1381 C C . HIS A 1 194 ? 16.891 28.25 9.609 1 91.81 194 HIS A C 1
ATOM 1383 O O . HIS A 1 194 ? 17.047 28.781 8.508 1 91.81 194 HIS A O 1
ATOM 1389 N N . VAL A 1 195 ? 17.891 27.719 10.219 1 92.19 195 VAL A N 1
ATOM 1390 C CA . VAL A 1 195 ? 19.234 27.672 9.641 1 92.19 195 VAL A CA 1
ATOM 1391 C C . VAL A 1 195 ? 19.234 26.781 8.406 1 92.19 195 VAL A C 1
ATOM 1393 O O . VAL A 1 195 ? 18.391 25.875 8.281 1 92.19 195 VAL A O 1
ATOM 1396 N N . PRO A 1 196 ? 20.062 26.938 7.434 1 89.25 196 PRO A N 1
ATOM 1397 C CA . PRO A 1 196 ? 20.016 26.312 6.109 1 89.25 196 PRO A CA 1
ATOM 1398 C C . PRO A 1 196 ? 19.953 24.797 6.172 1 89.25 196 PRO A C 1
ATOM 1400 O O . PRO A 1 196 ? 19.203 24.172 5.41 1 89.25 196 PRO A O 1
ATOM 1403 N N . ASN A 1 197 ? 20.625 24.125 7.035 1 89.19 197 ASN A N 1
ATOM 1404 C CA . ASN A 1 197 ? 20.641 22.656 7.074 1 89.19 197 ASN A CA 1
ATOM 1405 C C . ASN A 1 197 ? 19.422 22.109 7.809 1 89.19 197 ASN A C 1
ATOM 1407 O O . ASN A 1 197 ? 19.219 20.891 7.859 1 89.19 197 ASN A O 1
ATOM 1411 N N . PHE A 1 198 ? 18.609 23.031 8.328 1 91.88 198 PHE A N 1
ATOM 1412 C CA . PHE A 1 198 ? 17.391 22.641 9.047 1 91.88 198 PHE A CA 1
ATOM 1413 C C . PHE A 1 198 ? 16.203 23.5 8.617 1 91.88 198 PHE A C 1
ATOM 1415 O O . PHE A 1 198 ? 15.477 24.031 9.453 1 91.88 198 PHE A O 1
ATOM 1422 N N . ASN A 1 199 ? 16.016 23.469 7.285 1 92.75 199 ASN A N 1
ATOM 1423 C CA . ASN A 1 199 ? 14.992 24.375 6.754 1 92.75 199 ASN A CA 1
ATOM 1424 C C . ASN A 1 199 ? 13.984 23.625 5.879 1 92.75 199 ASN A C 1
ATOM 1426 O O . ASN A 1 199 ? 13.234 24.25 5.125 1 92.75 199 ASN A O 1
ATOM 1430 N N . THR A 1 200 ? 14.016 22.297 5.902 1 93.31 200 THR A N 1
ATOM 1431 C CA . THR A 1 200 ? 13.031 21.469 5.215 1 93.31 200 THR A CA 1
ATOM 1432 C C . THR A 1 200 ? 12.352 20.5 6.188 1 93.31 200 THR A C 1
ATOM 1434 O O . THR A 1 200 ? 12.859 20.266 7.281 1 93.31 200 THR A O 1
ATOM 1437 N N . CYS A 1 201 ? 11.195 20.062 5.785 1 95.38 201 CYS A N 1
ATOM 1438 C CA . CYS A 1 201 ? 10.477 19.125 6.648 1 95.38 201 CYS A CA 1
ATOM 1439 C C . CYS A 1 201 ? 11.359 17.938 7.008 1 95.38 201 CYS A C 1
ATOM 1441 O O . CYS A 1 201 ? 11.453 17.547 8.18 1 95.38 201 CYS A O 1
ATOM 1443 N N . THR A 1 202 ? 12.148 17.391 6.039 1 93.62 202 THR A N 1
ATOM 1444 C CA . THR A 1 202 ? 12.875 16.141 6.215 1 93.62 202 THR A CA 1
ATOM 1445 C C . THR A 1 202 ? 14.219 16.391 6.895 1 93.62 202 THR A C 1
ATOM 1447 O O . THR A 1 202 ? 14.898 15.438 7.297 1 93.62 202 THR A O 1
ATOM 1450 N N . SER A 1 203 ? 14.625 17.641 6.992 1 93.88 203 SER A N 1
ATOM 1451 C CA . SER A 1 203 ? 15.828 17.938 7.758 1 93.88 203 SER A CA 1
ATOM 1452 C C . SER A 1 203 ? 15.594 17.75 9.258 1 93.88 203 SER A C 1
ATOM 1454 O O . SER A 1 203 ? 16.531 17.516 10.016 1 93.88 203 SER A O 1
ATOM 1456 N N . CYS A 1 204 ? 14.336 17.844 9.648 1 94.75 204 CYS A N 1
ATOM 1457 C CA . CYS A 1 204 ? 13.992 17.672 11.062 1 94.75 204 CYS A CA 1
ATOM 1458 C C . CYS A 1 204 ? 13.227 16.375 11.281 1 94.75 204 CYS A C 1
ATOM 1460 O O . CYS A 1 204 ? 13.516 15.633 12.219 1 94.75 204 CYS A O 1
ATOM 1462 N N . HIS A 1 205 ? 12.289 16.141 10.391 1 96.25 205 HIS A N 1
ATOM 1463 C CA . HIS A 1 205 ? 11.453 14.961 10.523 1 96.25 205 HIS A CA 1
ATOM 1464 C C . HIS A 1 205 ? 12.016 13.789 9.719 1 96.25 205 HIS A C 1
ATOM 1466 O O . HIS A 1 205 ? 12.258 13.922 8.516 1 96.25 205 HIS A O 1
ATOM 1472 N N . GLU A 1 206 ? 12.234 12.609 10.398 1 95.69 206 GLU A N 1
ATOM 1473 C CA . GLU A 1 206 ? 12.508 11.414 9.609 1 95.69 206 GLU A CA 1
ATOM 1474 C C . GLU A 1 206 ? 11.328 11.055 8.719 1 95.69 206 GLU A C 1
ATOM 1476 O O . GLU A 1 206 ? 10.219 10.805 9.211 1 95.69 206 GLU A O 1
ATOM 1481 N N . PRO A 1 207 ? 11.461 11.016 7.441 1 95.12 207 PRO A N 1
ATOM 1482 C CA . PRO A 1 207 ? 10.305 11 6.543 1 95.12 207 PRO A CA 1
ATOM 1483 C C . PRO A 1 207 ? 9.547 9.672 6.582 1 95.12 207 PRO A C 1
ATOM 1485 O O . PRO A 1 207 ? 8.406 9.594 6.133 1 95.12 207 PRO A O 1
ATOM 1488 N N . HIS A 1 208 ? 10.086 8.602 7.102 1 96.31 208 HIS A N 1
ATOM 1489 C CA . HIS A 1 208 ? 9.398 7.312 7.168 1 96.31 208 HIS A CA 1
ATOM 1490 C C . HIS A 1 208 ? 8.805 7.078 8.555 1 96.31 208 HIS A C 1
ATOM 1492 O O . HIS A 1 208 ? 7.613 6.789 8.68 1 96.31 208 HIS A O 1
ATOM 1498 N N . ALA A 1 209 ? 9.602 7.344 9.562 1 97.19 209 ALA A N 1
ATOM 1499 C CA . ALA A 1 209 ? 9.102 7.191 10.922 1 97.19 209 ALA A CA 1
ATOM 1500 C C . ALA A 1 209 ? 8.25 8.391 11.336 1 97.19 209 ALA A C 1
ATOM 1502 O O . ALA A 1 209 ? 7.426 8.297 12.25 1 97.19 209 ALA A O 1
ATOM 1503 N N . LEU A 1 210 ? 8.516 9.555 10.719 1 96.88 210 LEU A N 1
ATOM 1504 C CA . LEU A 1 210 ? 7.816 10.828 10.906 1 96.88 210 LEU A CA 1
ATOM 1505 C C . LEU A 1 210 ? 8.227 11.484 12.219 1 96.88 210 LEU A C 1
ATOM 1507 O O . LEU A 1 210 ? 7.809 12.609 12.508 1 96.88 210 LEU A O 1
ATOM 1511 N N . GLU A 1 211 ? 9.117 10.883 12.953 1 96.81 211 GLU A N 1
ATOM 1512 C CA . GLU A 1 211 ? 9.586 11.445 14.211 1 96.81 211 GLU A CA 1
ATOM 1513 C C . GLU A 1 211 ? 10.594 12.57 13.984 1 96.81 211 GLU A C 1
ATOM 1515 O O . GLU A 1 211 ? 11.32 12.562 12.984 1 96.81 211 GLU A O 1
ATOM 1520 N N . VAL A 1 212 ? 10.617 13.492 14.922 1 97 212 VAL A N 1
ATOM 1521 C CA . VAL A 1 212 ? 11.594 14.578 14.859 1 97 212 VAL A CA 1
ATOM 1522 C C . VAL A 1 212 ? 12.953 14.07 15.344 1 97 212 VAL A C 1
ATOM 1524 O O . VAL A 1 212 ? 13.055 13.422 16.391 1 97 212 VAL A O 1
ATOM 1527 N N . ARG A 1 213 ? 13.992 14.359 14.562 1 94.31 213 ARG A N 1
ATOM 1528 C CA . ARG A 1 213 ? 15.367 14.094 14.969 1 94.31 213 ARG A CA 1
ATOM 1529 C C . ARG A 1 213 ? 15.883 15.18 15.914 1 94.31 213 ARG A C 1
ATOM 1531 O O . ARG A 1 213 ? 16.438 16.188 15.469 1 94.31 213 ARG A O 1
ATOM 1538 N N . ALA A 1 214 ? 15.859 14.891 17.156 1 95.94 214 ALA A N 1
ATOM 1539 C CA . ALA A 1 214 ? 16.078 15.93 18.156 1 95.94 214 ALA A CA 1
ATOM 1540 C C . ALA A 1 214 ? 17.562 16.078 18.469 1 95.94 214 ALA A C 1
ATOM 1542 O O . ALA A 1 214 ? 18.016 17.172 18.844 1 95.94 214 ALA A O 1
ATOM 1543 N N . GLU A 1 215 ? 18.359 15.102 18.25 1 95.31 215 GLU A N 1
ATOM 1544 C CA . GLU A 1 215 ? 19.719 15.055 18.766 1 95.31 215 GLU A CA 1
ATOM 1545 C C . GLU A 1 215 ? 20.578 16.156 18.141 1 95.31 215 GLU A C 1
ATOM 1547 O O . GLU A 1 215 ? 21.344 16.812 18.844 1 95.31 215 GLU A O 1
ATOM 1552 N N . PRO A 1 216 ? 20.438 16.375 16.906 1 95 216 PRO A N 1
ATOM 1553 C CA . PRO A 1 216 ? 21.281 17.406 16.297 1 95 216 PRO A CA 1
ATOM 1554 C C . PRO A 1 216 ? 20.984 18.812 16.812 1 95 216 PRO A C 1
ATOM 1556 O O . PRO A 1 216 ? 21.812 19.719 16.656 1 95 216 PRO A O 1
ATOM 1559 N N . CYS A 1 217 ? 19.875 19.047 17.453 1 94.06 217 CYS A N 1
ATOM 1560 C CA . CYS A 1 217 ? 19.484 20.375 17.922 1 94.06 217 CYS A CA 1
ATOM 1561 C C . CYS A 1 217 ? 20.391 20.859 19.031 1 94.06 217 CYS A C 1
ATOM 1563 O O . CYS A 1 217 ? 20.625 22.062 19.188 1 94.06 217 CYS A O 1
ATOM 1565 N N . ALA A 1 218 ? 20.938 19.906 19.734 1 95.12 218 ALA A N 1
ATOM 1566 C CA . ALA A 1 218 ? 21.75 20.234 20.906 1 95.12 218 ALA A CA 1
ATOM 1567 C C . ALA A 1 218 ? 23.062 20.906 20.484 1 95.12 218 ALA A C 1
ATOM 1569 O O . ALA A 1 218 ? 23.719 21.562 21.297 1 95.12 218 ALA A O 1
ATOM 1570 N N . GLU A 1 219 ? 23.406 20.688 19.312 1 94.06 219 GLU A N 1
ATOM 1571 C CA . GLU A 1 219 ? 24.656 21.266 18.828 1 94.06 219 GLU A CA 1
ATOM 1572 C C . GLU A 1 219 ? 24.625 22.797 18.938 1 94.06 219 GLU A C 1
ATOM 1574 O O . GLU A 1 219 ? 25.641 23.422 19.266 1 94.06 219 GLU A O 1
ATOM 1579 N N . CYS A 1 220 ? 23.484 23.422 18.812 1 92.81 220 CYS A N 1
ATOM 1580 C CA . CYS A 1 220 ? 23.391 24.875 18.844 1 92.81 220 CYS A CA 1
ATOM 1581 C C . CYS A 1 220 ? 22.516 25.344 20 1 92.81 220 CYS A C 1
ATOM 1583 O O . CYS A 1 220 ? 22.797 26.359 20.625 1 92.81 220 CYS A O 1
ATOM 1585 N N . HIS A 1 221 ? 21.5 24.578 20.328 1 93.75 221 HIS A N 1
ATOM 1586 C CA . HIS A 1 221 ? 20.531 25.016 21.328 1 93.75 221 HIS A CA 1
ATOM 1587 C C . HIS A 1 221 ? 20.906 24.484 22.703 1 93.75 221 HIS A C 1
ATOM 1589 O O . HIS A 1 221 ? 20.219 24.781 23.688 1 93.75 221 HIS A O 1
ATOM 1595 N N . LYS A 1 222 ? 21.875 23.672 22.766 1 92.56 222 LYS A N 1
ATOM 1596 C CA . LYS A 1 222 ? 22.469 23.156 23.984 1 92.56 222 LYS A CA 1
ATOM 1597 C C . LYS A 1 222 ? 21.531 22.141 24.656 1 92.56 222 LYS A C 1
ATOM 1599 O O . LYS A 1 222 ? 21.781 21.688 25.766 1 92.56 222 LYS A O 1
ATOM 1604 N N . THR A 1 223 ? 20.375 21.781 24.094 1 94.56 223 THR A N 1
ATOM 1605 C CA . THR A 1 223 ? 19.469 20.75 24.578 1 94.56 223 THR A CA 1
ATOM 1606 C C . THR A 1 223 ? 18.797 20.047 23.406 1 94.56 223 THR A C 1
ATOM 1608 O O . THR A 1 223 ? 18.578 20.641 22.344 1 94.56 223 THR A O 1
ATOM 1611 N N . ALA A 1 224 ? 18.5 18.781 23.672 1 94.31 224 ALA A N 1
ATOM 1612 C CA . ALA A 1 224 ? 17.719 18.016 22.703 1 94.31 224 ALA A CA 1
ATOM 1613 C C . ALA A 1 224 ? 16.25 17.969 23.109 1 94.31 224 ALA A C 1
ATOM 1615 O O . ALA A 1 224 ? 15.422 17.391 22.391 1 94.31 224 ALA A O 1
ATOM 1616 N N . ASN A 1 225 ? 16 18.562 24.281 1 96.31 225 ASN A N 1
ATOM 1617 C CA . ASN A 1 225 ? 14.609 18.75 24.672 1 96.31 225 ASN A CA 1
ATOM 1618 C C . ASN A 1 225 ? 13.961 19.906 23.922 1 96.31 225 ASN A C 1
ATOM 1620 O O . ASN A 1 225 ? 14.141 21.078 24.281 1 96.31 225 ASN A O 1
ATOM 1624 N N . LEU A 1 226 ? 13.188 19.531 22.969 1 95.88 226 LEU A N 1
ATOM 1625 C CA . LEU A 1 226 ? 12.664 20.5 22.016 1 95.88 226 LEU A CA 1
ATOM 1626 C C . LEU A 1 226 ? 11.828 21.562 22.719 1 95.88 226 LEU A C 1
ATOM 1628 O O . LEU A 1 226 ? 11.898 22.75 22.375 1 95.88 226 LEU A O 1
ATOM 1632 N N . THR A 1 227 ? 11.078 21.234 23.734 1 95.5 227 THR A N 1
ATOM 1633 C CA . THR A 1 227 ? 10.18 22.188 24.391 1 95.5 227 THR A CA 1
ATOM 1634 C C . THR A 1 227 ? 10.953 23.141 25.281 1 95.5 227 THR A C 1
ATOM 1636 O O . THR A 1 227 ? 10.438 24.188 25.688 1 95.5 227 THR A O 1
ATOM 1639 N N . ALA A 1 228 ? 12.156 22.828 25.516 1 94.94 228 ALA A N 1
ATOM 1640 C CA . ALA A 1 228 ? 12.984 23.656 26.391 1 94.94 228 ALA A CA 1
ATOM 1641 C C . ALA A 1 228 ? 13.766 24.688 25.594 1 94.94 228 ALA A C 1
ATOM 1643 O O . ALA A 1 228 ? 14.359 25.609 26.156 1 94.94 228 ALA A O 1
ATOM 1644 N N . ILE A 1 229 ? 13.75 24.547 24.312 1 93.69 229 ILE A N 1
ATOM 1645 C CA . ILE A 1 229 ? 14.555 25.422 23.469 1 93.69 229 ILE A CA 1
ATOM 1646 C C . ILE A 1 229 ? 13.984 26.844 23.5 1 93.69 229 ILE A C 1
ATOM 1648 O O . ILE A 1 229 ? 12.773 27.031 23.344 1 93.69 229 ILE A O 1
ATOM 1652 N N . ARG A 1 230 ? 14.836 27.781 23.719 1 89.19 230 ARG A N 1
ATOM 1653 C CA . ARG A 1 230 ? 14.492 29.203 23.766 1 89.19 230 ARG A CA 1
ATOM 1654 C C . ARG A 1 230 ? 15.32 30 22.75 1 89.19 230 ARG A C 1
ATOM 1656 O O . ARG A 1 230 ? 16.547 29.859 22.703 1 89.19 230 ARG A O 1
ATOM 1663 N N . THR A 1 231 ? 14.633 30.641 21.906 1 75.5 231 THR A N 1
ATOM 1664 C CA . THR A 1 231 ? 15.352 31.391 20.875 1 75.5 231 THR A CA 1
ATOM 1665 C C . THR A 1 231 ? 15.195 32.875 21.078 1 75.5 231 THR A C 1
ATOM 1667 O O . THR A 1 231 ? 15.961 33.688 20.516 1 75.5 231 THR A O 1
ATOM 1670 N N . ARG A 1 232 ? 14.195 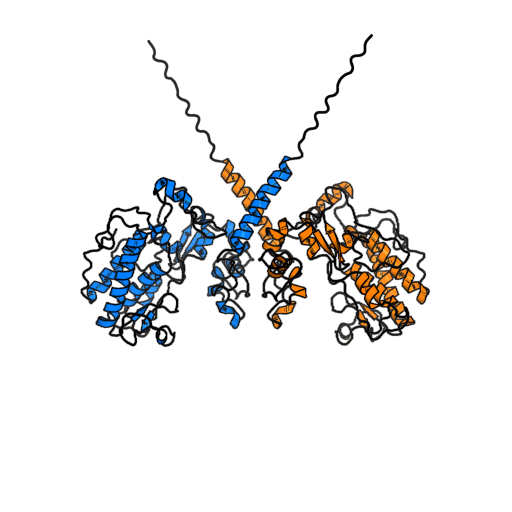33.281 21.75 1 76.62 232 ARG A N 1
ATOM 1671 C CA . ARG A 1 232 ? 13.961 34.719 21.938 1 76.62 232 ARG A CA 1
ATOM 1672 C C . ARG A 1 232 ? 13.883 35.062 23.422 1 76.62 232 ARG A C 1
ATOM 1674 O O . ARG A 1 232 ? 13.305 34.312 24.219 1 76.62 232 ARG A O 1
ATOM 1681 N N . PRO A 1 233 ? 14.312 36.219 23.828 1 81.5 233 PRO A N 1
ATOM 1682 C CA . PRO A 1 233 ? 14.336 36.594 25.25 1 81.5 233 PRO A CA 1
ATOM 1683 C C . PRO A 1 233 ? 12.992 37.156 25.734 1 81.5 233 PRO A C 1
ATOM 1685 O O . PRO A 1 233 ? 12.742 37.156 26.953 1 81.5 233 PRO A O 1
ATOM 1688 N N . ALA A 1 234 ? 12.188 37.438 24.859 1 87.44 234 ALA A N 1
ATOM 1689 C CA . ALA A 1 234 ? 10.969 38.125 25.281 1 87.44 234 ALA A CA 1
ATOM 1690 C C . ALA A 1 234 ? 10.023 37.188 26.016 1 87.44 234 ALA A C 1
ATOM 1692 O O . ALA A 1 234 ? 9.875 36.031 25.641 1 87.44 234 ALA A O 1
ATOM 1693 N N . ASP A 1 235 ? 9.438 37.688 27.094 1 92.56 235 ASP A N 1
ATOM 1694 C CA . ASP A 1 235 ? 8.375 37.031 27.844 1 92.56 235 ASP A CA 1
ATOM 1695 C C . ASP A 1 235 ? 7.016 37.25 27.188 1 92.56 235 ASP A C 1
ATOM 1697 O O . ASP A 1 235 ? 6.207 38.031 27.703 1 92.56 235 ASP A O 1
ATOM 1701 N N . ALA A 1 236 ? 6.738 36.562 26.172 1 93.44 236 ALA A N 1
ATOM 1702 C CA . ALA A 1 236 ? 5.586 36.812 25.312 1 93.44 236 ALA A CA 1
ATOM 1703 C C . ALA A 1 236 ? 4.281 36.625 26.078 1 93.44 236 ALA A C 1
ATOM 1705 O O . ALA A 1 236 ? 3.316 37.375 25.875 1 93.44 236 ALA A O 1
ATOM 1706 N N . ASP A 1 237 ? 4.199 35.688 27 1 94.31 237 ASP A N 1
ATOM 1707 C CA . ASP A 1 237 ? 2.932 35.375 27.672 1 94.31 237 ASP A CA 1
ATOM 1708 C C . ASP A 1 237 ? 2.797 36.188 28.969 1 94.31 237 ASP A C 1
ATOM 1710 O O . ASP A 1 237 ? 1.784 36.062 29.672 1 94.31 237 ASP A O 1
ATOM 1714 N N . GLY A 1 238 ? 3.863 36.906 29.359 1 93.5 238 GLY A N 1
ATOM 1715 C CA . GLY A 1 238 ? 3.785 37.844 30.453 1 93.5 238 GLY A CA 1
ATOM 1716 C C . GLY A 1 238 ? 3.734 37.188 31.812 1 93.5 238 GLY A C 1
ATOM 1717 O O . GLY A 1 238 ? 3.227 37.781 32.781 1 93.5 238 GLY A O 1
ATOM 1718 N N . ASP A 1 239 ? 4.238 35.969 31.969 1 93.38 239 ASP A N 1
ATOM 1719 C CA . ASP A 1 239 ? 4.121 35.281 33.25 1 93.38 239 ASP A CA 1
ATOM 1720 C C . ASP A 1 239 ? 5.359 35.531 34.125 1 93.38 239 ASP A C 1
ATOM 1722 O O . ASP A 1 239 ? 5.5 34.938 35.188 1 93.38 239 ASP A O 1
ATOM 1726 N N . GLY A 1 240 ? 6.258 36.281 33.625 1 93.06 240 GLY A N 1
ATOM 1727 C CA . GLY A 1 240 ? 7.445 36.656 34.375 1 93.06 240 GLY A CA 1
ATOM 1728 C C . GLY A 1 240 ? 8.586 35.656 34.188 1 93.06 240 GLY A C 1
ATOM 1729 O O . GLY A 1 240 ? 9.695 35.875 34.688 1 93.06 240 GLY A O 1
ATOM 1730 N N . ASN A 1 241 ? 8.352 34.594 33.594 1 93.5 241 ASN A N 1
ATOM 1731 C CA . ASN A 1 241 ? 9.383 33.594 33.344 1 93.5 241 ASN A CA 1
ATOM 1732 C C . ASN A 1 241 ? 10.047 33.812 31.984 1 93.5 241 ASN A C 1
ATOM 1734 O O . ASN A 1 241 ? 9.469 33.469 30.953 1 93.5 241 ASN A O 1
ATOM 1738 N N . THR A 1 242 ? 11.242 34.25 31.969 1 90.44 242 THR A N 1
ATOM 1739 C CA . THR A 1 242 ? 11.953 34.562 30.719 1 90.44 242 THR A CA 1
ATOM 1740 C C . THR A 1 242 ? 12.906 33.406 30.359 1 90.44 242 THR A C 1
ATOM 1742 O O . THR A 1 242 ? 13.641 33.5 29.375 1 90.44 242 THR A O 1
ATOM 1745 N N . GLY A 1 243 ? 12.922 32.375 31.141 1 90.62 243 GLY A N 1
ATOM 1746 C CA . GLY A 1 243 ? 13.867 31.297 30.922 1 90.62 243 GLY A CA 1
ATOM 1747 C C . GLY A 1 243 ? 13.227 30.062 30.297 1 90.62 243 GLY A C 1
ATOM 1748 O O . GLY A 1 243 ? 13.93 29.172 29.812 1 90.62 243 GLY A O 1
ATOM 1749 N N . GLU A 1 244 ? 11.93 29.984 30.234 1 93.44 244 GLU A N 1
ATOM 1750 C CA . GLU A 1 244 ? 11.242 28.812 29.719 1 93.44 244 GLU A CA 1
ATOM 1751 C C . GLU A 1 244 ? 11.312 28.766 28.188 1 93.44 244 GLU A C 1
ATOM 1753 O O . GLU A 1 244 ? 11.531 29.781 27.547 1 93.44 244 GLU A O 1
ATOM 1758 N N . GLY A 1 245 ? 11.195 27.625 27.609 1 95.25 245 GLY A N 1
ATOM 1759 C CA . GLY A 1 245 ? 11.195 27.453 26.156 1 95.25 245 GLY A CA 1
ATOM 1760 C C . GLY A 1 245 ? 10.023 28.141 25.484 1 95.25 245 GLY A C 1
ATOM 1761 O O . GLY A 1 245 ? 9.023 28.469 26.125 1 95.25 245 GLY A O 1
ATOM 1762 N N . VAL A 1 246 ? 10.195 28.344 24.203 1 95.62 246 VAL A N 1
ATOM 1763 C CA . VAL A 1 246 ? 9.18 29.047 23.422 1 95.62 246 VAL A CA 1
ATOM 1764 C C . VAL A 1 246 ? 7.867 28.266 23.469 1 95.62 246 VAL A C 1
ATOM 1766 O O . VAL A 1 246 ? 6.785 28.859 23.453 1 95.62 246 VAL A O 1
ATOM 1769 N N . ALA A 1 247 ? 7.934 26.953 23.531 1 96.81 247 ALA A N 1
ATOM 1770 C CA . ALA A 1 247 ? 6.742 26.109 23.609 1 96.81 247 ALA A CA 1
ATOM 1771 C C . ALA A 1 247 ? 5.863 26.5 24.797 1 96.81 247 ALA A C 1
ATOM 1773 O O . ALA A 1 247 ? 4.633 26.5 24.688 1 96.81 247 ALA A O 1
ATOM 1774 N N . PHE A 1 248 ? 6.484 26.906 25.844 1 96.81 248 PHE A N 1
ATOM 1775 C CA . PHE A 1 248 ? 5.742 27.25 27.047 1 96.81 248 PHE A CA 1
ATOM 1776 C C . PHE A 1 248 ? 5.172 28.656 26.953 1 96.81 248 PHE A C 1
ATOM 1778 O O . PHE A 1 248 ? 4.121 28.953 27.531 1 96.81 248 PHE A O 1
ATOM 1785 N N . GLU A 1 249 ? 5.855 29.578 26.25 1 96.5 249 GLU A N 1
ATOM 1786 C CA . GLU A 1 249 ? 5.262 30.875 25.953 1 96.5 249 GLU A CA 1
ATOM 1787 C C . GLU A 1 249 ? 3.959 30.719 25.172 1 96.5 249 GLU A C 1
ATOM 1789 O O . GLU A 1 249 ? 2.961 31.375 25.484 1 96.5 249 GLU A O 1
ATOM 1794 N N . ILE A 1 250 ? 4.008 29.797 24.25 1 97.5 250 ILE A N 1
ATOM 1795 C CA . ILE A 1 250 ? 2.857 29.562 23.391 1 97.5 250 ILE A CA 1
ATOM 1796 C C . ILE A 1 250 ? 1.742 28.891 24.188 1 97.5 250 ILE A C 1
ATOM 1798 O O . ILE A 1 250 ? 0.571 29.25 24.062 1 97.5 250 ILE A O 1
ATOM 1802 N N . THR A 1 251 ? 2.102 27.969 25.062 1 97.75 251 THR A N 1
ATOM 1803 C CA . THR A 1 251 ? 1.115 27.312 25.906 1 97.75 251 THR A CA 1
ATOM 1804 C C . THR A 1 251 ? 0.415 28.328 26.812 1 97.75 251 THR A C 1
ATOM 1806 O O . THR A 1 251 ? -0.804 28.266 26.984 1 97.75 251 THR A O 1
ATOM 1809 N N . GLY A 1 252 ? 1.188 29.203 27.391 1 97.75 252 GLY A N 1
ATOM 1810 C CA . GLY A 1 252 ? 0.606 30.234 28.234 1 97.75 252 GLY A CA 1
ATOM 1811 C C . GLY A 1 252 ? -0.383 31.125 27.516 1 97.75 252 GLY A C 1
ATOM 1812 O O . GLY A 1 252 ? -1.468 31.406 28.016 1 97.75 252 GLY A O 1
ATOM 1813 N N . LEU A 1 253 ? 0.019 31.547 26.344 1 98.44 253 LEU A N 1
ATOM 1814 C CA . LEU A 1 253 ? -0.861 32.375 25.547 1 98.44 253 LEU A CA 1
ATOM 1815 C C . LEU A 1 253 ? -2.102 31.609 25.109 1 98.44 253 LEU A C 1
ATOM 1817 O O . LEU A 1 253 ? -3.201 32.156 25.062 1 98.44 253 LEU A O 1
ATOM 1821 N N . HIS A 1 254 ? -1.906 30.344 24.75 1 98.69 254 HIS A N 1
ATOM 1822 C CA . HIS A 1 254 ? -3.027 29.5 24.328 1 98.69 254 HIS A CA 1
ATOM 1823 C C . HIS A 1 254 ? -4.027 29.328 25.469 1 98.69 254 HIS A C 1
ATOM 1825 O O . HIS A 1 254 ? -5.238 29.391 25.25 1 98.69 254 HIS A O 1
ATOM 1831 N N . ASP A 1 255 ? -3.52 29.141 26.703 1 98.12 255 ASP A N 1
ATOM 1832 C CA . ASP A 1 255 ? -4.379 29.062 27.875 1 98.12 255 ASP A CA 1
ATOM 1833 C C . ASP A 1 255 ? -5.152 30.359 28.078 1 98.12 255 ASP A C 1
ATOM 1835 O O . ASP A 1 255 ? -6.359 30.344 28.328 1 98.12 255 ASP A O 1
ATOM 1839 N N . ALA A 1 256 ? -4.418 31.453 28 1 98.38 256 ALA A N 1
ATOM 1840 C CA . ALA A 1 256 ? -5.055 32.75 28.156 1 98.38 256 ALA A CA 1
ATOM 1841 C C . ALA A 1 256 ? -6.152 32.969 27.125 1 98.38 256 ALA A C 1
ATOM 1843 O O . ALA A 1 256 ? -7.238 33.469 27.453 1 98.38 256 ALA A O 1
ATOM 1844 N N . LEU A 1 257 ? -5.879 32.594 25.906 1 98.75 257 LEU A N 1
ATOM 1845 C CA . LEU A 1 257 ? -6.859 32.75 24.844 1 98.75 257 LEU A CA 1
ATOM 1846 C C . LEU A 1 257 ? -8.086 31.859 25.094 1 98.75 257 LEU A C 1
ATOM 1848 O O . LEU A 1 257 ? -9.219 32.281 24.859 1 98.75 257 LEU A O 1
ATOM 1852 N N . GLY A 1 258 ? -7.855 30.641 25.547 1 98.62 258 GLY A N 1
ATOM 1853 C CA . GLY A 1 258 ? -8.977 29.781 25.906 1 98.62 258 GLY A CA 1
ATOM 1854 C C . GLY A 1 258 ? -9.883 30.391 26.953 1 98.62 258 GLY A C 1
ATOM 1855 O O . GLY A 1 258 ? -11.109 30.375 26.812 1 98.62 258 GLY A O 1
ATOM 1856 N N . HIS A 1 259 ? -9.281 30.969 27.984 1 97.88 259 HIS A N 1
ATOM 1857 C CA . HIS A 1 259 ? -10.062 31.625 29.031 1 97.88 259 HIS A CA 1
ATOM 1858 C C . HIS A 1 259 ? -10.812 32.844 28.5 1 97.88 259 HIS A C 1
ATOM 1860 O O . HIS A 1 259 ? -11.961 33.062 28.891 1 97.88 259 HIS A O 1
ATOM 1866 N N . ALA A 1 260 ? -10.133 33.562 27.656 1 98.62 260 ALA A N 1
ATOM 1867 C CA . ALA A 1 260 ? -10.766 34.75 27.094 1 98.62 260 ALA A CA 1
ATOM 1868 C C . ALA A 1 260 ? -11.961 34.375 26.219 1 98.62 260 ALA A C 1
ATOM 1870 O O . ALA A 1 260 ? -12.977 35.062 26.203 1 98.62 260 ALA A O 1
ATOM 1871 N N . ILE A 1 261 ? -11.844 33.25 25.484 1 98.81 261 ILE A N 1
ATOM 1872 C CA . ILE A 1 261 ? -12.93 32.75 24.641 1 98.81 261 ILE A CA 1
ATOM 1873 C C . ILE A 1 261 ? -14.125 32.375 25.516 1 98.81 261 ILE A C 1
ATOM 1875 O O . ILE A 1 261 ? -15.258 32.781 25.234 1 98.81 261 ILE A O 1
ATOM 1879 N N . MET A 1 262 ? -13.867 31.766 26.594 1 98.5 262 MET A N 1
ATOM 1880 C CA . MET A 1 262 ? -14.938 31.359 27.5 1 98.5 262 MET A CA 1
ATOM 1881 C C . MET A 1 262 ? -15.617 32.594 28.125 1 98.5 262 MET A C 1
ATOM 1883 O O . MET A 1 262 ? -16.844 32.656 28.188 1 98.5 262 MET A O 1
ATOM 1887 N N . ALA A 1 263 ? -14.82 33.562 28.562 1 98.12 263 ALA A N 1
ATOM 1888 C CA . ALA A 1 263 ? -15.367 34.781 29.156 1 98.12 263 ALA A CA 1
ATOM 1889 C C . ALA A 1 263 ? -16.219 35.562 28.172 1 98.12 263 ALA A C 1
ATOM 1891 O O . ALA A 1 263 ? -17.328 36 28.484 1 98.12 263 ALA A O 1
ATOM 1892 N N . TYR A 1 264 ? -15.703 35.688 27 1 98.75 264 TYR A N 1
ATOM 1893 C CA . TYR A 1 264 ? -16.438 36.406 25.953 1 98.75 264 TYR A CA 1
ATOM 1894 C C . TYR A 1 264 ? -17.766 35.688 25.656 1 98.75 264 TYR A C 1
ATOM 1896 O O . TYR A 1 264 ? -18.797 36.375 25.531 1 98.75 264 TYR A O 1
ATOM 1904 N N . ALA A 1 265 ? -17.719 34.375 25.5 1 98.75 265 ALA A N 1
ATOM 1905 C CA . ALA A 1 265 ? -18.922 33.625 25.172 1 98.75 265 ALA A CA 1
ATOM 1906 C C . ALA A 1 265 ? -20 33.781 26.25 1 98.75 265 ALA A C 1
ATOM 1908 O O . ALA A 1 265 ? -21.172 33.969 25.938 1 98.75 265 ALA A O 1
ATOM 1909 N N . ALA A 1 266 ? -19.594 33.781 27.453 1 97.94 266 ALA A N 1
ATOM 1910 C CA . ALA A 1 266 ? -20.531 33.938 28.562 1 97.94 266 ALA A CA 1
ATOM 1911 C C . ALA A 1 266 ? -21.047 35.375 28.641 1 97.94 266 ALA A C 1
ATOM 1913 O O . ALA A 1 266 ? -22.25 35.594 28.766 1 97.94 266 ALA A O 1
ATOM 1914 N N . GLU A 1 267 ? -20.219 36.375 28.531 1 97.88 267 GLU A N 1
ATOM 1915 C CA . GLU A 1 267 ? -20.547 37.75 28.844 1 97.88 267 GLU A CA 1
ATOM 1916 C C . GLU A 1 267 ? -21.203 38.438 27.656 1 97.88 267 GLU A C 1
ATOM 1918 O O . GLU A 1 267 ? -22.109 39.281 27.844 1 97.88 267 GLU A O 1
ATOM 1923 N N . VAL A 1 268 ? -20.672 38.094 26.516 1 98.38 268 VAL A N 1
ATOM 1924 C CA . VAL A 1 268 ? -21.109 38.844 25.344 1 98.38 268 VAL A CA 1
ATOM 1925 C C . VAL A 1 268 ? -22.078 38.031 24.516 1 98.38 268 VAL A C 1
ATOM 1927 O O . VAL A 1 268 ? -23.172 38.5 24.188 1 98.38 268 VAL A O 1
ATOM 1930 N N . ALA A 1 269 ? -21.75 36.781 24.188 1 97.94 269 ALA A N 1
ATOM 1931 C CA . ALA A 1 269 ? -22.609 35.938 23.375 1 97.94 269 ALA A CA 1
ATOM 1932 C C . ALA A 1 269 ? -23.766 35.375 24.219 1 97.94 269 ALA A C 1
ATOM 1934 O O . ALA A 1 269 ? -24.766 34.906 23.672 1 97.94 269 ALA A O 1
ATOM 1935 N N . GLY A 1 270 ? -23.578 35.344 25.547 1 97.75 270 GLY A N 1
ATOM 1936 C CA . GLY A 1 270 ? -24.656 34.969 26.453 1 97.75 270 GLY A CA 1
ATOM 1937 C C . GLY A 1 270 ? -24.797 33.469 26.625 1 97.75 270 GLY A C 1
ATOM 1938 O O . GLY A 1 270 ? -25.766 33 27.203 1 97.75 270 GLY A O 1
ATOM 1939 N N . LYS A 1 271 ? -23.875 32.75 26.062 1 98.06 271 LYS A N 1
ATOM 1940 C CA . LYS A 1 271 ? -23.906 31.281 26.141 1 98.06 271 LYS A CA 1
ATOM 1941 C C . LYS A 1 271 ? -22.5 30.734 26.422 1 98.06 271 LYS A C 1
ATOM 1943 O O . LYS A 1 271 ? -21.625 30.797 25.562 1 98.06 271 LYS A O 1
ATOM 1948 N N . PRO A 1 272 ? -22.328 30.109 27.594 1 98.12 272 PRO A N 1
ATOM 1949 C CA . PRO A 1 272 ? -21 29.594 27.922 1 98.12 272 PRO A CA 1
ATOM 1950 C C . PRO A 1 272 ? -20.516 28.5 26.969 1 98.12 272 PRO A C 1
ATOM 1952 O O . PRO A 1 272 ? -21.328 27.672 26.531 1 98.12 272 PRO A O 1
ATOM 1955 N N . VAL A 1 273 ? -19.203 28.469 26.688 1 98.44 273 VAL A N 1
ATOM 1956 C CA . VAL A 1 273 ? -18.609 27.531 25.734 1 98.44 273 VAL A CA 1
ATOM 1957 C C . VAL A 1 273 ? -17.484 26.75 26.438 1 98.44 273 VAL A C 1
ATOM 1959 O O . VAL A 1 273 ? -16.859 27.25 27.375 1 98.44 273 VAL A O 1
ATOM 1962 N N . VAL A 1 274 ? -17.266 25.531 26 1 97.88 274 VAL A N 1
ATOM 1963 C CA . VAL A 1 274 ? -16.125 24.734 26.422 1 97.88 274 VAL A CA 1
ATOM 1964 C C . VAL A 1 274 ? -15.461 24.078 25.219 1 97.88 274 VAL A C 1
ATOM 1966 O O . VAL A 1 274 ? -16.109 23.891 24.172 1 97.88 274 VAL A O 1
ATOM 1969 N N . TYR A 1 275 ? -14.203 23.859 25.359 1 98.06 275 TYR A N 1
ATOM 1970 C CA . TYR A 1 275 ? -13.391 23.281 24.297 1 98.06 275 TYR A CA 1
ATOM 1971 C C . TYR A 1 275 ? -13.039 21.828 24.609 1 98.06 275 TYR A C 1
ATOM 1973 O O . TYR A 1 275 ? -12.531 21.531 25.703 1 98.06 275 TYR A O 1
ATOM 1981 N N . ALA A 1 276 ? -13.383 20.906 23.688 1 97.25 276 ALA A N 1
ATOM 1982 C CA . ALA A 1 276 ? -13.008 19.5 23.766 1 97.25 276 ALA A CA 1
ATOM 1983 C C . ALA A 1 276 ? -12.055 19.125 22.625 1 97.25 276 ALA A C 1
ATOM 1985 O O . ALA A 1 276 ? -12.5 18.859 21.516 1 97.25 276 ALA A O 1
ATOM 1986 N N . PRO A 1 277 ? -10.75 18.969 22.938 1 95.5 277 PRO A N 1
ATOM 1987 C CA . PRO A 1 277 ? -9.758 18.812 21.875 1 95.5 277 PRO A CA 1
ATOM 1988 C C . PRO A 1 277 ? -9.938 17.516 21.094 1 95.5 277 PRO A C 1
ATOM 1990 O O . PRO A 1 277 ? -9.484 17.406 19.953 1 95.5 277 PRO A O 1
ATOM 1993 N N . ASP A 1 278 ? -10.648 16.469 21.594 1 93.69 278 ASP A N 1
ATOM 1994 C CA . ASP A 1 278 ? -10.695 15.156 20.969 1 93.69 278 ASP A CA 1
ATOM 1995 C C . ASP A 1 278 ? -12.102 14.836 20.469 1 93.69 278 ASP A C 1
ATOM 1997 O O . ASP A 1 278 ? -12.391 13.695 20.109 1 93.69 278 ASP A O 1
ATOM 2001 N N . ALA A 1 279 ? -12.969 15.906 20.516 1 95.12 279 ALA A N 1
ATOM 2002 C CA . ALA A 1 279 ? -14.344 15.672 20.094 1 95.12 279 ALA A CA 1
ATOM 2003 C C . ALA A 1 279 ? -14.789 16.719 19.078 1 95.12 279 ALA A C 1
ATOM 2005 O O . ALA A 1 279 ? -14.914 17.906 19.406 1 95.12 279 ALA A O 1
ATOM 2006 N N . TYR A 1 280 ? -15.031 16.266 17.953 1 94.31 280 TYR A N 1
ATOM 2007 C CA . TYR A 1 280 ? -15.57 17.156 16.922 1 94.31 280 TYR A CA 1
ATOM 2008 C C . TYR A 1 280 ? -17 17.578 17.266 1 94.31 280 TYR A C 1
ATOM 2010 O O . TYR A 1 280 ? -17.797 16.766 17.734 1 94.31 280 TYR A O 1
ATOM 2018 N N . PRO A 1 281 ? -17.359 18.922 17.125 1 97.06 281 PRO A N 1
ATOM 2019 C CA . PRO A 1 281 ? -16.609 19.969 16.438 1 97.06 281 PRO A CA 1
ATOM 2020 C C . PRO A 1 281 ? -15.805 20.859 17.375 1 97.06 281 PRO A C 1
ATOM 2022 O O . PRO A 1 281 ? -15.609 22.047 17.109 1 97.06 281 PRO A O 1
ATOM 2025 N N . TYR A 1 282 ? -15.469 20.344 18.641 1 97.88 282 TYR A N 1
ATOM 2026 C CA . TYR A 1 282 ? -14.43 20.812 19.547 1 97.88 282 TYR A CA 1
ATOM 2027 C C . TYR A 1 282 ? -14.984 21.844 20.531 1 97.88 282 TYR A C 1
ATOM 2029 O O . TYR A 1 282 ? -14.531 21.922 21.672 1 97.88 282 TYR A O 1
ATOM 2037 N N . PHE A 1 283 ? -15.906 22.672 20 1 98.69 283 PHE A N 1
ATOM 2038 C CA . PHE A 1 283 ? -16.531 23.656 20.891 1 98.69 283 PHE A CA 1
ATOM 2039 C C . PHE A 1 283 ? -17.969 23.266 21.188 1 98.69 283 PHE A C 1
ATOM 2041 O O . PHE A 1 283 ? -18.766 23.031 20.266 1 98.69 283 PHE A O 1
ATOM 2048 N N . PHE A 1 284 ? -18.312 23.328 22.516 1 98.5 284 PHE A N 1
ATOM 2049 C CA . PHE A 1 284 ? -19.625 22.891 22.984 1 98.5 284 PHE A CA 1
ATOM 2050 C C . PHE A 1 284 ? -20.203 23.859 23.984 1 98.5 284 PHE A C 1
ATOM 2052 O O . PHE A 1 284 ? -19.469 24.656 24.578 1 98.5 284 PHE A O 1
ATOM 2059 N N . VAL A 1 285 ? -21.5 23.75 24.125 1 98.19 285 VAL A N 1
ATOM 2060 C CA . VAL A 1 285 ? -22.141 24.516 25.172 1 98.19 285 VAL A CA 1
ATOM 2061 C C . VAL A 1 285 ? -21.75 23.969 26.547 1 98.19 285 VAL A C 1
ATOM 2063 O O . VAL A 1 285 ? -21.781 22.766 26.766 1 98.19 285 VAL A O 1
ATOM 2066 N N . ASP A 1 286 ? -21.25 24.891 27.359 1 97.62 286 ASP A N 1
ATOM 2067 C CA . ASP A 1 286 ? -21.031 24.531 28.766 1 97.62 286 ASP A CA 1
ATOM 2068 C C . ASP A 1 286 ? -22.344 24.516 29.547 1 97.62 286 ASP A C 1
ATOM 2070 O O . ASP A 1 286 ? -22.766 25.547 30.078 1 97.62 286 ASP A O 1
ATOM 2074 N N . LEU A 1 287 ? -22.906 23.391 29.766 1 95.19 287 LEU A N 1
ATOM 2075 C CA . LEU A 1 287 ? -24.266 23.25 30.266 1 95.19 287 LEU A CA 1
ATOM 2076 C C . LEU A 1 287 ? -24.344 23.641 31.734 1 95.19 287 LEU A C 1
ATOM 2078 O O . LEU A 1 287 ? -25.391 24.109 32.219 1 95.19 287 LEU A O 1
ATOM 2082 N N . ASN A 1 288 ? -23.266 23.422 32.5 1 94.5 288 ASN A N 1
ATOM 2083 C CA . ASN A 1 288 ? -23.344 23.656 33.938 1 94.5 288 ASN A CA 1
ATOM 2084 C C . ASN A 1 288 ? -22.469 24.844 34.344 1 94.5 288 ASN A C 1
ATOM 2086 O O . ASN A 1 288 ? -22.391 25.188 35.531 1 94.5 288 ASN A O 1
ATOM 2090 N N . GLY A 1 289 ? -21.719 25.422 33.375 1 91 289 GLY A N 1
ATOM 2091 C CA . GLY A 1 289 ? -20.969 26.656 33.594 1 91 289 GLY A CA 1
ATOM 2092 C C . GLY A 1 289 ? -19.703 26.453 34.406 1 91 289 GLY A C 1
ATOM 2093 O O . GLY A 1 289 ? -19.188 27.391 35 1 91 289 GLY A O 1
ATOM 2094 N N . ASN A 1 290 ? -19.219 25.219 34.438 1 92.56 290 ASN A N 1
ATOM 2095 C CA . ASN A 1 290 ? -18.078 24.969 35.312 1 92.56 290 ASN A CA 1
ATOM 2096 C C . ASN A 1 290 ? -16.75 25.172 34.594 1 92.56 290 ASN A C 1
ATOM 2098 O O . ASN A 1 290 ? -15.68 25.016 35.188 1 92.56 290 ASN A O 1
ATOM 2102 N N . GLY A 1 291 ? -16.766 25.469 33.281 1 91.88 291 GLY A N 1
ATOM 2103 C CA . GLY A 1 291 ? -15.562 25.812 32.531 1 91.88 291 GLY A CA 1
ATOM 2104 C C . GLY A 1 291 ? -14.781 24.594 32.062 1 91.88 291 GLY A C 1
ATOM 2105 O O . GLY A 1 291 ? -13.703 24.719 31.484 1 91.88 291 GLY A O 1
ATOM 2106 N N . SER A 1 292 ? -15.375 23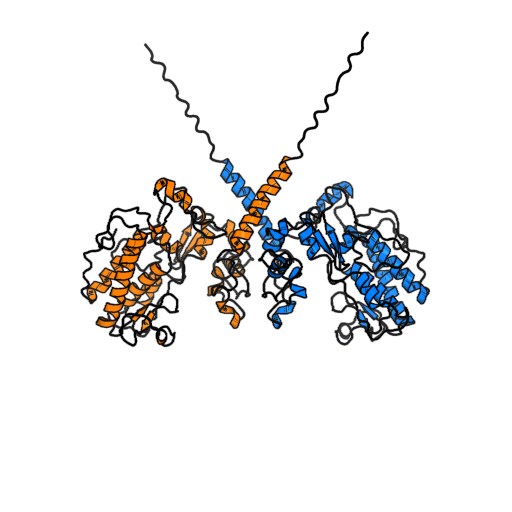.422 32.312 1 93 292 SER A N 1
ATOM 2107 C CA . SER A 1 292 ? -14.742 22.156 31.922 1 93 292 SER A CA 1
ATOM 2108 C C . SER A 1 292 ? -15.703 21.281 31.141 1 93 292 SER A C 1
ATOM 2110 O O . SER A 1 292 ? -16.922 21.344 31.344 1 93 292 SER A O 1
ATOM 2112 N N . VAL A 1 293 ? -15.055 20.516 30.25 1 92.38 293 VAL A N 1
ATOM 2113 C CA . VAL A 1 293 ? -15.906 19.656 29.438 1 92.38 293 VAL A CA 1
ATOM 2114 C C . VAL A 1 293 ? -16.25 18.391 30.219 1 92.38 293 VAL A C 1
ATOM 2116 O O . VAL A 1 293 ? -15.367 17.672 30.672 1 92.38 293 VAL A O 1
ATOM 2119 N N . ASP A 1 294 ? -17.516 18.188 30.438 1 90.25 294 ASP A N 1
ATOM 2120 C CA . ASP A 1 294 ? -18.031 16.953 31.047 1 90.25 294 ASP A CA 1
ATOM 2121 C C . ASP A 1 294 ? -18.438 15.945 29.969 1 90.25 294 ASP A C 1
ATOM 2123 O O . ASP A 1 294 ? -18.609 16.312 28.812 1 90.25 294 ASP A O 1
ATOM 2127 N N . ALA A 1 295 ? -18.547 14.625 30.344 1 85.12 295 ALA A N 1
ATOM 2128 C CA . ALA A 1 295 ? -18.781 13.531 29.391 1 85.12 295 ALA A CA 1
ATOM 2129 C C . ALA A 1 295 ? -20.047 13.766 28.578 1 85.12 295 ALA A C 1
ATOM 2131 O O . ALA A 1 295 ? -20.062 13.523 27.375 1 85.12 295 ALA A O 1
ATOM 2132 N N . ASP A 1 296 ? -21 14.375 29.156 1 89.06 296 ASP A N 1
ATOM 2133 C CA . ASP A 1 296 ? -22.281 14.539 28.469 1 89.06 296 ASP A CA 1
ATOM 2134 C C . ASP A 1 296 ? -22.281 15.797 27.609 1 89.06 296 ASP A C 1
ATOM 2136 O O . ASP A 1 296 ? -23.156 15.977 26.766 1 89.06 296 ASP A O 1
ATOM 2140 N N . GLU A 1 297 ? -21.266 16.578 27.719 1 93.31 297 GLU A N 1
ATOM 2141 C CA . GLU A 1 297 ? -21.234 17.844 26.984 1 93.31 297 GLU A CA 1
ATOM 2142 C C . GLU A 1 297 ? -20.562 17.688 25.625 1 93.31 297 GLU A C 1
ATOM 2144 O O . GLU A 1 297 ? -20.922 18.359 24.656 1 93.31 297 GLU A O 1
ATOM 2149 N N . ALA A 1 298 ? -19.594 16.797 25.5 1 94.81 298 ALA A N 1
ATOM 2150 C CA . ALA A 1 298 ? -18.844 16.609 24.266 1 94.81 298 ALA A CA 1
ATOM 2151 C C . ALA A 1 298 ? -19.609 15.703 23.297 1 94.81 298 ALA A C 1
ATOM 2153 O O . ALA A 1 298 ? -19.109 14.648 22.891 1 94.81 298 ALA A O 1
ATOM 2154 N N . ALA A 1 299 ? -20.828 16.062 23 1 95.62 299 ALA A N 1
ATOM 2155 C CA . ALA A 1 299 ? -21.719 15.398 22.047 1 95.62 299 ALA A CA 1
ATOM 2156 C C . ALA A 1 299 ? -22.156 16.359 20.953 1 95.62 299 ALA A C 1
ATOM 2158 O O . ALA A 1 299 ? -22.438 17.531 21.219 1 95.62 299 ALA A O 1
ATOM 2159 N N . TYR A 1 300 ? -22.188 15.828 19.781 1 95.88 300 TYR A N 1
ATOM 2160 C CA . TYR A 1 300 ? -22.422 16.656 18.594 1 95.88 300 TYR A CA 1
ATOM 2161 C C . TYR A 1 300 ? -23.703 17.469 18.75 1 95.88 300 TYR A C 1
ATOM 2163 O O . TYR A 1 300 ? -23.734 18.641 18.391 1 95.88 300 TYR A O 1
ATOM 2171 N N . PRO A 1 301 ? -24.766 16.938 19.297 1 96.62 301 PRO A N 1
ATOM 2172 C CA . PRO A 1 301 ? -26 17.734 19.422 1 96.62 301 PRO A CA 1
ATOM 2173 C C . PRO A 1 301 ? -25.812 18.953 20.312 1 96.62 301 PRO A C 1
ATOM 2175 O O . PRO A 1 301 ? -26.594 19.906 20.219 1 96.62 301 PRO A O 1
ATOM 2178 N N . ASN A 1 302 ? -24.797 18.891 21.172 1 97.81 302 ASN A N 1
ATOM 2179 C CA . ASN A 1 302 ? -24.531 19.984 22.078 1 97.81 302 ASN A CA 1
ATOM 2180 C C . ASN A 1 302 ? -23.453 20.922 21.531 1 97.81 302 ASN A C 1
ATOM 2182 O O . ASN A 1 302 ? -22.891 21.719 22.281 1 97.81 302 ASN A O 1
ATOM 2186 N N . ARG A 1 303 ? -23.172 20.812 20.234 1 98.12 303 ARG A N 1
ATOM 2187 C CA . ARG A 1 303 ? -22.156 21.672 19.625 1 98.12 303 ARG A CA 1
ATOM 2188 C C . ARG A 1 303 ? -22.516 23.141 19.812 1 98.12 303 ARG A C 1
ATOM 2190 O O . ARG A 1 303 ? -23.688 23.516 19.828 1 98.12 303 ARG A O 1
ATOM 2197 N N . TYR A 1 304 ? -21.531 23.984 20 1 98.56 304 TYR A N 1
ATOM 2198 C CA . TYR A 1 304 ? -21.734 25.406 20.219 1 98.56 304 TYR A CA 1
ATOM 2199 C C . TYR A 1 304 ? -22.297 26.078 18.984 1 98.56 304 TYR A C 1
ATOM 2201 O O . TYR A 1 304 ? -21.734 25.938 17.891 1 98.56 304 TYR A O 1
ATOM 2209 N N . GLN A 1 305 ? -23.406 26.875 19.094 1 98.06 305 GLN A N 1
ATOM 2210 C CA . GLN A 1 305 ? -24.062 27.469 17.938 1 98.06 305 GLN A CA 1
ATOM 2211 C C . GLN A 1 305 ? -24.359 28.938 18.156 1 98.06 305 GLN A C 1
ATOM 2213 O O . GLN A 1 305 ? -25.094 29.562 17.391 1 98.06 305 GLN A O 1
ATOM 2218 N N . SER A 1 306 ? -23.797 29.516 19.188 1 98.5 306 SER A N 1
ATOM 2219 C CA . SER A 1 306 ? -23.984 30.938 19.484 1 98.5 306 SER A CA 1
ATOM 2220 C C . SER A 1 306 ? -22.75 31.75 19.125 1 98.5 306 SER A C 1
ATOM 2222 O O . SER A 1 306 ? -22.266 32.531 19.938 1 98.5 306 SER A O 1
ATOM 2224 N N . TRP A 1 307 ? -22.359 31.562 17.953 1 98.81 307 TRP A N 1
ATOM 2225 C CA . TRP A 1 307 ? -21.141 32.219 17.469 1 98.81 307 TRP A CA 1
ATOM 2226 C C . TRP A 1 307 ? -21.406 33.688 17.125 1 98.81 307 TRP A C 1
ATOM 2228 O O . TRP A 1 307 ? -22.438 34 16.531 1 98.81 307 TRP A O 1
ATOM 2238 N N . THR A 1 308 ? -20.531 34.5 17.516 1 98.81 308 THR A N 1
ATOM 2239 C CA . THR A 1 308 ? -20.359 35.844 16.922 1 98.81 308 THR A CA 1
ATOM 2240 C C . THR A 1 308 ? -19.125 35.875 16.016 1 98.81 308 THR A C 1
ATOM 2242 O O . THR A 1 308 ? -18.234 35.031 16.141 1 98.81 308 THR A O 1
ATOM 2245 N N . PRO A 1 309 ? -19.094 36.781 15.094 1 98.81 309 PRO A N 1
ATOM 2246 C CA . PRO A 1 309 ? -17.906 36.875 14.258 1 98.81 309 PRO A CA 1
ATOM 2247 C C . PRO A 1 309 ? -16.625 37 15.07 1 98.81 309 PRO A C 1
ATOM 2249 O O . PRO A 1 309 ? -15.625 36.344 14.781 1 98.81 309 PRO A O 1
ATOM 2252 N N . ARG A 1 310 ? -16.609 37.875 16.125 1 98.81 310 ARG A N 1
ATOM 2253 C CA . ARG A 1 310 ? -15.445 38.062 16.984 1 98.81 310 ARG A CA 1
ATOM 2254 C C . ARG A 1 310 ? -15.047 36.781 17.672 1 98.81 310 ARG A C 1
ATOM 2256 O O . ARG A 1 310 ? -13.875 36.406 17.703 1 98.81 310 ARG A O 1
ATOM 2263 N N . LEU A 1 311 ? -16.031 36 18.219 1 98.88 311 LEU A N 1
ATOM 2264 C CA . LEU A 1 311 ? -15.789 34.719 18.891 1 98.88 311 LEU A CA 1
ATOM 2265 C C . LEU A 1 311 ? -15.234 33.688 17.922 1 98.88 311 LEU A C 1
ATOM 2267 O O . LEU A 1 311 ? -14.312 32.938 18.266 1 98.88 311 LEU A O 1
ATOM 2271 N N . LEU A 1 312 ? -15.781 33.656 16.734 1 98.88 312 LEU A N 1
ATOM 2272 C CA . LEU A 1 312 ? -15.383 32.688 15.734 1 98.88 312 LEU A CA 1
ATOM 2273 C C . LEU A 1 312 ? -13.93 32.906 15.305 1 98.88 312 LEU A C 1
ATOM 2275 O O . LEU A 1 312 ? -13.172 31.938 15.172 1 98.88 312 LEU A O 1
ATOM 2279 N N . ARG A 1 313 ? -13.531 34.188 15.117 1 98.81 313 ARG A N 1
ATOM 2280 C CA . ARG A 1 313 ? -12.156 34.5 14.734 1 98.81 313 ARG A CA 1
ATOM 2281 C C . ARG A 1 313 ? -11.172 34.031 15.789 1 98.81 313 ARG A C 1
ATOM 2283 O O . ARG A 1 313 ? -10.156 33.406 15.461 1 98.81 313 ARG A O 1
ATOM 2290 N N . ALA A 1 314 ? -11.492 34.281 17 1 98.94 314 ALA A N 1
ATOM 2291 C CA . ALA A 1 314 ? -10.625 33.875 18.109 1 98.94 314 ALA A CA 1
ATOM 2292 C C . ALA A 1 314 ? -10.578 32.344 18.25 1 98.94 314 ALA A C 1
ATOM 2294 O O . ALA A 1 314 ? -9.508 31.781 18.438 1 98.94 314 ALA A O 1
ATOM 2295 N N . ALA A 1 315 ? -11.75 31.688 18.156 1 98.94 315 ALA A N 1
ATOM 2296 C CA . ALA A 1 315 ? -11.828 30.234 18.266 1 98.94 315 ALA A CA 1
ATOM 2297 C C . ALA A 1 315 ? -11.055 29.547 17.141 1 98.94 315 ALA A C 1
ATOM 2299 O O . ALA A 1 315 ? -10.422 28.516 17.359 1 98.94 315 ALA A O 1
ATOM 2300 N N . TYR A 1 316 ? -11.133 30.125 15.969 1 98.88 316 TYR A N 1
ATOM 2301 C CA . TYR A 1 316 ? -10.383 29.594 14.836 1 98.88 316 TYR A CA 1
ATOM 2302 C C . TYR A 1 316 ? -8.883 29.609 15.117 1 98.88 316 TYR A C 1
ATOM 2304 O O . TYR A 1 316 ? -8.195 28.609 14.914 1 98.88 316 TYR A O 1
ATOM 2312 N N . ASN A 1 317 ? -8.375 30.75 15.516 1 98.94 317 ASN A N 1
ATOM 2313 C CA . ASN A 1 317 ? -6.949 30.859 15.82 1 98.94 317 ASN A CA 1
ATOM 2314 C C . ASN A 1 317 ? -6.547 29.938 16.969 1 98.94 317 ASN A C 1
ATOM 2316 O O . ASN A 1 317 ? -5.445 29.375 16.969 1 98.94 317 ASN A O 1
ATOM 2320 N N . TYR A 1 318 ? -7.426 29.812 17.953 1 98.94 318 TYR A N 1
ATOM 2321 C CA . TYR A 1 318 ? -7.191 28.875 19.047 1 98.94 318 TYR A CA 1
ATOM 2322 C C . TYR A 1 318 ? -6.992 27.469 18.516 1 98.94 318 TYR A C 1
ATOM 2324 O O . TYR A 1 318 ? -6.043 26.781 18.891 1 98.94 318 TYR A O 1
ATOM 2332 N N . GLN A 1 319 ? -7.832 27.094 17.609 1 98.81 319 GLN A N 1
ATOM 2333 C CA . GLN A 1 319 ? -7.793 25.766 16.984 1 98.81 319 GLN A CA 1
ATOM 2334 C C . GLN A 1 319 ? -6.574 25.625 16.078 1 98.81 319 GLN A C 1
ATOM 2336 O O . GLN A 1 319 ? -5.934 24.562 16.062 1 98.81 319 GLN A O 1
ATOM 2341 N N . PHE A 1 320 ? -6.266 26.641 15.289 1 98.88 320 PHE A N 1
ATOM 2342 C CA . PHE A 1 320 ? -5.121 26.641 14.391 1 98.88 320 PHE A CA 1
ATOM 2343 C C . PHE A 1 320 ? -3.836 26.328 15.141 1 98.88 320 PHE A C 1
ATOM 2345 O O . PHE A 1 320 ? -3.055 25.469 14.711 1 98.88 320 PHE A O 1
ATOM 2352 N N . VAL A 1 321 ? -3.67 26.953 16.266 1 98.81 321 VAL A N 1
ATOM 2353 C CA . VAL A 1 321 ? -2.471 26.75 17.062 1 98.81 321 VAL A CA 1
ATOM 2354 C C . VAL A 1 321 ? -2.531 25.375 17.75 1 98.81 321 VAL A C 1
ATOM 2356 O O . VAL A 1 321 ? -1.538 24.656 17.781 1 98.81 321 VAL A O 1
ATOM 2359 N N . ALA A 1 322 ? -3.723 24.953 18.234 1 98.5 322 ALA A N 1
ATOM 2360 C CA . ALA A 1 322 ? -3.9 23.703 18.953 1 98.5 322 ALA A CA 1
ATOM 2361 C C . ALA A 1 322 ? -3.615 22.5 18.062 1 98.5 322 ALA A C 1
ATOM 2363 O O . ALA A 1 322 ? -3.125 21.469 18.531 1 98.5 322 ALA A O 1
ATOM 2364 N N . LYS A 1 323 ? -3.877 22.656 16.781 1 98.25 323 LYS A N 1
ATOM 2365 C CA . LYS A 1 323 ? -3.842 21.5 15.898 1 98.25 323 LYS A CA 1
ATOM 2366 C C . LYS A 1 323 ? -2.508 21.406 15.164 1 98.25 323 LYS A C 1
ATOM 2368 O O . LYS A 1 323 ? -2.318 20.531 14.32 1 98.25 323 LYS A O 1
ATOM 2373 N N . ASP A 1 324 ? -1.566 22.234 15.445 1 98.31 324 ASP A N 1
ATOM 2374 C CA . ASP A 1 324 ? -0.15 22.078 15.125 1 98.31 324 ASP A CA 1
ATOM 2375 C C . ASP A 1 324 ? 0.697 22.016 16.391 1 98.31 324 ASP A C 1
ATOM 2377 O O . ASP A 1 324 ? 1.276 23.031 16.797 1 98.31 324 ASP A O 1
ATOM 2381 N N . PRO A 1 325 ? 0.889 20.844 16.938 1 96.38 325 PRO A N 1
ATOM 2382 C CA . PRO A 1 325 ? 1.604 20.734 18.203 1 96.38 325 PRO A CA 1
ATOM 2383 C C . PRO A 1 325 ? 3.047 21.219 18.125 1 96.38 325 PRO A C 1
ATOM 2385 O O . PRO A 1 325 ? 3.66 21.531 19.156 1 96.38 325 PRO A O 1
ATOM 2388 N N . GLY A 1 326 ? 3.604 21.297 16.938 1 97.31 326 GLY A N 1
ATOM 2389 C CA . GLY A 1 326 ? 4.969 21.766 16.75 1 97.31 326 GLY A CA 1
ATOM 2390 C C . GLY A 1 326 ? 5.047 23.219 16.328 1 97.31 326 GLY A C 1
ATOM 2391 O O . GLY A 1 326 ? 6.082 23.672 15.828 1 97.31 326 GLY A O 1
ATOM 2392 N N . ILE A 1 327 ? 4.008 23.938 16.531 1 98 327 ILE A N 1
ATOM 2393 C CA . ILE A 1 327 ? 3.939 25.281 16 1 98 327 ILE A CA 1
ATOM 2394 C C . ILE A 1 327 ? 5.039 26.141 16.625 1 98 327 ILE A C 1
ATOM 2396 O O . ILE A 1 327 ? 5.473 27.141 16.031 1 98 327 ILE A O 1
ATOM 2400 N N . TYR A 1 328 ? 5.551 25.797 17.797 1 96.62 328 TYR A N 1
ATOM 2401 C CA . TYR A 1 328 ? 6.637 26.531 18.453 1 96.62 328 TYR A CA 1
ATOM 2402 C C . TYR A 1 328 ? 7.934 26.391 17.656 1 96.62 328 TYR A C 1
ATOM 2404 O O . TYR A 1 328 ? 8.844 27.203 17.812 1 96.62 328 TYR A O 1
ATOM 2412 N N . ALA A 1 329 ? 8.016 25.375 16.875 1 96.12 329 ALA A N 1
ATOM 2413 C CA . ALA A 1 329 ? 9.172 25.172 16.016 1 96.12 329 ALA A CA 1
ATOM 2414 C C . ALA A 1 329 ? 8.859 25.594 14.578 1 96.12 329 ALA A C 1
ATOM 2416 O O . ALA A 1 329 ? 9.758 26.016 13.844 1 96.12 329 ALA A O 1
ATOM 2417 N N . HIS A 1 330 ? 7.645 25.516 14.148 1 97.62 330 HIS A N 1
ATOM 2418 C CA . HIS A 1 330 ? 7.277 25.766 12.758 1 97.62 330 HIS A CA 1
ATOM 2419 C C . HIS A 1 330 ? 7.191 27.266 12.477 1 97.62 330 HIS A C 1
ATOM 2421 O O . HIS A 1 330 ? 7.625 27.734 11.414 1 97.62 330 HIS A O 1
ATOM 2427 N N . ASN A 1 331 ? 6.656 28.016 13.406 1 97.81 331 ASN A N 1
ATOM 2428 C CA . ASN A 1 331 ? 6.594 29.469 13.289 1 97.81 331 ASN A CA 1
ATOM 2429 C C . ASN A 1 331 ? 6.109 30.125 14.578 1 97.81 331 ASN A C 1
ATOM 2431 O O . ASN A 1 331 ? 4.965 30.578 14.664 1 97.81 331 ASN A O 1
ATOM 2435 N N . PRO A 1 332 ? 6.984 30.234 15.555 1 96.94 332 PRO A N 1
ATOM 2436 C CA . PRO A 1 332 ? 6.566 30.734 16.875 1 96.94 332 PRO A CA 1
ATOM 2437 C C . PRO A 1 332 ? 6.062 32.188 16.828 1 96.94 332 PRO A C 1
ATOM 2439 O O . PRO A 1 332 ? 5.098 32.5 17.5 1 96.94 332 PRO A O 1
ATOM 2442 N N . SER A 1 333 ? 6.723 33.031 16 1 97.38 333 SER A N 1
ATOM 2443 C CA . SER A 1 333 ? 6.285 34.438 15.93 1 97.38 333 SER A CA 1
ATOM 2444 C C . SER A 1 333 ? 4.855 34.531 15.406 1 97.38 333 SER A C 1
ATOM 2446 O O . SER A 1 333 ? 4.039 35.281 15.961 1 97.38 333 SER A O 1
ATOM 2448 N N . TYR A 1 334 ? 4.57 33.781 14.383 1 98.62 334 TYR A N 1
ATOM 2449 C CA . TYR A 1 334 ? 3.232 33.812 13.797 1 98.62 334 TYR A CA 1
ATOM 2450 C C . TYR A 1 334 ? 2.189 33.344 14.805 1 98.62 334 TYR A C 1
ATOM 2452 O O . TYR A 1 334 ? 1.134 33.969 14.945 1 98.62 334 TYR A O 1
ATOM 2460 N N . ALA A 1 335 ? 2.48 32.281 15.539 1 98.56 335 ALA A N 1
ATOM 2461 C CA . ALA A 1 335 ? 1.569 31.734 16.547 1 98.56 335 ALA A CA 1
ATOM 2462 C C . ALA A 1 335 ? 1.283 32.781 17.641 1 98.56 335 ALA A C 1
ATOM 2464 O O . ALA A 1 335 ? 0.127 33 18 1 98.56 335 ALA A O 1
ATOM 2465 N N . ILE A 1 336 ? 2.314 33.375 18.109 1 98.19 336 ILE A N 1
ATOM 2466 C CA . ILE A 1 336 ? 2.197 34.344 19.203 1 98.19 336 ILE A CA 1
ATOM 2467 C C . ILE A 1 336 ? 1.388 35.562 18.719 1 98.19 336 ILE A C 1
ATOM 2469 O O . ILE A 1 336 ? 0.487 36.031 19.422 1 98.19 336 ILE A O 1
ATOM 2473 N N . GLN A 1 337 ? 1.669 36 17.531 1 98.81 337 GLN A N 1
ATOM 2474 C CA . GLN A 1 337 ? 0.949 37.156 16.969 1 98.81 337 GLN A CA 1
ATOM 2475 C C . GLN A 1 337 ? -0.542 36.844 16.844 1 98.81 337 GLN A C 1
ATOM 2477 O O . GLN A 1 337 ? -1.378 37.656 17.234 1 98.81 337 GLN A O 1
ATOM 2482 N N . LEU A 1 338 ? -0.877 35.656 16.328 1 98.88 338 LEU A N 1
ATOM 2483 C CA . LEU A 1 338 ? -2.275 35.281 16.172 1 98.88 338 LEU A CA 1
ATOM 2484 C C . LEU A 1 338 ? -3 35.281 17.516 1 98.88 338 LEU A C 1
ATOM 2486 O O . LEU A 1 338 ? -4.117 35.781 17.609 1 98.88 338 LEU A O 1
ATOM 2490 N N . MET A 1 339 ? -2.348 34.75 18.516 1 98.81 339 MET A N 1
ATOM 2491 C CA . MET A 1 339 ? -3.008 34.594 19.797 1 98.81 339 MET A CA 1
ATOM 2492 C C . MET A 1 339 ? -3.141 35.938 20.516 1 98.81 339 MET A C 1
ATOM 2494 O O . MET A 1 339 ? -4.203 36.25 21.047 1 98.81 339 MET A O 1
ATOM 2498 N N . ILE A 1 340 ? -2.107 36.75 20.469 1 98.75 340 ILE A N 1
ATOM 2499 C CA . ILE A 1 340 ? -2.162 38.031 21.141 1 98.75 340 ILE A CA 1
ATOM 2500 C C . ILE A 1 340 ? -3.197 38.938 20.453 1 98.75 340 ILE A C 1
ATOM 2502 O O . ILE A 1 340 ? -3.979 39.594 21.125 1 98.75 340 ILE A O 1
ATOM 2506 N N . ASP A 1 341 ? -3.234 38.906 19.172 1 98.81 341 ASP A N 1
ATOM 2507 C CA . ASP A 1 341 ? -4.203 39.75 18.469 1 98.81 341 ASP A CA 1
ATOM 2508 C C . ASP A 1 341 ? -5.629 39.25 18.703 1 98.81 341 ASP A C 1
ATOM 2510 O O . ASP A 1 341 ? -6.57 40.062 18.75 1 98.81 341 ASP A O 1
ATOM 2514 N N . SER A 1 342 ? -5.84 37.906 18.797 1 98.88 342 SER A N 1
ATOM 2515 C CA . SER A 1 342 ? -7.137 37.375 19.188 1 98.88 342 SER A CA 1
ATOM 2516 C C . SER A 1 342 ? -7.535 37.844 20.578 1 98.88 342 SER A C 1
ATOM 2518 O O . SER A 1 342 ? -8.688 38.25 20.797 1 98.88 342 SER A O 1
ATOM 2520 N N . LEU A 1 343 ? -6.594 37.812 21.5 1 98.75 343 LEU A N 1
ATOM 2521 C CA . LEU A 1 343 ? -6.82 38.281 22.859 1 98.75 343 LEU A CA 1
ATOM 2522 C C . LEU A 1 343 ? -7.172 39.75 22.875 1 98.75 343 LEU A C 1
ATOM 2524 O O . LEU A 1 343 ? -8.109 40.156 23.562 1 98.75 343 LEU A O 1
ATOM 2528 N N . ASP A 1 344 ? -6.418 40.531 22.141 1 98.56 344 ASP A N 1
ATOM 2529 C CA . ASP A 1 344 ? -6.688 41.969 22.047 1 98.56 344 ASP A CA 1
ATOM 2530 C C . ASP A 1 344 ? -8.102 42.219 21.531 1 98.56 344 ASP A C 1
ATOM 2532 O O . ASP A 1 344 ? -8.82 43.094 22.062 1 98.56 344 ASP A O 1
ATOM 2536 N N . ASP A 1 345 ? -8.445 41.5 20.516 1 98.56 345 ASP A N 1
ATOM 2537 C CA . ASP A 1 345 ? -9.766 41.688 19.906 1 98.56 345 ASP A CA 1
ATOM 2538 C C . ASP A 1 345 ? -10.875 41.344 20.875 1 98.56 345 ASP A C 1
ATOM 2540 O O . ASP A 1 345 ? -11.859 42.062 21.016 1 98.56 345 ASP A O 1
ATOM 2544 N N . LEU A 1 346 ? -10.773 40.219 21.531 1 98.62 346 LEU A N 1
ATOM 2545 C CA . LEU A 1 346 ? -11.758 39.812 22.547 1 98.62 346 LEU A CA 1
ATOM 2546 C C . LEU A 1 346 ? -11.812 40.844 23.672 1 98.62 346 LEU A C 1
ATOM 2548 O O . LEU A 1 346 ? -12.891 41.125 24.203 1 98.62 346 LEU A O 1
ATOM 2552 N N . GLY A 1 347 ? -10.734 41.375 24.016 1 97.94 347 GLY A N 1
ATOM 2553 C CA . GLY A 1 347 ? -10.625 42.344 25.109 1 97.94 347 GLY A CA 1
ATOM 2554 C C . GLY A 1 347 ? -11.375 43.625 24.844 1 97.94 347 GLY A C 1
ATOM 2555 O O . GLY A 1 347 ? -11.82 44.281 25.781 1 97.94 347 GLY A O 1
ATOM 2556 N N . LYS A 1 348 ? -11.484 44 23.625 1 96.81 348 LYS A N 1
ATOM 2557 C CA . LYS A 1 348 ? -12.242 45.188 23.281 1 96.81 348 LYS A CA 1
ATOM 2558 C C . LYS A 1 348 ? -13.68 45.094 23.797 1 96.81 348 LYS A C 1
ATOM 2560 O O . LYS A 1 348 ? -14.281 46.094 24.156 1 96.81 348 LYS A O 1
ATOM 2565 N N . ALA A 1 349 ? -14.148 43.906 23.766 1 97.19 349 ALA A N 1
ATOM 2566 C CA . ALA A 1 349 ? -15.547 43.688 24.141 1 97.19 349 ALA A CA 1
ATOM 2567 C C . ALA A 1 349 ? -15.672 43.312 25.609 1 97.19 349 ALA A C 1
ATOM 2569 O O . ALA A 1 349 ? -16.703 43.562 26.234 1 97.19 349 ALA A O 1
ATOM 2570 N N . THR A 1 350 ? -14.656 42.781 26.234 1 97.38 350 THR A N 1
ATOM 2571 C CA . THR A 1 350 ? -14.789 42.219 27.578 1 97.38 350 THR A CA 1
ATOM 2572 C C . THR A 1 350 ? -13.992 43.062 28.578 1 97.38 350 THR A C 1
ATOM 2574 O O . THR A 1 350 ? -14.117 42.875 29.781 1 97.38 350 THR A O 1
ATOM 2577 N N . GLY A 1 351 ? -13.164 43.938 28.156 1 95.94 351 GLY A N 1
ATOM 2578 C CA . GLY A 1 351 ? -12.32 44.719 29.047 1 95.94 351 GLY A CA 1
ATOM 2579 C C . GLY A 1 351 ? -11.102 43.969 29.547 1 95.94 351 GLY A C 1
ATOM 2580 O O . GLY A 1 351 ? -10.5 44.344 30.547 1 95.94 351 GLY A O 1
ATOM 2581 N N . LEU A 1 352 ? -10.797 42.906 28.875 1 95.56 352 LEU A N 1
ATOM 2582 C CA . LEU A 1 352 ? -9.609 42.125 29.219 1 95.56 352 LEU A CA 1
ATOM 2583 C C . LEU A 1 352 ? -8.352 42.969 29.125 1 95.56 352 LEU A C 1
ATOM 2585 O O . LEU A 1 352 ? -8.156 43.688 28.125 1 95.56 352 LEU A O 1
ATOM 2589 N N . ASP A 1 353 ? -7.57 42.938 30.172 1 93.12 353 ASP A N 1
ATOM 2590 C CA . ASP A 1 353 ? -6.27 43.594 30.141 1 93.12 353 ASP A CA 1
ATOM 2591 C C . ASP A 1 353 ? -5.266 42.781 29.328 1 93.12 353 ASP A C 1
ATOM 2593 O O . ASP A 1 353 ? -4.93 41.656 29.688 1 93.12 353 ASP A O 1
ATOM 2597 N N . THR A 1 354 ? -4.805 43.406 28.234 1 92.75 354 THR A N 1
ATOM 2598 C CA . THR A 1 354 ? -3.922 42.688 27.328 1 92.75 354 THR A CA 1
ATOM 2599 C C . THR A 1 354 ? -2.514 43.25 27.359 1 92.75 354 THR A C 1
ATOM 2601 O O . THR A 1 354 ? -1.708 43 26.469 1 92.75 354 THR A O 1
ATOM 2604 N N . GLY A 1 355 ? -2.145 43.969 28.344 1 92.56 355 GLY A N 1
ATOM 2605 C CA . GLY A 1 355 ? -0.889 44.719 28.391 1 92.56 355 GLY A CA 1
ATOM 2606 C C . GLY A 1 355 ? 0.293 43.844 28.781 1 92.56 355 GLY A C 1
ATOM 2607 O O . GLY A 1 355 ? 1.446 44.219 28.562 1 92.56 355 GLY A O 1
ATOM 2608 N N . ALA A 1 356 ? 0.054 42.688 29.344 1 92.12 356 ALA A N 1
ATOM 2609 C CA . ALA A 1 356 ? 1.123 41.875 29.891 1 92.12 356 ALA A CA 1
ATOM 2610 C C . ALA A 1 356 ? 1.831 41.094 28.781 1 92.12 356 ALA A C 1
ATOM 2612 O O . ALA A 1 356 ? 2.947 40.594 28.969 1 92.12 356 ALA A O 1
ATOM 2613 N N . TRP A 1 357 ? 1.184 41 27.656 1 95.56 357 TRP A N 1
ATOM 2614 C CA . TRP A 1 357 ? 1.729 40.156 26.594 1 95.56 357 TRP A CA 1
ATOM 2615 C C . TRP A 1 357 ? 2.602 40.969 25.656 1 95.56 357 TRP A C 1
ATOM 2617 O O . TRP A 1 357 ? 2.322 42.156 25.406 1 95.56 357 TRP A O 1
ATOM 2627 N N . ILE A 1 358 ? 3.672 40.375 25.156 1 94.94 358 ILE A N 1
ATOM 2628 C CA . ILE A 1 358 ? 4.613 41.031 24.266 1 94.94 358 ILE A CA 1
ATOM 2629 C C . ILE A 1 358 ? 4.504 40.438 22.859 1 94.94 358 ILE A C 1
ATOM 2631 O O . ILE A 1 358 ? 4.918 39.281 22.625 1 94.94 358 ILE A O 1
ATOM 2635 N N . ARG A 1 359 ? 3.996 41.125 21.953 1 95.75 359 ARG A N 1
ATOM 2636 C CA . ARG A 1 359 ? 3.803 40.719 20.562 1 95.75 359 ARG A CA 1
ATOM 2637 C C . ARG A 1 359 ? 5.086 40.906 19.75 1 95.75 359 ARG A C 1
ATOM 2639 O O . ARG A 1 359 ? 5.648 42 19.719 1 95.75 359 ARG A O 1
ATOM 2646 N N . PRO A 1 360 ? 5.57 39.875 19.25 1 93.69 360 PRO A N 1
ATOM 2647 C CA . PRO A 1 360 ? 6.762 40.031 18.406 1 93.69 360 PRO A CA 1
ATOM 2648 C C . PRO A 1 360 ? 6.457 40.688 17.062 1 93.69 360 PRO A C 1
ATOM 2650 O O . PRO A 1 360 ? 5.316 40.656 16.594 1 93.69 360 PRO A O 1
ATOM 2653 N N . MET B 1 1 ? 64.188 46.75 -3.254 1 26.3 1 MET B N 1
ATOM 2654 C CA . MET B 1 1 ? 63.812 45.562 -2.518 1 26.3 1 MET B CA 1
ATOM 2655 C C . MET B 1 1 ? 62.344 45.219 -2.797 1 26.3 1 MET B C 1
ATOM 2657 O O . MET B 1 1 ? 61.438 45.906 -2.32 1 26.3 1 MET B O 1
ATOM 2661 N N . ILE B 1 2 ? 62.031 44.781 -4.023 1 32.62 2 ILE B N 1
ATOM 2662 C CA . ILE B 1 2 ? 60.75 44.5 -4.652 1 32.62 2 ILE B CA 1
ATOM 2663 C C . ILE B 1 2 ? 60.062 43.312 -3.955 1 32.62 2 ILE B C 1
ATOM 2665 O O . ILE B 1 2 ? 60.625 42.219 -3.916 1 32.62 2 ILE B O 1
ATOM 2669 N N . ALA B 1 3 ? 59.188 43.594 -2.928 1 34.22 3 ALA B N 1
ATOM 2670 C CA . ALA B 1 3 ? 58.469 42.656 -2.1 1 34.22 3 ALA B CA 1
ATOM 2671 C C . ALA B 1 3 ? 57.625 41.688 -2.961 1 34.22 3 ALA B C 1
ATOM 2673 O O . ALA B 1 3 ? 56.875 42.125 -3.842 1 34.22 3 ALA B O 1
ATOM 2674 N N . PRO B 1 4 ? 57.938 40.375 -3.025 1 33.12 4 PRO B N 1
ATOM 2675 C CA . PRO B 1 4 ? 57.281 39.375 -3.834 1 33.12 4 PRO B CA 1
ATOM 2676 C C . PRO B 1 4 ? 55.844 39.125 -3.42 1 33.12 4 PRO B C 1
ATOM 2678 O O . PRO B 1 4 ? 55.531 39.125 -2.227 1 33.12 4 PRO B O 1
ATOM 2681 N N . ARG B 1 5 ? 54.844 39.594 -4.25 1 37.41 5 ARG B N 1
ATOM 2682 C CA . ARG B 1 5 ? 53.375 39.406 -4.125 1 37.41 5 ARG B CA 1
ATOM 2683 C C . ARG B 1 5 ? 53.031 37.938 -4.055 1 37.41 5 ARG B C 1
ATOM 2685 O O . ARG B 1 5 ? 53.344 37.156 -4.984 1 37.41 5 ARG B O 1
ATOM 2692 N N . ILE B 1 6 ? 53.031 37.25 -2.873 1 32.56 6 ILE B N 1
ATOM 2693 C CA . ILE B 1 6 ? 52.594 35.875 -2.652 1 32.56 6 ILE B CA 1
ATOM 2694 C C . ILE B 1 6 ? 51.125 35.75 -3.051 1 32.56 6 ILE B C 1
ATOM 2696 O O . ILE B 1 6 ? 50.25 36.438 -2.486 1 32.56 6 ILE B O 1
ATOM 2700 N N . LEU B 1 7 ? 50.781 35.438 -4.312 1 32.38 7 LEU B N 1
ATOM 2701 C CA . LEU B 1 7 ? 49.469 35.125 -4.801 1 32.38 7 LEU B CA 1
ATOM 2702 C C . LEU B 1 7 ? 48.938 33.875 -4.105 1 32.38 7 LEU B C 1
ATOM 2704 O O . LEU B 1 7 ? 49.5 32.781 -4.211 1 32.38 7 LEU B O 1
ATOM 2708 N N . ILE B 1 8 ? 48.188 34.062 -2.961 1 33.22 8 ILE B N 1
ATOM 2709 C CA . ILE B 1 8 ? 47.469 32.969 -2.301 1 33.22 8 ILE B CA 1
ATOM 2710 C C . ILE B 1 8 ? 46.344 32.469 -3.207 1 33.22 8 ILE B C 1
ATOM 2712 O O . ILE B 1 8 ? 45.406 33.219 -3.531 1 33.22 8 ILE B O 1
ATOM 2716 N N . ILE B 1 9 ? 46.625 31.484 -4.117 1 33.91 9 ILE B N 1
ATOM 2717 C CA . ILE B 1 9 ? 45.594 30.75 -4.875 1 33.91 9 ILE B CA 1
ATOM 2718 C C . ILE B 1 9 ? 44.688 29.969 -3.916 1 33.91 9 ILE B C 1
ATOM 2720 O O . ILE B 1 9 ? 45.188 29.109 -3.17 1 33.91 9 ILE B O 1
ATOM 2724 N N . SER B 1 10 ? 43.594 30.594 -3.514 1 30.69 10 SER B N 1
ATOM 2725 C CA . SER B 1 10 ? 42.531 29.906 -2.773 1 30.69 10 SER B CA 1
ATOM 2726 C C . SER B 1 10 ? 41.938 28.781 -3.6 1 30.69 10 SER B C 1
ATOM 2728 O O . SER B 1 10 ? 41.375 29.016 -4.676 1 30.69 10 SER B O 1
ATOM 2730 N N . LEU B 1 11 ? 42.469 27.531 -3.486 1 32.03 11 LEU B N 1
ATOM 2731 C CA . LEU B 1 11 ? 41.844 26.312 -4 1 32.03 11 LEU B CA 1
ATOM 2732 C C . LEU B 1 11 ? 40.469 26.094 -3.369 1 32.03 11 LEU B C 1
ATOM 2734 O O . LEU B 1 11 ? 40.375 25.859 -2.162 1 32.03 11 LEU B O 1
ATOM 2738 N N . LEU B 1 12 ? 39.438 26.719 -3.965 1 31.19 12 LEU B N 1
ATOM 2739 C CA . LEU B 1 12 ? 38.062 26.375 -3.639 1 31.19 12 LEU B CA 1
ATOM 2740 C C . LEU B 1 12 ? 37.781 24.922 -3.994 1 31.19 12 LEU B C 1
ATOM 2742 O O . LEU B 1 12 ? 37.812 24.531 -5.168 1 31.19 12 LEU B O 1
ATOM 2746 N N . LEU B 1 13 ? 37.969 24 -3.076 1 32.12 13 LEU B N 1
ATOM 2747 C CA . LEU B 1 13 ? 37.531 22.609 -3.135 1 32.12 13 LEU B CA 1
ATOM 2748 C C . LEU B 1 13 ? 36.031 22.531 -3.346 1 32.12 13 LEU B C 1
ATOM 2750 O O . LEU B 1 13 ? 35.25 23.016 -2.518 1 32.12 13 LEU B O 1
ATOM 2754 N N . ALA B 1 14 ? 35.625 22.281 -4.59 1 32.41 14 ALA B N 1
ATOM 2755 C CA . ALA B 1 14 ? 34.281 21.938 -5.035 1 32.41 14 ALA B CA 1
ATOM 2756 C C . ALA B 1 14 ? 33.812 20.609 -4.457 1 32.41 14 ALA B C 1
ATOM 2758 O O . ALA B 1 14 ? 34.062 19.547 -5.059 1 32.41 14 ALA B O 1
ATOM 2759 N N . CYS B 1 15 ? 33.938 20.406 -3.18 1 34.88 15 CYS B N 1
ATOM 2760 C CA . CYS B 1 15 ? 33.469 19.156 -2.617 1 34.88 15 CYS B CA 1
ATOM 2761 C C . CYS B 1 15 ? 31.969 19.047 -2.693 1 34.88 15 CYS B C 1
ATOM 2763 O O . CYS B 1 15 ? 31.375 18.078 -2.211 1 34.88 15 CYS B O 1
ATOM 2765 N N . GLY B 1 16 ? 31.219 20.062 -3.064 1 34.69 16 GLY B N 1
ATOM 2766 C CA . GLY B 1 16 ? 29.812 19.953 -2.732 1 34.69 16 GLY B CA 1
ATOM 2767 C C . GLY B 1 16 ? 29.062 19.031 -3.67 1 34.69 16 GLY B C 1
ATOM 2768 O O . GLY B 1 16 ? 27.859 18.812 -3.512 1 34.69 16 GLY B O 1
ATOM 2769 N N . GLY B 1 17 ? 29.531 18.688 -4.816 1 30.45 17 GLY B N 1
ATOM 2770 C CA . GLY B 1 17 ? 28.625 18.266 -5.871 1 30.45 17 GLY B CA 1
ATOM 2771 C C . GLY B 1 17 ? 28.281 16.797 -5.809 1 30.45 17 GLY B C 1
ATOM 2772 O O . GLY B 1 17 ? 27.359 16.328 -6.484 1 30.45 17 GLY B O 1
ATOM 2773 N N . ALA B 1 18 ? 29.016 15.977 -5.125 1 36.84 18 ALA B N 1
ATOM 2774 C CA . ALA B 1 18 ? 28.812 14.555 -5.367 1 36.84 18 ALA B CA 1
ATOM 2775 C C . ALA B 1 18 ? 27.609 14.039 -4.598 1 36.84 18 ALA B C 1
ATOM 2777 O O . ALA B 1 18 ? 26.938 13.094 -5.035 1 36.84 18 ALA B O 1
ATOM 2778 N N . ALA B 1 19 ? 27.312 14.516 -3.406 1 39.91 19 ALA B N 1
ATOM 2779 C CA . ALA B 1 19 ? 26.203 13.961 -2.629 1 39.91 19 ALA B CA 1
ATOM 2780 C C . ALA B 1 19 ? 24.875 14.234 -3.305 1 39.91 19 ALA B C 1
ATOM 2782 O O . ALA B 1 19 ? 23.969 13.391 -3.27 1 39.91 19 ALA B O 1
ATOM 2783 N N . SER B 1 20 ? 24.781 15.336 -4.066 1 41.94 20 SER B N 1
ATOM 2784 C CA . SER B 1 20 ? 23.516 15.695 -4.723 1 41.94 20 SER B CA 1
ATOM 2785 C C . SER B 1 20 ? 23.25 14.789 -5.922 1 41.94 20 SER B C 1
ATOM 2787 O O . SER B 1 20 ? 22.094 14.422 -6.176 1 41.94 20 SER B O 1
ATOM 2789 N N . VAL B 1 21 ? 24.281 14.336 -6.527 1 38.56 21 VAL B N 1
ATOM 2790 C CA . VAL B 1 21 ? 24.125 13.523 -7.727 1 38.56 21 VAL B CA 1
ATOM 2791 C C . VAL B 1 21 ? 23.703 12.102 -7.34 1 38.56 21 VAL B C 1
ATOM 2793 O O . VAL B 1 21 ? 22.844 11.5 -7.988 1 38.56 21 VAL B O 1
ATOM 2796 N N . TYR B 1 22 ? 24.266 11.594 -6.348 1 36.94 22 TYR B N 1
ATOM 2797 C CA . TYR B 1 22 ? 23.953 10.227 -5.941 1 36.94 22 TYR B CA 1
ATOM 2798 C C . TYR B 1 22 ? 22.531 10.133 -5.402 1 36.94 22 TYR B C 1
ATOM 2800 O O . TYR B 1 22 ? 21.812 9.172 -5.691 1 36.94 22 TYR B O 1
ATOM 2808 N N . ALA B 1 23 ? 22.078 11.148 -4.703 1 42.66 23 ALA B N 1
ATOM 2809 C CA . ALA B 1 23 ? 20.703 11.156 -4.227 1 42.66 23 ALA B CA 1
ATOM 2810 C C . ALA B 1 23 ? 19.719 11.258 -5.391 1 42.66 23 ALA B C 1
ATOM 2812 O O . ALA B 1 23 ? 18.672 10.602 -5.391 1 42.66 23 ALA B O 1
ATOM 2813 N N . GLN B 1 24 ? 20.031 11.922 -6.434 1 39.09 24 GLN B N 1
ATOM 2814 C CA . GLN B 1 24 ? 19.188 12.086 -7.609 1 39.09 24 GLN B CA 1
ATOM 2815 C C . GLN B 1 24 ? 19.125 10.797 -8.43 1 39.09 24 GLN B C 1
ATOM 2817 O O . GLN B 1 24 ? 18.062 10.414 -8.922 1 39.09 24 GLN B O 1
ATOM 2822 N N . GLU B 1 25 ? 20.219 10.078 -8.672 1 41.59 25 GLU B N 1
ATOM 2823 C CA . GLU B 1 25 ? 20.234 8.82 -9.422 1 41.59 25 GLU B CA 1
ATOM 2824 C C . GLU B 1 25 ? 19.469 7.73 -8.68 1 41.59 25 GLU B C 1
ATOM 2826 O O . GLU B 1 25 ? 18.703 6.969 -9.297 1 41.59 25 GLU B O 1
ATOM 2831 N N . ASP B 1 26 ? 19.562 7.801 -7.355 1 48.91 26 ASP B N 1
ATOM 2832 C CA . ASP B 1 26 ? 18.875 6.832 -6.504 1 48.91 26 ASP B CA 1
ATOM 2833 C C . ASP B 1 26 ? 17.375 7.105 -6.469 1 48.91 26 ASP B C 1
ATOM 2835 O O . ASP B 1 26 ? 16.562 6.176 -6.539 1 48.91 26 ASP B O 1
ATOM 2839 N N . ALA B 1 27 ? 17.031 8.422 -6.582 1 51.94 27 ALA B N 1
ATOM 2840 C CA . ALA B 1 27 ? 15.617 8.789 -6.602 1 51.94 27 ALA B CA 1
ATOM 2841 C C . ALA B 1 27 ? 14.977 8.422 -7.934 1 51.94 27 ALA B C 1
ATOM 2843 O O . ALA B 1 27 ? 13.852 7.91 -7.969 1 51.94 27 ALA B O 1
ATOM 2844 N N . ALA B 1 28 ? 15.688 8.68 -9.023 1 56.56 28 ALA B N 1
ATOM 2845 C CA . ALA B 1 28 ? 15.188 8.289 -10.344 1 56.56 28 ALA B CA 1
ATOM 2846 C C . ALA B 1 28 ? 14.984 6.777 -10.422 1 56.56 28 ALA B C 1
ATOM 2848 O O . ALA B 1 28 ? 14 6.305 -10.992 1 56.56 28 ALA B O 1
ATOM 2849 N N . THR B 1 29 ? 15.812 6.176 -9.602 1 78.81 29 THR B N 1
ATOM 2850 C CA . THR B 1 29 ? 15.703 4.723 -9.625 1 78.81 29 THR B CA 1
ATOM 2851 C C . THR B 1 29 ? 14.523 4.258 -8.781 1 78.81 29 THR B C 1
ATOM 2853 O O . THR B 1 29 ? 13.758 3.391 -9.203 1 78.81 29 THR B O 1
ATOM 2856 N N . LEU B 1 30 ? 14.188 5.039 -7.746 1 90.25 30 LEU B N 1
ATOM 2857 C CA . LEU B 1 30 ? 13.086 4.629 -6.883 1 90.25 30 LEU B CA 1
ATOM 2858 C C . LEU B 1 30 ? 11.742 4.977 -7.52 1 90.25 30 LEU B C 1
ATOM 2860 O O . LEU B 1 30 ? 10.82 4.16 -7.512 1 90.25 30 LEU B O 1
ATOM 2864 N N . SER B 1 31 ? 11.711 6.164 -8.18 1 93.25 31 SER B N 1
ATOM 2865 C CA . SER B 1 31 ? 10.477 6.531 -8.867 1 93.25 31 SER B CA 1
ATOM 2866 C C . SER B 1 31 ? 10.188 5.582 -10.023 1 93.25 31 SER B C 1
ATOM 2868 O O . SER B 1 31 ? 9.031 5.238 -10.273 1 93.25 31 SER B O 1
ATOM 2870 N N . GLY B 1 32 ? 11.281 5.188 -10.648 1 95.38 32 GLY B N 1
ATOM 2871 C CA . GLY B 1 32 ? 11.109 4.211 -11.719 1 95.38 32 GLY B CA 1
ATOM 2872 C C . GLY B 1 32 ? 10.555 2.889 -11.227 1 95.38 32 GLY B C 1
ATOM 2873 O O . GLY B 1 32 ? 9.648 2.32 -11.844 1 95.38 32 GLY B O 1
ATOM 2874 N N . ALA B 1 33 ? 11.055 2.389 -10.133 1 96.38 33 ALA B N 1
ATOM 2875 C CA . ALA B 1 33 ? 10.578 1.146 -9.531 1 96.38 33 ALA B CA 1
ATOM 2876 C C . ALA B 1 33 ? 9.117 1.271 -9.109 1 96.38 33 ALA B C 1
ATOM 2878 O O . ALA B 1 33 ? 8.32 0.354 -9.32 1 96.38 33 ALA B O 1
ATOM 2879 N N . VAL B 1 34 ? 8.766 2.465 -8.578 1 96.81 34 VAL B N 1
ATOM 2880 C CA . VAL B 1 34 ? 7.402 2.705 -8.125 1 96.81 34 VAL B CA 1
ATOM 2881 C C . VAL B 1 34 ? 6.457 2.721 -9.328 1 96.81 34 VAL B C 1
ATOM 2883 O O . VAL B 1 34 ? 5.402 2.082 -9.305 1 96.81 34 VAL B O 1
ATOM 2886 N N . GLU B 1 35 ? 6.875 3.412 -10.359 1 96.69 35 GLU B N 1
ATOM 2887 C CA . GLU B 1 35 ? 6.039 3.463 -11.555 1 96.69 35 GLU B CA 1
ATOM 2888 C C . GLU B 1 35 ? 5.883 2.078 -12.18 1 96.69 35 GLU B C 1
ATOM 2890 O O . GLU B 1 35 ? 4.789 1.708 -12.617 1 96.69 35 GLU B O 1
ATOM 2895 N N . ALA B 1 36 ? 6.957 1.305 -12.227 1 97.31 36 ALA B N 1
ATOM 2896 C CA . ALA B 1 36 ? 6.902 -0.056 -12.75 1 97.31 36 ALA B CA 1
ATOM 2897 C C . ALA B 1 36 ? 5.941 -0.922 -11.938 1 97.31 36 ALA B C 1
ATOM 2899 O O . ALA B 1 36 ? 5.125 -1.652 -12.5 1 97.31 36 ALA B O 1
ATOM 2900 N N . TRP B 1 37 ? 6.008 -0.793 -10.656 1 97.75 37 TRP B N 1
ATOM 2901 C CA . TRP B 1 37 ? 5.117 -1.561 -9.797 1 97.75 37 TRP B CA 1
ATOM 2902 C C . TRP B 1 37 ? 3.664 -1.147 -10.008 1 97.75 37 TRP B C 1
ATOM 2904 O O . TRP B 1 37 ? 2.781 -2 -10.133 1 97.75 37 TRP B O 1
ATOM 2914 N N . LEU B 1 38 ? 3.426 0.162 -10.086 1 96.75 38 LEU B N 1
ATOM 2915 C CA . LEU B 1 38 ? 2.068 0.674 -10.242 1 96.75 38 LEU B CA 1
ATOM 2916 C C . LEU B 1 38 ? 1.417 0.104 -11.5 1 96.75 38 LEU B C 1
ATOM 2918 O O . LEU B 1 38 ? 0.197 -0.071 -11.547 1 96.75 38 LEU B O 1
ATOM 2922 N N . ASN B 1 39 ? 2.227 -0.237 -12.453 1 95.88 39 ASN B N 1
ATOM 2923 C CA . ASN B 1 39 ? 1.708 -0.728 -13.719 1 95.88 39 ASN B CA 1
ATOM 2924 C C . ASN B 1 39 ? 1.786 -2.248 -13.812 1 95.88 39 ASN B C 1
ATOM 2926 O O . ASN B 1 39 ? 1.583 -2.824 -14.883 1 95.88 39 ASN B O 1
ATOM 2930 N N . SER B 1 40 ? 2.061 -2.904 -12.75 1 97.75 40 SER B N 1
ATOM 2931 C CA . SER B 1 40 ? 2.238 -4.352 -12.742 1 97.75 40 SER B CA 1
ATOM 2932 C C . SER B 1 40 ? 0.99 -5.059 -12.219 1 97.75 40 SER B C 1
ATOM 2934 O O . SER B 1 40 ? 0.135 -4.434 -11.594 1 97.75 40 SER B O 1
ATOM 2936 N N . PRO B 1 41 ? 0.877 -6.43 -12.438 1 97.44 41 PRO B N 1
ATOM 2937 C CA . PRO B 1 41 ? -0.244 -7.203 -11.906 1 97.44 41 PRO B CA 1
ATOM 2938 C C . PRO B 1 41 ? -0.272 -7.227 -10.375 1 97.44 41 PRO B C 1
ATOM 2940 O O . PRO B 1 41 ? -1.333 -7.422 -9.781 1 97.44 41 PRO B O 1
ATOM 2943 N N . HIS B 1 42 ? 0.822 -6.957 -9.688 1 97.94 42 HIS B N 1
ATOM 2944 C CA . HIS B 1 42 ? 0.876 -6.973 -8.227 1 97.94 42 HIS B CA 1
ATOM 2945 C C . HIS B 1 42 ? 0.229 -5.723 -7.637 1 97.94 42 HIS B C 1
ATOM 2947 O O . HIS B 1 42 ? -0.071 -5.68 -6.441 1 97.94 42 HIS B O 1
ATOM 2953 N N . ALA B 1 43 ? -0.039 -4.723 -8.547 1 96.44 43 ALA B N 1
ATOM 2954 C CA . ALA B 1 43 ? -0.65 -3.471 -8.109 1 96.44 43 ALA B CA 1
ATOM 2955 C C . ALA B 1 43 ? -2.035 -3.289 -8.727 1 96.44 43 ALA B C 1
ATOM 2957 O O . ALA B 1 43 ? -2.664 -2.242 -8.555 1 96.44 43 ALA B O 1
ATOM 2958 N N . ARG B 1 44 ? -2.531 -4.328 -9.445 1 95.75 44 ARG B N 1
ATOM 2959 C CA . ARG B 1 44 ? -3.811 -4.215 -10.141 1 95.75 44 ARG B CA 1
ATOM 2960 C C . ARG B 1 44 ? -4.977 -4.43 -9.18 1 95.75 44 ARG B C 1
ATOM 2962 O O . ARG B 1 44 ? -5.488 -5.543 -9.055 1 95.75 44 ARG B O 1
ATOM 2969 N N . ARG B 1 45 ? -5.492 -3.428 -8.625 1 92.5 45 ARG B N 1
ATOM 2970 C CA . ARG B 1 45 ? -6.465 -3.441 -7.539 1 92.5 45 ARG B CA 1
ATOM 2971 C C . ARG B 1 45 ? -7.773 -4.094 -7.984 1 92.5 45 ARG B C 1
ATOM 2973 O O . ARG B 1 45 ? -8.453 -4.734 -7.184 1 92.5 45 ARG B O 1
ATOM 2980 N N . GLY B 1 46 ? -8.102 -3.91 -9.234 1 92.81 46 GLY B N 1
ATOM 2981 C CA . GLY B 1 46 ? -9.383 -4.41 -9.719 1 92.81 46 GLY B CA 1
ATOM 2982 C C . GLY B 1 46 ? -9.336 -5.875 -10.109 1 92.81 46 GLY B C 1
ATOM 2983 O O . GLY B 1 46 ? -10.367 -6.457 -10.461 1 92.81 46 GLY B O 1
ATOM 2984 N N . SER B 1 47 ? -8.141 -6.48 -9.977 1 95.94 47 SER B N 1
ATOM 2985 C CA . SER B 1 47 ? -8.023 -7.883 -10.352 1 95.94 47 SER B CA 1
ATOM 2986 C C . SER B 1 47 ? -8.742 -8.789 -9.359 1 95.94 47 SER B C 1
ATOM 2988 O O . SER B 1 47 ? -8.781 -8.492 -8.164 1 95.94 47 SER B O 1
ATOM 2990 N N . GLU B 1 48 ? -9.242 -9.93 -9.859 1 95.56 48 GLU B N 1
ATOM 2991 C CA . GLU B 1 48 ? -9.922 -10.914 -9.016 1 95.56 48 GLU B CA 1
ATOM 2992 C C . GLU B 1 48 ? -9.016 -11.391 -7.887 1 95.56 48 GLU B C 1
ATOM 2994 O O . GLU B 1 48 ? -9.492 -11.695 -6.789 1 95.56 48 GLU B O 1
ATOM 2999 N N . SER B 1 49 ? -7.766 -11.328 -8.094 1 95.94 49 SER B N 1
ATOM 3000 C CA . SER B 1 49 ? -6.809 -11.781 -7.086 1 95.94 49 SER B CA 1
ATOM 3001 C C . SER B 1 49 ? -6.895 -10.93 -5.82 1 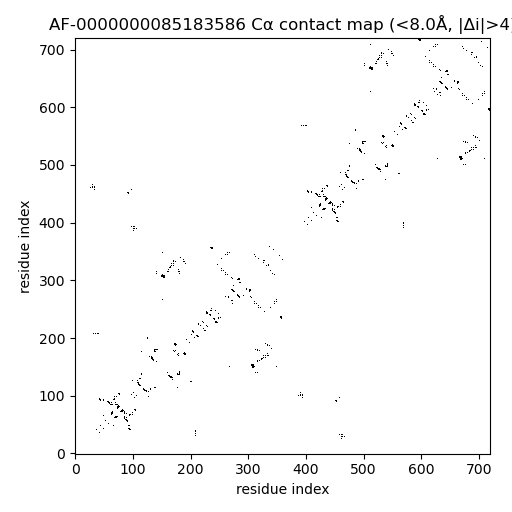95.94 49 SER B C 1
ATOM 3003 O O . SER B 1 49 ? -6.488 -11.375 -4.742 1 95.94 49 SER B O 1
ATOM 3005 N N . PHE B 1 50 ? -7.469 -9.711 -5.902 1 95.88 50 PHE B N 1
ATOM 3006 C CA . PHE B 1 50 ? -7.531 -8.828 -4.746 1 95.88 50 PHE B CA 1
ATOM 3007 C C . PHE B 1 50 ? -8.977 -8.523 -4.375 1 95.88 50 PHE B C 1
ATOM 3009 O O . PHE B 1 50 ? -9.258 -8.117 -3.248 1 95.88 50 PHE B O 1
ATOM 3016 N N . THR B 1 51 ? -9.953 -8.773 -5.293 1 94.88 51 THR B N 1
ATOM 3017 C CA . THR B 1 51 ? -11.328 -8.344 -5.051 1 94.88 51 THR B CA 1
ATOM 3018 C C . THR B 1 51 ? -12.211 -9.539 -4.703 1 94.88 51 THR B C 1
ATOM 3020 O O . THR B 1 51 ? -13.383 -9.367 -4.363 1 94.88 51 THR B O 1
ATOM 3023 N N . HIS B 1 52 ? -11.633 -10.719 -4.797 1 96.25 52 HIS B N 1
ATOM 3024 C CA . HIS B 1 52 ? -12.398 -11.953 -4.629 1 96.25 52 HIS B CA 1
ATOM 3025 C C . HIS B 1 52 ? -13.18 -11.938 -3.318 1 96.25 52 HIS B C 1
ATOM 3027 O O . HIS B 1 52 ? -14.297 -12.461 -3.248 1 96.25 52 HIS B O 1
ATOM 3033 N N . TRP B 1 53 ? -12.75 -11.25 -2.27 1 96.38 53 TRP B N 1
ATOM 3034 C CA . TRP B 1 53 ? -13.312 -11.328 -0.923 1 96.38 53 TRP B CA 1
ATOM 3035 C C . TRP B 1 53 ? -14.039 -10.039 -0.562 1 96.38 53 TRP B C 1
ATOM 3037 O O . TRP B 1 53 ? -14.391 -9.82 0.6 1 96.38 53 TRP B O 1
ATOM 3047 N N . ASP B 1 54 ? -14.242 -9.172 -1.519 1 91.62 54 ASP B N 1
ATOM 3048 C CA . ASP B 1 54 ? -14.867 -7.883 -1.25 1 91.62 54 ASP B CA 1
ATOM 3049 C C . ASP B 1 54 ? -16.203 -8.062 -0.541 1 91.62 54 ASP B C 1
ATOM 3051 O O . ASP B 1 54 ? -16.484 -7.371 0.44 1 91.62 54 ASP B O 1
ATOM 3055 N N . GLU B 1 55 ? -17.047 -9.039 -0.986 1 92.94 55 GLU B N 1
ATOM 3056 C CA . GLU B 1 55 ? -18.359 -9.273 -0.392 1 92.94 55 GLU B CA 1
ATOM 3057 C C . GLU B 1 55 ? -18.234 -9.859 1.012 1 92.94 55 GLU B C 1
ATOM 3059 O O . GLU B 1 55 ? -19.109 -9.648 1.855 1 92.94 55 GLU B O 1
ATOM 3064 N N . ASP B 1 56 ? -17.125 -10.5 1.256 1 94.12 56 ASP B N 1
ATOM 3065 C CA . ASP B 1 56 ? -16.906 -11.125 2.557 1 94.12 56 ASP B CA 1
ATOM 3066 C C . ASP B 1 56 ? -16.391 -10.109 3.574 1 94.12 56 ASP B C 1
ATOM 3068 O O . ASP B 1 56 ? -16.484 -10.328 4.781 1 94.12 56 ASP B O 1
ATOM 3072 N N . GLY B 1 57 ? -15.711 -9.102 3.119 1 91.06 57 GLY B N 1
ATOM 3073 C CA . GLY B 1 57 ? -15.266 -8.023 3.99 1 91.06 57 GLY B CA 1
ATOM 3074 C C . GLY B 1 57 ? -13.859 -8.227 4.516 1 91.06 57 GLY B C 1
ATOM 3075 O O . GLY B 1 57 ? -13.281 -7.324 5.117 1 91.06 57 GLY B O 1
ATOM 3076 N N . GLU B 1 58 ? -13.297 -9.422 4.336 1 94.62 58 GLU B N 1
ATOM 3077 C CA . GLU B 1 58 ? -11.953 -9.75 4.793 1 94.62 58 GLU B CA 1
ATOM 3078 C C . GLU B 1 58 ? -11.375 -10.93 4.02 1 94.62 58 GLU B C 1
ATOM 3080 O O . GLU B 1 58 ? -12.117 -11.711 3.424 1 94.62 58 GLU B O 1
ATOM 3085 N N . ILE B 1 59 ? -10.062 -11.016 3.979 1 97.06 59 ILE B N 1
ATOM 3086 C CA . ILE B 1 59 ? -9.375 -12.141 3.352 1 97.06 59 ILE B CA 1
ATOM 3087 C C . ILE B 1 59 ? -9.086 -13.219 4.395 1 97.06 59 ILE B C 1
ATOM 3089 O O . ILE B 1 59 ? -8.414 -12.961 5.395 1 97.06 59 ILE B O 1
ATOM 3093 N N . PRO B 1 60 ? -9.562 -14.391 4.223 1 97.5 60 PRO B N 1
ATOM 3094 C CA . PRO B 1 60 ? -9.328 -15.43 5.223 1 97.5 60 PRO B CA 1
ATOM 3095 C C . PRO B 1 60 ? -7.863 -15.844 5.32 1 97.5 60 PRO B C 1
ATOM 3097 O O . PRO B 1 60 ? -7.113 -15.703 4.352 1 97.5 60 PRO B O 1
ATOM 3100 N N . PRO B 1 61 ? -7.438 -16.359 6.445 1 97.12 61 PRO B N 1
ATOM 3101 C CA . PRO B 1 61 ? -6.031 -16.656 6.719 1 97.12 61 PRO B CA 1
ATOM 3102 C C . PRO B 1 61 ? -5.414 -17.578 5.664 1 97.12 61 PRO B C 1
ATOM 3104 O O . PRO B 1 61 ? -4.258 -17.391 5.277 1 97.12 61 PRO B O 1
ATOM 3107 N N . GLN B 1 62 ? -6.172 -18.5 5.117 1 95.56 62 GLN B N 1
ATOM 3108 C CA . GLN B 1 62 ? -5.617 -19.484 4.195 1 95.56 62 GLN B CA 1
ATOM 3109 C C . GLN B 1 62 ? -5.293 -18.859 2.844 1 95.56 62 GLN B C 1
ATOM 3111 O O . GLN B 1 62 ? -4.598 -19.469 2.025 1 95.56 62 GLN B O 1
ATOM 3116 N N . CYS B 1 63 ? -5.832 -17.672 2.596 1 97.56 63 CYS B N 1
ATOM 3117 C CA . CYS B 1 63 ? -5.613 -17 1.318 1 97.56 63 CYS B CA 1
ATOM 3118 C C . CYS B 1 63 ? -4.668 -15.82 1.48 1 97.56 63 CYS B C 1
ATOM 3120 O O . CYS B 1 63 ? -4.059 -15.367 0.508 1 97.56 63 CYS B O 1
ATOM 3122 N N . ALA B 1 64 ? -4.465 -15.328 2.68 1 97.94 64 ALA B N 1
ATOM 3123 C CA . ALA B 1 64 ? -3.916 -14.008 2.957 1 97.94 64 ALA B CA 1
ATOM 3124 C C . ALA B 1 64 ? -2.414 -13.969 2.689 1 97.94 64 ALA B C 1
ATOM 3126 O O . ALA B 1 64 ? -1.871 -12.93 2.311 1 97.94 64 ALA B O 1
ATOM 3127 N N . THR B 1 65 ? -1.69 -15.062 2.816 1 97.94 65 THR B N 1
ATOM 3128 C CA . THR B 1 65 ? -0.248 -15.086 2.6 1 97.94 65 THR B CA 1
ATOM 3129 C C . THR B 1 65 ? 0.095 -14.594 1.195 1 97.94 65 THR B C 1
ATOM 3131 O O . THR B 1 65 ? 1.024 -13.805 1.016 1 97.94 65 THR B O 1
ATOM 3134 N N . CYS B 1 66 ? -0.725 -15.031 0.23 1 97.88 66 CYS B N 1
ATOM 3135 C CA . CYS B 1 66 ? -0.37 -14.805 -1.166 1 97.88 66 CYS B CA 1
ATOM 3136 C C . CYS B 1 66 ? -1.187 -13.656 -1.753 1 97.88 66 CYS B C 1
ATOM 3138 O O . CYS B 1 66 ? -0.841 -13.117 -2.807 1 97.88 66 CYS B O 1
ATOM 3140 N N . HIS B 1 67 ? -2.266 -13.273 -1.102 1 97.75 67 HIS B N 1
ATOM 3141 C CA . HIS B 1 67 ? -3.162 -12.305 -1.723 1 97.75 67 HIS B CA 1
ATOM 3142 C C . HIS B 1 67 ? -3.205 -11.008 -0.928 1 97.75 67 HIS B C 1
ATOM 3144 O O . HIS B 1 67 ? -4.137 -10.211 -1.082 1 97.75 67 HIS B O 1
ATOM 3150 N N . SER B 1 68 ? -2.225 -10.852 -0.034 1 96.62 68 SER B N 1
ATOM 3151 C CA . SER B 1 68 ? -2.201 -9.664 0.809 1 96.62 68 SER B CA 1
ATOM 3152 C C . SER B 1 68 ? -0.811 -9.422 1.384 1 96.62 68 SER B C 1
ATOM 3154 O O . SER B 1 68 ? -0.211 -10.32 1.975 1 96.62 68 SER B O 1
ATOM 3156 N N . SER B 1 69 ? -0.344 -8.172 1.24 1 96.81 69 SER B N 1
ATOM 3157 C CA . SER B 1 69 ? 0.923 -7.809 1.868 1 96.81 69 SER B CA 1
ATOM 3158 C C . SER B 1 69 ? 0.855 -7.973 3.383 1 96.81 69 SER B C 1
ATOM 3160 O O . SER B 1 69 ? 1.844 -8.344 4.016 1 96.81 69 SER B O 1
ATOM 3162 N N . ILE B 1 70 ? -0.305 -7.711 4.016 1 96.06 70 ILE B N 1
ATOM 3163 C CA . ILE B 1 70 ? -0.502 -7.863 5.453 1 96.06 70 ILE B CA 1
ATOM 3164 C C . ILE B 1 70 ? -0.349 -9.328 5.844 1 96.06 70 ILE B C 1
ATOM 3166 O O . ILE B 1 70 ? 0.357 -9.656 6.801 1 96.06 70 ILE B O 1
ATOM 3170 N N . GLY B 1 71 ? -0.969 -10.188 5.047 1 97.5 71 GLY B N 1
ATOM 3171 C CA . GLY B 1 71 ? -0.876 -11.617 5.301 1 97.5 71 GLY B CA 1
ATOM 3172 C C . GLY B 1 71 ? 0.535 -12.156 5.16 1 97.5 71 GLY B C 1
ATOM 3173 O O . GLY B 1 71 ? 0.962 -13 5.945 1 97.5 71 GLY B O 1
ATOM 3174 N N . MET B 1 72 ? 1.25 -11.703 4.137 1 97.75 72 MET B N 1
ATOM 3175 C CA . MET B 1 72 ? 2.627 -12.148 3.941 1 97.75 72 MET B CA 1
ATOM 3176 C C . MET B 1 72 ? 3.506 -11.734 5.117 1 97.75 72 MET B C 1
ATOM 3178 O O . MET B 1 72 ? 4.312 -12.523 5.605 1 97.75 72 MET B O 1
ATOM 3182 N N . ARG B 1 73 ? 3.385 -10.516 5.59 1 96.19 73 ARG B N 1
ATOM 3183 C CA . ARG B 1 73 ? 4.16 -10.062 6.738 1 96.19 73 ARG B CA 1
ATOM 3184 C C . ARG B 1 73 ? 3.846 -10.891 7.977 1 96.19 73 ARG B C 1
ATOM 3186 O O . ARG B 1 73 ? 4.742 -11.211 8.758 1 96.19 73 ARG B O 1
ATOM 3193 N N . ASP B 1 74 ? 2.561 -11.18 8.125 1 97.06 74 ASP B N 1
ATOM 3194 C CA . ASP B 1 74 ? 2.139 -12.055 9.219 1 97.06 74 ASP B CA 1
ATOM 3195 C C . ASP B 1 74 ? 2.768 -13.438 9.094 1 97.06 74 ASP B C 1
ATOM 3197 O O . ASP B 1 74 ? 3.398 -13.93 10.031 1 97.06 74 ASP B O 1
ATOM 3201 N N . PHE B 1 75 ? 2.668 -14.023 7.934 1 98.06 75 PHE B N 1
ATOM 3202 C CA . PHE B 1 75 ? 3.191 -15.359 7.66 1 98.06 75 PHE B CA 1
ATOM 3203 C C . PHE B 1 75 ? 4.684 -15.422 7.957 1 98.06 75 PHE B C 1
ATOM 3205 O O . PHE B 1 75 ? 5.176 -16.422 8.492 1 98.06 75 PHE B O 1
ATOM 3212 N N . LEU B 1 76 ? 5.395 -14.312 7.668 1 97.06 76 LEU B N 1
ATOM 3213 C CA . LEU B 1 76 ? 6.844 -14.281 7.852 1 97.06 76 LEU B CA 1
ATOM 3214 C C . LEU B 1 76 ? 7.203 -13.914 9.289 1 97.06 76 LEU B C 1
ATOM 3216 O O . LEU B 1 76 ? 8.375 -13.945 9.664 1 97.06 76 LEU B O 1
ATOM 3220 N N . GLY B 1 77 ? 6.246 -13.5 10.078 1 95.56 77 GLY B N 1
ATOM 3221 C CA . GLY B 1 77 ? 6.477 -13.078 11.453 1 95.56 77 GLY B CA 1
ATOM 3222 C C . GLY B 1 77 ? 6.984 -11.648 11.562 1 95.56 77 GLY B C 1
ATOM 3223 O O . GLY B 1 77 ? 7.531 -11.258 12.594 1 95.56 77 GLY B O 1
ATOM 3224 N N . GLY B 1 78 ? 6.898 -10.953 10.523 1 92.38 78 GLY B N 1
ATOM 3225 C CA . GLY B 1 78 ? 7.414 -9.594 10.484 1 92.38 78 GLY B CA 1
ATOM 3226 C C . GLY B 1 78 ? 6.609 -8.625 11.336 1 92.38 78 GLY B C 1
ATOM 3227 O O . GLY B 1 78 ? 7.066 -7.523 11.633 1 92.38 78 GLY B O 1
ATOM 3228 N N . ASP B 1 79 ? 5.387 -9 11.703 1 90.94 79 ASP B N 1
ATOM 3229 C CA . ASP B 1 79 ? 4.543 -8.148 12.531 1 90.94 79 ASP B CA 1
ATOM 3230 C C . ASP B 1 79 ? 4.52 -8.633 13.977 1 90.94 79 ASP B C 1
ATOM 3232 O O . ASP B 1 79 ? 3.672 -8.211 14.766 1 90.94 79 ASP B O 1
ATOM 3236 N N . GLY B 1 80 ? 5.352 -9.57 14.281 1 91.38 80 GLY B N 1
ATOM 3237 C CA . GLY B 1 80 ? 5.441 -10.102 15.633 1 91.38 80 GLY B CA 1
ATOM 3238 C C . GLY B 1 80 ? 4.66 -11.391 15.82 1 91.38 80 GLY B C 1
ATOM 3239 O O . GLY B 1 80 ? 4.723 -12.016 16.875 1 91.38 80 GLY B O 1
ATOM 3240 N N . SER B 1 81 ? 3.967 -11.82 14.789 1 92.94 81 SER B N 1
ATOM 3241 C CA . SER B 1 81 ? 3.211 -13.07 14.844 1 92.94 81 SER B CA 1
ATOM 3242 C C . SER B 1 81 ? 4.129 -14.281 14.695 1 92.94 81 SER B C 1
ATOM 3244 O O . SER B 1 81 ? 5.32 -14.133 14.422 1 92.94 81 SER B O 1
ATOM 3246 N N . THR B 1 82 ? 3.547 -15.445 14.922 1 93.19 82 THR B N 1
ATOM 3247 C CA . THR B 1 82 ? 4.277 -16.688 14.703 1 93.19 82 THR B CA 1
ATOM 3248 C C . THR B 1 82 ? 4.512 -16.922 13.211 1 93.19 82 THR B C 1
ATOM 3250 O O . THR B 1 82 ? 3.564 -16.922 12.422 1 93.19 82 THR B O 1
ATOM 3253 N N . PRO B 1 83 ? 5.836 -17.078 12.891 1 94.56 83 PRO B N 1
ATOM 3254 C CA . PRO B 1 83 ? 6.105 -17.328 11.469 1 94.56 83 PRO B CA 1
ATOM 3255 C C . PRO B 1 83 ? 5.516 -18.641 10.977 1 94.56 83 PRO B C 1
ATOM 3257 O O . PRO B 1 83 ? 5.375 -19.594 11.758 1 94.56 83 PRO B O 1
ATOM 3260 N N . GLY B 1 84 ? 5.184 -18.672 9.742 1 94 84 GLY B N 1
ATOM 3261 C CA . GLY B 1 84 ? 4.77 -19.906 9.094 1 94 84 GLY B CA 1
ATOM 3262 C C . GLY B 1 84 ? 3.26 -20.062 9.023 1 94 84 GLY B C 1
ATOM 3263 O O . GLY B 1 84 ? 2.758 -21.062 8.516 1 94 84 GLY B O 1
ATOM 3264 N N . GLN B 1 85 ? 2.578 -19.031 9.562 1 93.56 85 GLN B N 1
ATOM 3265 C CA . GLN B 1 85 ? 1.121 -19.078 9.508 1 93.56 85 GLN B CA 1
ATOM 3266 C C . GLN B 1 85 ? 0.526 -17.672 9.578 1 93.56 85 GLN B C 1
ATOM 3268 O O . GLN B 1 85 ? 1.178 -16.734 10.047 1 93.56 85 GLN B O 1
ATOM 3273 N N . VAL B 1 86 ? -0.665 -17.547 9.031 1 94.75 86 VAL B N 1
ATOM 3274 C CA . VAL B 1 86 ? -1.473 -16.344 9.211 1 94.75 86 VAL B CA 1
ATOM 3275 C C . VAL B 1 86 ? -2.551 -16.609 10.258 1 94.75 86 VAL B C 1
ATOM 3277 O O . VAL B 1 86 ? -3.383 -17.5 10.102 1 94.75 86 VAL B O 1
ATOM 3280 N N . ASP B 1 87 ? -2.586 -15.805 11.266 1 90.25 87 ASP B N 1
ATOM 3281 C CA . ASP B 1 87 ? -3.383 -16.125 12.438 1 90.25 87 ASP B CA 1
ATOM 3282 C C . ASP B 1 87 ? -4.758 -15.469 12.375 1 90.25 87 ASP B C 1
ATOM 3284 O O . ASP B 1 87 ? -5.695 -15.898 13.047 1 90.25 87 ASP B O 1
ATOM 3288 N N . HIS B 1 88 ? -4.922 -14.492 11.633 1 92.31 88 HIS B N 1
ATOM 3289 C CA . HIS B 1 88 ? -6.191 -13.773 11.555 1 92.31 88 HIS B CA 1
ATOM 3290 C C . HIS B 1 88 ? -6.48 -13.32 10.133 1 92.31 88 HIS B C 1
ATOM 3292 O O . HIS B 1 88 ? -5.566 -13.18 9.32 1 92.31 88 HIS B O 1
ATOM 3298 N N . PRO B 1 89 ? -7.809 -13.18 9.875 1 95.81 89 PRO B N 1
ATOM 3299 C CA . PRO B 1 89 ? -8.133 -12.578 8.578 1 95.81 89 PRO B CA 1
ATOM 3300 C C . PRO B 1 89 ? -7.508 -11.203 8.383 1 95.81 89 PRO B C 1
ATOM 3302 O O . PRO B 1 89 ? -7.207 -10.516 9.367 1 95.81 89 PRO B O 1
ATOM 3305 N N . THR B 1 90 ? -7.223 -10.867 7.203 1 94.81 90 THR B N 1
ATOM 3306 C CA . THR B 1 90 ? -6.605 -9.578 6.934 1 94.81 90 THR B CA 1
ATOM 3307 C C . THR B 1 90 ? -7.59 -8.641 6.234 1 94.81 90 THR B C 1
ATOM 3309 O O . THR B 1 90 ? -8.555 -9.102 5.609 1 94.81 90 THR B O 1
ATOM 3312 N N . ALA B 1 91 ? -7.332 -7.383 6.383 1 91.31 91 ALA B N 1
ATOM 3313 C CA . ALA B 1 91 ? -8.188 -6.348 5.805 1 91.31 91 ALA B CA 1
ATOM 3314 C C . ALA B 1 91 ? -8.109 -6.359 4.281 1 91.31 91 ALA B C 1
ATOM 3316 O O . ALA B 1 91 ? -7.102 -6.77 3.707 1 91.31 91 ALA B O 1
ATOM 3317 N N . LEU B 1 92 ? -9.234 -5.891 3.652 1 90.19 92 LEU B N 1
ATOM 3318 C CA . LEU B 1 92 ? -9.281 -5.727 2.203 1 90.19 92 LEU B CA 1
ATOM 3319 C C . LEU B 1 92 ? -8.383 -4.574 1.757 1 90.19 92 LEU B C 1
ATOM 3321 O O . LEU B 1 92 ? -7.984 -3.742 2.572 1 90.19 92 LEU B O 1
ATOM 3325 N N . GLY B 1 93 ? -7.996 -4.602 0.497 1 88.56 93 GLY B N 1
ATOM 3326 C CA . GLY B 1 93 ? -7.336 -3.457 -0.111 1 88.56 93 GLY B CA 1
ATOM 3327 C C . GLY B 1 93 ? -5.824 -3.578 -0.127 1 88.56 93 GLY B C 1
ATOM 3328 O O . GLY B 1 93 ? -5.145 -2.834 -0.836 1 88.56 93 GLY B O 1
ATOM 3329 N N . ALA B 1 94 ? -5.402 -4.562 0.681 1 90.81 94 ALA B N 1
ATOM 3330 C CA . ALA B 1 94 ? -3.961 -4.797 0.61 1 90.81 94 ALA B CA 1
ATOM 3331 C C . ALA B 1 94 ? -3.58 -5.473 -0.702 1 90.81 94 ALA B C 1
ATOM 3333 O O . ALA B 1 94 ? -4.305 -6.344 -1.192 1 90.81 94 ALA B O 1
ATOM 3334 N N . LEU B 1 95 ? -2.578 -5.078 -1.397 1 95.94 95 LEU B N 1
ATOM 3335 C CA . LEU B 1 95 ? -2.02 -5.652 -2.619 1 95.94 95 LEU B CA 1
ATOM 3336 C C . LEU B 1 95 ? -0.728 -6.406 -2.324 1 95.94 95 LEU B C 1
ATOM 3338 O O . LEU B 1 95 ? -0.517 -6.867 -1.2 1 95.94 95 LEU B O 1
ATOM 3342 N N . ILE B 1 96 ? 0.03 -6.715 -3.291 1 97.81 96 ILE B N 1
ATOM 3343 C CA . ILE B 1 96 ? 1.423 -7.109 -3.119 1 97.81 96 ILE B CA 1
ATOM 3344 C C . ILE B 1 96 ? 2.328 -5.891 -3.26 1 97.81 96 ILE B C 1
ATOM 3346 O O . ILE B 1 96 ? 2.783 -5.57 -4.363 1 97.81 96 ILE B O 1
ATOM 3350 N N . ASP B 1 97 ? 2.469 -5.262 -2.131 1 96.25 97 ASP B N 1
ATOM 3351 C CA . ASP B 1 97 ? 3.094 -3.945 -2.168 1 96.25 97 ASP B CA 1
ATOM 3352 C C . ASP B 1 97 ? 4.547 -4.012 -1.704 1 96.25 97 ASP B C 1
ATOM 3354 O O . ASP B 1 97 ? 5.109 -5.098 -1.563 1 96.25 97 ASP B O 1
ATOM 3358 N N . CYS B 1 98 ? 5.191 -2.875 -1.516 1 96.5 98 CYS B N 1
ATOM 3359 C CA . CYS B 1 98 ? 6.617 -2.721 -1.247 1 96.5 98 CYS B CA 1
ATOM 3360 C C . CYS B 1 98 ? 7.027 -3.508 -0.01 1 96.5 98 CYS B C 1
ATOM 3362 O O . CYS B 1 98 ? 8.109 -4.094 0.027 1 96.5 98 CYS B O 1
ATOM 3364 N N . THR B 1 99 ? 6.176 -3.588 0.996 1 96.38 99 THR B N 1
ATOM 3365 C CA . THR B 1 99 ? 6.523 -4.195 2.275 1 96.38 99 THR B CA 1
ATOM 3366 C C . THR B 1 99 ? 6.598 -5.711 2.154 1 96.38 99 THR B C 1
ATOM 3368 O O . THR B 1 99 ? 7.191 -6.383 3.002 1 96.38 99 THR B O 1
ATOM 3371 N N . THR B 1 100 ? 5.953 -6.23 1.142 1 96.38 100 THR B N 1
ATOM 3372 C CA . THR B 1 100 ? 5.988 -7.672 0.899 1 96.38 100 THR B CA 1
ATOM 3373 C C . THR B 1 100 ? 7.418 -8.148 0.666 1 96.38 100 THR B C 1
ATOM 3375 O O . THR B 1 100 ? 7.82 -9.195 1.174 1 96.38 100 THR B O 1
ATOM 3378 N N . CYS B 1 101 ? 8.203 -7.34 -0.042 1 95.69 101 CYS B N 1
ATOM 3379 C CA . CYS B 1 101 ? 9.516 -7.777 -0.489 1 95.69 101 CYS B CA 1
ATOM 3380 C C . CYS B 1 101 ? 10.617 -7.031 0.25 1 95.69 101 CYS B C 1
ATOM 3382 O O . CYS B 1 101 ? 11.734 -7.535 0.382 1 95.69 101 CYS B O 1
ATOM 3384 N N . HIS B 1 102 ? 10.32 -5.855 0.751 1 95.19 102 HIS B N 1
ATOM 3385 C CA . HIS B 1 102 ? 11.391 -5.023 1.284 1 95.19 102 HIS B CA 1
ATOM 3386 C C . HIS B 1 102 ? 11.32 -4.938 2.805 1 95.19 102 HIS B C 1
ATOM 3388 O O . HIS B 1 102 ? 12.031 -4.137 3.422 1 95.19 102 HIS B O 1
ATOM 3394 N N . SER B 1 103 ? 10.531 -5.719 3.453 1 95.06 103 SER B N 1
ATOM 3395 C CA . SER B 1 103 ? 10.539 -5.801 4.91 1 95.06 103 SER B CA 1
ATOM 3396 C C . SER B 1 103 ? 11.758 -6.562 5.41 1 95.06 103 SER B C 1
ATOM 3398 O O . SER B 1 103 ? 12.414 -7.277 4.645 1 95.06 103 SER B O 1
ATOM 3400 N N . ALA B 1 104 ? 12.055 -6.391 6.672 1 94.62 104 ALA B N 1
ATOM 3401 C CA . ALA B 1 104 ? 13.188 -7.09 7.281 1 94.62 104 ALA B CA 1
ATOM 3402 C C . ALA B 1 104 ? 12.984 -8.602 7.238 1 94.62 104 ALA B C 1
ATOM 3404 O O . ALA B 1 104 ? 13.914 -9.352 6.949 1 94.62 104 ALA B O 1
ATOM 3405 N N . ALA B 1 105 ? 11.766 -9.031 7.504 1 94.94 105 ALA B N 1
ATOM 3406 C CA . ALA B 1 105 ? 11.469 -10.461 7.504 1 94.94 105 ALA B CA 1
ATOM 3407 C C . ALA B 1 105 ? 11.641 -11.062 6.109 1 94.94 105 ALA B C 1
ATOM 3409 O O . ALA B 1 105 ? 12.18 -12.156 5.961 1 94.94 105 ALA B O 1
ATOM 3410 N N . ALA B 1 106 ? 11.203 -10.398 5.109 1 95.38 106 ALA B N 1
ATOM 3411 C CA . ALA B 1 106 ? 11.359 -10.867 3.736 1 95.38 106 ALA B CA 1
ATOM 3412 C C . ALA B 1 106 ? 12.836 -10.922 3.34 1 95.38 106 ALA B C 1
ATOM 3414 O O . ALA B 1 106 ? 13.273 -11.867 2.686 1 95.38 106 ALA B O 1
ATOM 3415 N N . ALA B 1 107 ? 13.602 -9.906 3.738 1 93.12 107 ALA B N 1
ATOM 3416 C CA . ALA B 1 107 ? 15.023 -9.844 3.42 1 93.12 107 ALA B CA 1
ATOM 3417 C C . ALA B 1 107 ? 15.781 -10.992 4.07 1 93.12 107 ALA B C 1
ATOM 3419 O O . ALA B 1 107 ? 16.781 -11.469 3.531 1 93.12 107 ALA B O 1
ATOM 3420 N N . ALA B 1 108 ? 15.297 -11.398 5.152 1 93.25 108 ALA B N 1
ATOM 3421 C CA . ALA B 1 108 ? 15.969 -12.453 5.906 1 93.25 108 ALA B CA 1
ATOM 3422 C C . ALA B 1 108 ? 15.555 -13.836 5.418 1 93.25 108 ALA B C 1
ATOM 3424 O O . ALA B 1 108 ? 16.188 -14.836 5.75 1 93.25 108 ALA B O 1
ATOM 3425 N N . LEU B 1 109 ? 14.492 -13.922 4.664 1 95.25 109 LEU B N 1
ATOM 3426 C CA . LEU B 1 109 ? 13.938 -15.195 4.223 1 95.25 109 LEU B CA 1
ATOM 3427 C C . LEU B 1 109 ? 14.891 -15.906 3.266 1 95.25 109 LEU B C 1
ATOM 3429 O O . LEU B 1 109 ? 15.359 -15.305 2.295 1 95.25 109 LEU B O 1
ATOM 3433 N N . ASP B 1 110 ? 15.148 -17.188 3.553 1 95.06 110 ASP B N 1
ATOM 3434 C CA . ASP B 1 110 ? 16.047 -17.953 2.688 1 95.06 110 ASP B CA 1
ATOM 3435 C C . ASP B 1 110 ? 15.477 -19.344 2.41 1 95.06 110 ASP B C 1
ATOM 3437 O O . ASP B 1 110 ? 15.938 -20.031 1.494 1 95.06 110 ASP B O 1
ATOM 3441 N N . GLN B 1 111 ? 14.547 -19.75 3.217 1 95.88 111 GLN B N 1
ATOM 3442 C CA . GLN B 1 111 ? 13.961 -21.078 3.117 1 95.88 111 GLN B CA 1
ATOM 3443 C C . GLN B 1 111 ? 12.453 -21.016 2.916 1 95.88 111 GLN B C 1
ATOM 3445 O O . GLN B 1 111 ? 11.773 -20.188 3.545 1 95.88 111 GLN B O 1
ATOM 3450 N N . VAL B 1 112 ? 11.969 -21.844 2.078 1 97.62 112 VAL B N 1
ATOM 3451 C CA . VAL B 1 112 ? 10.539 -21.922 1.795 1 97.62 112 VAL B CA 1
ATOM 3452 C C . VAL B 1 112 ? 10.062 -23.359 1.907 1 97.62 112 VAL B C 1
ATOM 3454 O O . VAL B 1 112 ? 10.734 -24.281 1.438 1 97.62 112 VAL B O 1
ATOM 3457 N N . THR B 1 113 ? 8.945 -23.516 2.604 1 97.81 113 THR B N 1
ATOM 3458 C CA . THR B 1 113 ? 8.297 -24.812 2.674 1 97.81 113 THR B CA 1
ATOM 3459 C C . THR B 1 113 ? 7.215 -24.938 1.606 1 97.81 113 THR B C 1
ATOM 3461 O O . THR B 1 113 ? 6.367 -24.047 1.47 1 97.81 113 THR B O 1
ATOM 3464 N N . PHE B 1 114 ? 7.301 -26 0.894 1 98.31 114 PHE B N 1
ATOM 3465 C CA . PHE B 1 114 ? 6.375 -26.234 -0.208 1 98.31 114 PHE B CA 1
ATOM 3466 C C . PHE B 1 114 ? 5.219 -27.125 0.235 1 98.31 114 PHE B C 1
ATOM 3468 O O . PHE B 1 114 ? 5.281 -27.75 1.292 1 98.31 114 PHE B O 1
ATOM 3475 N N . PRO B 1 115 ? 4.125 -27.172 -0.573 1 97.88 115 PRO B N 1
ATOM 3476 C CA . PRO B 1 115 ? 2.943 -27.938 -0.199 1 97.88 115 PRO B CA 1
ATOM 3477 C C . PRO B 1 115 ? 3.252 -29.422 -0.002 1 97.88 115 PRO B C 1
ATOM 3479 O O . PRO B 1 115 ? 2.523 -30.125 0.71 1 97.88 115 PRO B O 1
ATOM 3482 N N . SER B 1 116 ? 4.344 -29.922 -0.567 1 98.19 116 SER B N 1
ATOM 3483 C CA . SER B 1 116 ? 4.762 -31.297 -0.394 1 98.19 116 SER B CA 1
ATOM 3484 C C . SER B 1 116 ? 5.301 -31.547 1.012 1 98.19 116 SER B C 1
ATOM 3486 O O . SER B 1 116 ? 5.496 -32.688 1.418 1 98.19 116 SER B O 1
ATOM 3488 N N . GLY B 1 117 ? 5.559 -30.469 1.743 1 97.69 117 GLY B N 1
ATOM 3489 C CA . GLY B 1 117 ? 6.164 -30.562 3.062 1 97.69 117 GLY B CA 1
ATOM 3490 C C . GLY B 1 117 ? 7.668 -30.375 3.041 1 97.69 117 GLY B C 1
ATOM 3491 O O . GLY B 1 117 ? 8.297 -30.234 4.094 1 97.69 117 GLY B O 1
ATOM 3492 N N . VAL B 1 118 ? 8.242 -30.344 1.884 1 98.38 118 VAL B N 1
ATOM 3493 C CA . VAL B 1 118 ? 9.695 -30.203 1.76 1 98.38 118 VAL B CA 1
ATOM 3494 C C . VAL B 1 118 ? 10.086 -28.75 1.94 1 98.38 118 VAL B C 1
ATOM 3496 O O . VAL B 1 118 ? 9.469 -27.844 1.356 1 98.38 118 VAL B O 1
ATOM 3499 N N . ALA B 1 119 ? 11.109 -28.531 2.746 1 97.88 119 ALA B N 1
ATOM 3500 C CA . ALA B 1 119 ? 11.695 -27.203 2.914 1 97.88 119 ALA B CA 1
ATOM 3501 C C . ALA B 1 119 ? 13.023 -27.094 2.17 1 97.88 119 ALA B C 1
ATOM 3503 O O . ALA B 1 119 ? 13.906 -27.938 2.33 1 97.88 119 ALA B O 1
ATOM 3504 N N . ILE B 1 120 ? 13.094 -26.141 1.346 1 97.38 120 ILE B N 1
ATOM 3505 C CA . ILE B 1 120 ? 14.32 -25.906 0.592 1 97.38 120 ILE B CA 1
ATOM 3506 C C . ILE B 1 120 ? 14.859 -24.516 0.895 1 97.38 120 ILE B C 1
ATOM 3508 O O . ILE B 1 120 ? 14.094 -23.547 0.978 1 97.38 120 ILE B O 1
ATOM 3512 N N . GLY B 1 121 ? 16.188 -24.422 1.088 1 95.88 121 GLY B N 1
ATOM 3513 C CA . GLY B 1 121 ? 16.859 -23.141 1.341 1 95.88 121 GLY B CA 1
ATOM 3514 C C . GLY B 1 121 ? 17.781 -22.734 0.217 1 95.88 121 GLY B C 1
ATOM 3515 O O . GLY B 1 121 ? 17.766 -23.312 -0.864 1 95.88 121 GLY B O 1
ATOM 3516 N N . GLY B 1 122 ? 18.453 -21.594 0.44 1 93.75 122 GLY B N 1
ATOM 3517 C CA . GLY B 1 122 ? 19.453 -21.109 -0.5 1 93.75 122 GLY B CA 1
ATOM 3518 C C . GLY B 1 122 ? 18.859 -20.344 -1.659 1 93.75 122 GLY B C 1
ATOM 3519 O O . GLY B 1 122 ? 19.422 -20.328 -2.758 1 93.75 122 GLY B O 1
ATOM 3520 N N . PHE B 1 123 ? 17.672 -19.734 -1.492 1 93.31 123 PHE B N 1
ATOM 3521 C CA . PHE B 1 123 ? 17 -19.062 -2.594 1 93.31 123 PHE B CA 1
ATOM 3522 C C . PHE B 1 123 ? 17.422 -17.594 -2.668 1 93.31 123 PHE B C 1
ATOM 3524 O O . PHE B 1 123 ? 17.188 -16.938 -3.682 1 93.31 123 PHE B O 1
ATOM 3531 N N . GLY B 1 124 ? 18.016 -17.062 -1.569 1 89.88 124 GLY B N 1
ATOM 3532 C CA . GLY B 1 124 ? 18.297 -15.641 -1.537 1 89.88 124 GLY B CA 1
ATOM 3533 C C . GLY B 1 124 ? 17.062 -14.781 -1.767 1 89.88 124 GLY B C 1
ATOM 3534 O O . GLY B 1 124 ? 16.016 -15.023 -1.172 1 89.88 124 GLY B O 1
ATOM 3535 N N . PRO B 1 125 ? 17.156 -13.727 -2.631 1 84.5 125 PRO B N 1
ATOM 3536 C CA . PRO B 1 125 ? 16.047 -12.789 -2.836 1 84.5 125 PRO B CA 1
ATOM 3537 C C . PRO B 1 125 ? 14.852 -13.438 -3.537 1 84.5 125 PRO B C 1
ATOM 3539 O O . PRO B 1 125 ? 13.742 -12.898 -3.488 1 84.5 125 PRO B O 1
ATOM 3542 N N . SER B 1 126 ? 15.047 -14.617 -4.141 1 93.12 126 SER B N 1
ATOM 3543 C CA . SER B 1 126 ? 13.953 -15.297 -4.824 1 93.12 126 SER B CA 1
ATOM 3544 C C . SER B 1 126 ? 13 -15.953 -3.83 1 93.12 126 SER B C 1
ATOM 3546 O O . SER B 1 126 ? 11.898 -16.359 -4.195 1 93.12 126 SER B O 1
ATOM 3548 N N . ALA B 1 127 ? 13.453 -16.062 -2.582 1 96.5 127 ALA B N 1
ATOM 3549 C CA . ALA B 1 127 ? 12.648 -16.766 -1.582 1 96.5 127 ALA B CA 1
ATOM 3550 C C . ALA B 1 127 ? 11.266 -16.141 -1.443 1 96.5 127 ALA B C 1
ATOM 3552 O O . ALA B 1 127 ? 10.258 -16.844 -1.371 1 96.5 127 ALA B O 1
ATOM 3553 N N . THR B 1 128 ? 11.188 -14.852 -1.483 1 96.56 128 THR B N 1
ATOM 3554 C CA . THR B 1 128 ? 9.914 -14.156 -1.33 1 96.56 128 THR B CA 1
ATOM 3555 C C . THR B 1 128 ? 8.969 -14.516 -2.469 1 96.56 128 THR B C 1
ATOM 3557 O O . THR B 1 128 ? 7.777 -14.75 -2.242 1 96.56 128 THR B O 1
ATOM 3560 N N . CYS B 1 129 ? 9.508 -14.633 -3.686 1 97.5 129 CYS B N 1
ATOM 3561 C CA . CYS B 1 129 ? 8.695 -15.023 -4.832 1 97.5 129 CYS B CA 1
ATOM 3562 C C . CYS B 1 129 ? 8.125 -16.438 -4.645 1 97.5 129 CYS B C 1
ATOM 3564 O O . CYS B 1 129 ? 6.945 -16.672 -4.906 1 97.5 129 CYS B O 1
ATOM 3566 N N . MET B 1 130 ? 8.938 -17.266 -4.109 1 97.81 130 MET B N 1
ATOM 3567 C CA . MET B 1 130 ? 8.625 -18.703 -4.066 1 97.81 130 MET B CA 1
ATOM 3568 C C . MET B 1 130 ? 7.555 -18.984 -3.02 1 97.81 130 MET B C 1
ATOM 3570 O O . MET B 1 130 ? 6.832 -19.984 -3.129 1 97.81 130 MET B O 1
ATOM 3574 N N . VAL B 1 131 ? 7.41 -18.125 -2.033 1 97.94 131 VAL B N 1
ATOM 3575 C CA . VAL B 1 131 ? 6.371 -18.328 -1.028 1 97.94 131 VAL B CA 1
ATOM 3576 C C . VAL B 1 131 ? 5 -18.312 -1.694 1 97.94 131 VAL B C 1
ATOM 3578 O O . VAL B 1 131 ? 4.129 -19.109 -1.362 1 97.94 131 VAL B O 1
ATOM 3581 N N . CYS B 1 132 ? 4.859 -17.438 -2.695 1 97.94 132 CYS B N 1
ATOM 3582 C CA . CYS B 1 132 ? 3.549 -17.25 -3.303 1 97.94 132 CYS B CA 1
ATOM 3583 C C . CYS B 1 132 ? 3.424 -18.062 -4.594 1 97.94 132 CYS B C 1
ATOM 3585 O O . CYS B 1 132 ? 2.361 -18.594 -4.887 1 97.94 132 CYS B O 1
ATOM 3587 N N . HIS B 1 133 ? 4.48 -18.156 -5.32 1 98.31 133 HIS B N 1
ATOM 3588 C CA . HIS B 1 133 ? 4.422 -18.781 -6.637 1 98.31 133 HIS B CA 1
ATOM 3589 C C . HIS B 1 133 ? 4.805 -20.25 -6.566 1 98.31 133 HIS B C 1
ATOM 3591 O O . HIS B 1 133 ? 5.617 -20.719 -7.363 1 98.31 133 HIS B O 1
ATOM 3597 N N . GLN B 1 134 ? 4.195 -20.938 -5.621 1 97.94 134 GLN B N 1
ATOM 3598 C CA . GLN B 1 134 ? 4.535 -22.344 -5.422 1 97.94 134 GLN B CA 1
ATOM 3599 C C . GLN B 1 134 ? 3.305 -23.234 -5.582 1 97.94 134 GLN B C 1
ATOM 3601 O O . GLN B 1 134 ? 3.406 -24.453 -5.516 1 97.94 134 GLN B O 1
ATOM 3606 N N . GLY B 1 135 ? 2.146 -22.594 -5.754 1 97.62 135 GLY B N 1
ATOM 3607 C CA . GLY B 1 135 ? 0.917 -23.359 -5.758 1 97.62 135 GLY B CA 1
ATOM 3608 C C . GLY B 1 135 ? 0.415 -23.688 -4.363 1 97.62 135 GLY B C 1
ATOM 3609 O O . GLY B 1 135 ? 1.05 -23.328 -3.369 1 97.62 135 GLY B O 1
ATOM 3610 N N . ARG B 1 136 ? -0.767 -24.344 -4.277 1 97.31 136 ARG B N 1
ATOM 3611 C CA . ARG B 1 136 ? -1.388 -24.578 -2.979 1 97.31 136 ARG B CA 1
ATOM 3612 C C . ARG B 1 136 ? -1.457 -26.078 -2.668 1 97.31 136 ARG B C 1
ATOM 3614 O O . ARG B 1 136 ? -1.927 -26.469 -1.599 1 97.31 136 ARG B O 1
ATOM 3621 N N . THR B 1 137 ? -1.043 -26.875 -3.635 1 97.75 137 THR B N 1
ATOM 3622 C CA . THR B 1 137 ? -0.983 -28.328 -3.438 1 97.75 137 THR B CA 1
ATOM 3623 C C . THR B 1 137 ? 0.137 -28.938 -4.273 1 97.75 137 THR B C 1
ATOM 3625 O O . THR B 1 137 ? 0.841 -28.234 -4.992 1 97.75 137 THR B O 1
ATOM 3628 N N . SER B 1 138 ? 0.451 -30.188 -4 1 98.5 138 SER B N 1
ATOM 3629 C CA . SER B 1 138 ? 1.463 -30.953 -4.73 1 98.5 138 SER B CA 1
ATOM 3630 C C . SER B 1 138 ? 0.913 -32.281 -5.211 1 98.5 138 SER B C 1
ATOM 3632 O O . SER B 1 138 ? -0.247 -32.625 -4.953 1 98.5 138 SER B O 1
ATOM 3634 N N . GLY B 1 139 ? 1.765 -32.938 -6.035 1 98.56 139 GLY B N 1
ATOM 3635 C CA . GLY B 1 139 ? 1.401 -34.281 -6.445 1 98.56 139 GLY B CA 1
ATOM 3636 C C . GLY B 1 139 ? 1.121 -35.219 -5.277 1 98.56 139 GLY B C 1
ATOM 3637 O O . GLY B 1 139 ? 0.353 -36.156 -5.406 1 98.56 139 GLY B O 1
ATOM 3638 N N . ASP B 1 140 ? 1.656 -34.844 -4.113 1 98.25 140 ASP B N 1
ATOM 3639 C CA . ASP B 1 140 ? 1.417 -35.656 -2.912 1 98.25 140 ASP B CA 1
ATOM 3640 C C . ASP B 1 140 ? -0.044 -35.562 -2.479 1 98.25 140 ASP B C 1
ATOM 3642 O O . ASP B 1 140 ? -0.597 -36.531 -1.945 1 98.25 140 ASP B O 1
ATOM 3646 N N . GLY B 1 141 ? -0.6 -34.406 -2.672 1 97.81 141 GLY B N 1
ATOM 3647 C CA . GLY B 1 141 ? -2.016 -34.25 -2.377 1 97.81 141 GLY B CA 1
ATOM 3648 C C . GLY B 1 141 ? -2.9 -35.125 -3.242 1 97.81 141 GLY B C 1
ATOM 3649 O O . GLY B 1 141 ? -3.869 -35.719 -2.754 1 97.81 141 GLY B O 1
ATOM 3650 N N . VAL B 1 142 ? -2.543 -35.281 -4.5 1 98.25 142 VAL B N 1
ATOM 3651 C CA . VAL B 1 142 ? -3.271 -36.156 -5.426 1 98.25 142 VAL B CA 1
ATOM 3652 C C . VAL B 1 142 ? -3.117 -37.594 -5 1 98.25 142 VAL B C 1
ATOM 3654 O O . VAL B 1 142 ? -4.094 -38.375 -4.977 1 98.25 142 VAL B O 1
ATOM 3657 N N . ASN B 1 143 ? -1.913 -37.938 -4.664 1 97.38 143 ASN B N 1
ATOM 3658 C CA . ASN B 1 143 ? -1.655 -39.281 -4.164 1 97.38 143 ASN B CA 1
ATOM 3659 C C . ASN B 1 143 ? -2.523 -39.594 -2.951 1 97.38 143 ASN B C 1
ATOM 3661 O O . ASN B 1 143 ? -3.141 -40.688 -2.891 1 97.38 143 ASN B O 1
ATOM 3665 N N . ALA B 1 144 ? -2.553 -38.719 -2.041 1 97.25 144 ALA B N 1
ATOM 3666 C CA . ALA B 1 144 ? -3.299 -38.938 -0.802 1 97.25 144 ALA B CA 1
ATOM 3667 C C . ALA B 1 144 ? -4.793 -39.094 -1.08 1 97.25 144 ALA B C 1
ATOM 3669 O O . ALA B 1 144 ? -5.461 -39.938 -0.48 1 97.25 144 ALA B O 1
ATOM 3670 N N . THR B 1 145 ? -5.258 -38.312 -1.988 1 96.94 145 THR B N 1
ATOM 3671 C CA . THR B 1 145 ? -6.688 -38.281 -2.291 1 96.94 145 THR B CA 1
ATOM 3672 C C . THR B 1 145 ? -7.102 -39.531 -3.041 1 96.94 145 THR B C 1
ATOM 3674 O O . THR B 1 145 ? -8.234 -40 -2.896 1 96.94 145 THR B O 1
ATOM 3677 N N . THR B 1 146 ? -6.23 -40.188 -3.797 1 97.5 146 THR B N 1
ATOM 3678 C CA . THR B 1 146 ? -6.586 -41.281 -4.668 1 97.5 146 THR B CA 1
ATOM 3679 C C . THR B 1 146 ? -6.121 -42.625 -4.07 1 97.5 146 THR B C 1
ATOM 3681 O O . THR B 1 146 ? -6.387 -43.688 -4.625 1 97.5 146 THR B O 1
ATOM 3684 N N . ALA B 1 147 ? -5.469 -42.594 -2.959 1 96.31 147 ALA B N 1
ATOM 3685 C CA . ALA B 1 147 ? -4.879 -43.781 -2.355 1 96.31 147 ALA B CA 1
ATOM 3686 C C . ALA B 1 147 ? -5.945 -44.812 -2.074 1 96.31 147 ALA B C 1
ATOM 3688 O O . ALA B 1 147 ? -7.004 -44.531 -1.516 1 96.31 147 ALA B O 1
ATOM 3689 N N . GLY B 1 148 ? -5.641 -46.062 -2.5 1 96.69 148 GLY B N 1
ATOM 3690 C CA . GLY B 1 148 ? -6.492 -47.188 -2.172 1 96.69 148 GLY B CA 1
ATOM 3691 C C . GLY B 1 148 ? -7.695 -47.312 -3.088 1 96.69 148 GLY B C 1
ATOM 3692 O O . GLY B 1 148 ? -8.484 -48.25 -2.957 1 96.69 148 GLY B O 1
ATOM 3693 N N . LEU B 1 149 ? -7.855 -46.469 -4.004 1 98.06 149 LEU B N 1
ATOM 3694 C CA . LEU B 1 149 ? -8.992 -46.5 -4.918 1 98.06 149 LEU B CA 1
ATOM 3695 C C . LEU B 1 149 ? -8.617 -47.188 -6.219 1 98.06 149 LEU B C 1
ATOM 3697 O O . LEU B 1 149 ? -7.441 -47.25 -6.582 1 98.06 149 LEU B O 1
ATOM 3701 N N . ASP B 1 150 ? -9.648 -47.75 -6.879 1 98.06 150 ASP B N 1
ATOM 3702 C CA . ASP B 1 150 ? -9.445 -48.375 -8.18 1 98.06 150 ASP B CA 1
ATOM 3703 C C . ASP B 1 150 ? -9.148 -47.344 -9.258 1 98.06 150 ASP B C 1
ATOM 3705 O O . ASP B 1 150 ? -9.891 -46.375 -9.406 1 98.06 150 ASP B O 1
ATOM 3709 N N . ASP B 1 151 ? -8.18 -47.531 -10 1 98.19 151 ASP B N 1
ATOM 3710 C CA . ASP B 1 151 ? -7.684 -46.562 -10.961 1 98.19 151 ASP B CA 1
ATOM 3711 C C . ASP B 1 151 ? -8.758 -46.188 -11.977 1 98.19 151 ASP B C 1
ATOM 3713 O O . ASP B 1 151 ? -8.789 -45.062 -12.484 1 98.19 151 ASP B O 1
ATOM 3717 N N . ASP B 1 152 ? -9.594 -47.156 -12.312 1 98.56 152 ASP B N 1
ATOM 3718 C CA . ASP B 1 152 ? -10.477 -46.938 -13.461 1 98.56 152 ASP B CA 1
ATOM 3719 C C . ASP B 1 152 ? -11.945 -46.938 -13.031 1 98.56 152 ASP B C 1
ATOM 3721 O O . ASP B 1 152 ? -12.836 -47 -13.875 1 98.56 152 ASP B O 1
ATOM 3725 N N . ALA B 1 153 ? -12.18 -46.875 -11.703 1 98.5 153 ALA B N 1
ATOM 3726 C CA . ALA B 1 153 ? -13.547 -46.781 -11.195 1 98.5 153 ALA B CA 1
ATOM 3727 C C . ALA B 1 153 ? -13.852 -45.344 -10.742 1 98.5 153 ALA B C 1
ATOM 3729 O O . ALA B 1 153 ? -13.023 -44.719 -10.094 1 98.5 153 ALA B O 1
ATOM 3730 N N . VAL B 1 154 ? -15.047 -44.938 -11.156 1 98.5 154 VAL B N 1
ATOM 3731 C CA . VAL B 1 154 ? -15.477 -43.625 -10.711 1 98.5 154 VAL B CA 1
ATOM 3732 C C . VAL B 1 154 ? -15.633 -43.594 -9.195 1 98.5 154 VAL B C 1
ATOM 3734 O O . VAL B 1 154 ? -16.25 -44.531 -8.625 1 98.5 154 VAL B O 1
ATOM 3737 N N . ALA B 1 155 ? -15.039 -42.656 -8.539 1 98.31 155 ALA B N 1
ATOM 3738 C CA . ALA B 1 155 ? -15.148 -42.469 -7.094 1 98.31 155 ALA B CA 1
ATOM 3739 C C . ALA B 1 155 ? -15.906 -41.188 -6.773 1 98.31 155 ALA B C 1
ATOM 3741 O O . ALA B 1 155 ? -15.352 -40.062 -6.867 1 98.31 155 ALA B O 1
ATOM 3742 N N . PRO B 1 156 ? -17.125 -41.281 -6.262 1 95.31 156 PRO B N 1
ATOM 3743 C CA . PRO B 1 156 ? -18 -40.094 -6.066 1 95.31 156 PRO B CA 1
ATOM 3744 C C . PRO B 1 156 ? -17.422 -39.094 -5.055 1 95.31 156 PRO B C 1
ATOM 3746 O O . PRO B 1 156 ? -17.797 -37.938 -5.059 1 95.31 156 PRO B O 1
ATOM 3749 N N . GLU B 1 157 ? -16.531 -39.562 -4.219 1 95.69 157 GLU B N 1
ATOM 3750 C CA . GLU B 1 157 ? -15.977 -38.688 -3.184 1 95.69 157 GLU B CA 1
ATOM 3751 C C . GLU B 1 157 ? -14.875 -37.781 -3.748 1 95.69 157 GLU B C 1
ATOM 3753 O O . GLU B 1 157 ? -14.445 -36.844 -3.092 1 95.69 157 GLU B O 1
ATOM 3758 N N . LEU B 1 158 ? -14.422 -38.125 -4.934 1 97.62 158 LEU B N 1
ATOM 3759 C CA . LEU B 1 158 ? -13.328 -37.344 -5.52 1 97.62 158 LEU B CA 1
ATOM 3760 C C . LEU B 1 158 ? -13.844 -36.062 -6.152 1 97.62 158 LEU B C 1
ATOM 3762 O O . LEU B 1 158 ? -14.914 -36.031 -6.754 1 97.62 158 LEU B O 1
ATOM 3766 N N . GLY B 1 159 ? -13.141 -34.969 -5.93 1 97.19 159 GLY B N 1
ATOM 3767 C CA . GLY B 1 159 ? -13.219 -33.719 -6.68 1 97.19 159 GLY B CA 1
ATOM 3768 C C . GLY B 1 159 ? -11.922 -33.344 -7.359 1 97.19 159 GLY B C 1
ATOM 3769 O O . GLY B 1 159 ? -10.883 -33.969 -7.102 1 97.19 159 GLY B O 1
ATOM 3770 N N . PHE B 1 160 ? -12.055 -32.375 -8.25 1 98.12 160 PHE B N 1
ATOM 3771 C CA . PHE B 1 160 ? -10.828 -31.953 -8.898 1 98.12 160 PHE B CA 1
ATOM 3772 C C . PHE B 1 160 ? -9.867 -31.328 -7.883 1 98.12 160 PHE B C 1
ATOM 3774 O O . PHE B 1 160 ? -10.281 -30.531 -7.035 1 98.12 160 PHE B O 1
ATOM 3781 N N . VAL B 1 161 ? -8.602 -31.719 -7.93 1 97.94 161 VAL B N 1
ATOM 3782 C CA . VAL B 1 161 ? -7.523 -31.125 -7.156 1 97.94 161 VAL B CA 1
ATOM 3783 C C . VAL B 1 161 ? -6.793 -30.078 -8 1 97.94 161 VAL B C 1
ATOM 3785 O O . VAL B 1 161 ? -6.227 -30.406 -9.047 1 97.94 161 VAL B O 1
ATOM 3788 N N . ASN B 1 162 ? -6.836 -28.844 -7.566 1 97.81 162 ASN B N 1
ATOM 3789 C CA . ASN B 1 162 ? -6.262 -27.734 -8.32 1 97.81 162 ASN B CA 1
ATOM 3790 C C . ASN B 1 162 ? -4.973 -27.234 -7.676 1 97.81 162 ASN B C 1
ATOM 3792 O O . ASN B 1 162 ? -4.953 -26.906 -6.484 1 97.81 162 ASN B O 1
ATOM 3796 N N . VAL B 1 163 ? -3.959 -27.172 -8.43 1 97.88 163 VAL B N 1
ATOM 3797 C CA . VAL B 1 163 ? -2.672 -26.672 -7.957 1 97.88 163 VAL B CA 1
ATOM 3798 C C . VAL B 1 163 ? -2.783 -25.188 -7.625 1 97.88 163 VAL B C 1
ATOM 3800 O O . VAL B 1 163 ? -1.936 -24.641 -6.918 1 97.88 163 VAL B O 1
ATOM 3803 N N . HIS B 1 164 ? -3.736 -24.562 -8 1 96.94 164 HIS B N 1
ATOM 3804 C CA . HIS B 1 164 ? -3.939 -23.125 -7.996 1 96.94 164 HIS B CA 1
ATOM 3805 C C . HIS B 1 164 ? -3.289 -22.469 -9.211 1 96.94 164 HIS B C 1
ATOM 3807 O O . HIS B 1 164 ? -3.543 -22.859 -10.352 1 96.94 164 HIS B O 1
ATOM 3813 N N . TYR B 1 165 ? -2.539 -21.344 -9.008 1 96.06 165 TYR B N 1
ATOM 3814 C CA . TYR B 1 165 ? -2.078 -20.625 -10.195 1 96.06 165 TYR B CA 1
ATOM 3815 C C . TYR B 1 165 ? -0.608 -20.25 -10.062 1 96.06 165 TYR B C 1
ATOM 3817 O O . TYR B 1 165 ? -0.112 -20.031 -8.953 1 96.06 165 TYR B O 1
ATOM 3825 N N . ARG B 1 166 ? 0.03 -20.266 -11.148 1 97.5 166 ARG B N 1
ATOM 3826 C CA . ARG B 1 166 ? 1.366 -19.703 -11.312 1 97.5 166 ARG B CA 1
ATOM 3827 C C . ARG B 1 166 ? 2.363 -20.375 -10.375 1 97.5 166 ARG B C 1
ATOM 3829 O O . ARG B 1 166 ? 3.092 -19.703 -9.648 1 97.5 166 ARG B O 1
ATOM 3836 N N . ALA B 1 167 ? 2.406 -21.703 -10.406 1 98.44 167 ALA B N 1
ATOM 3837 C CA . ALA B 1 167 ? 3.268 -22.484 -9.508 1 98.44 167 ALA B CA 1
ATOM 3838 C C . ALA B 1 167 ? 4.668 -22.625 -10.094 1 98.44 167 ALA B C 1
ATOM 3840 O O . ALA B 1 167 ? 5.219 -23.734 -10.133 1 98.44 167 ALA B O 1
ATOM 3841 N N . ALA B 1 168 ? 5.246 -21.531 -10.453 1 98.5 168 ALA B N 1
ATOM 3842 C CA . ALA B 1 168 ? 6.539 -21.5 -11.133 1 98.5 168 ALA B CA 1
ATOM 3843 C C . ALA B 1 168 ? 7.641 -22.062 -10.234 1 98.5 168 ALA B C 1
ATOM 3845 O O . ALA B 1 168 ? 8.578 -22.703 -10.727 1 98.5 168 ALA B O 1
ATOM 3846 N N . ALA B 1 169 ? 7.582 -21.812 -8.953 1 98.5 169 ALA B N 1
ATOM 3847 C CA . ALA B 1 169 ? 8.594 -22.328 -8.031 1 98.5 169 ALA B CA 1
ATOM 3848 C C . ALA B 1 169 ? 8.57 -23.859 -7.988 1 98.5 169 ALA B C 1
ATOM 3850 O O . ALA B 1 169 ? 9.617 -24.5 -8.008 1 98.5 169 ALA B O 1
ATOM 3851 N N . ALA B 1 170 ? 7.41 -24.344 -7.926 1 98.69 170 ALA B N 1
ATOM 3852 C CA . ALA B 1 170 ? 7.27 -25.797 -7.93 1 98.69 170 ALA B CA 1
ATOM 3853 C C . ALA B 1 170 ? 7.762 -26.391 -9.25 1 98.69 170 ALA B C 1
ATOM 3855 O O . ALA B 1 170 ? 8.43 -27.422 -9.258 1 98.69 170 ALA B O 1
ATOM 3856 N N . SER B 1 171 ? 7.441 -25.75 -10.352 1 98.62 171 SER B N 1
ATOM 3857 C CA . SER B 1 171 ? 7.941 -26.203 -11.648 1 98.62 171 SER B CA 1
ATOM 3858 C C . SER B 1 171 ? 9.469 -26.172 -11.695 1 98.62 171 SER B C 1
ATOM 3860 O O . SER B 1 171 ? 10.094 -27.156 -12.109 1 98.62 171 SER B O 1
ATOM 3862 N N . LEU B 1 172 ? 10 -25.078 -11.25 1 98.25 172 LEU B N 1
ATOM 3863 C CA . LEU B 1 172 ? 11.445 -24.859 -11.289 1 98.25 172 LEU B CA 1
ATOM 3864 C C . LEU B 1 172 ? 12.18 -25.953 -10.523 1 98.25 172 LEU B C 1
ATOM 3866 O O . LEU B 1 172 ? 13.227 -26.422 -10.961 1 98.25 172 LEU B O 1
ATOM 3870 N N . LEU B 1 173 ? 11.625 -26.406 -9.43 1 98.44 173 LEU B N 1
ATOM 3871 C CA . LEU B 1 173 ? 12.32 -27.312 -8.523 1 98.44 173 LEU B CA 1
ATOM 3872 C C . LEU B 1 173 ? 12.031 -28.766 -8.883 1 98.44 173 LEU B C 1
ATOM 3874 O O . LEU B 1 173 ? 12.727 -29.672 -8.414 1 98.44 173 LEU B O 1
ATOM 3878 N N . GLY B 1 174 ? 11.047 -29.062 -9.688 1 98.62 174 GLY B N 1
ATOM 3879 C CA . GLY B 1 174 ? 10.758 -30.391 -10.195 1 98.62 174 GLY B CA 1
ATOM 3880 C C . GLY B 1 174 ? 10.539 -31.406 -9.086 1 98.62 174 GLY B C 1
ATOM 3881 O O . GLY B 1 174 ? 9.75 -31.172 -8.172 1 98.62 174 GLY B O 1
ATOM 3882 N N . THR B 1 175 ? 11.219 -32.469 -9.219 1 98.75 175 THR B N 1
ATOM 3883 C CA . THR B 1 175 ? 10.992 -33.625 -8.336 1 98.75 175 THR B CA 1
ATOM 3884 C C . THR B 1 175 ? 11.438 -33.281 -6.914 1 98.75 175 THR B C 1
ATOM 3886 O O . THR B 1 175 ? 11.07 -34 -5.973 1 98.75 175 THR B O 1
ATOM 3889 N N . GLU B 1 176 ? 12.227 -32.25 -6.73 1 98.5 176 GLU B N 1
ATOM 3890 C CA . GLU B 1 176 ? 12.664 -31.891 -5.383 1 98.5 176 GLU B CA 1
ATOM 3891 C C . GLU B 1 176 ? 11.484 -31.516 -4.496 1 98.5 176 GLU B C 1
ATOM 3893 O O . GLU B 1 176 ? 11.516 -31.734 -3.283 1 98.5 176 GLU B O 1
ATOM 3898 N N . VAL B 1 177 ? 10.383 -30.938 -5.109 1 98.75 177 VAL B N 1
ATOM 3899 C CA . VAL B 1 177 ? 9.258 -30.516 -4.281 1 98.75 177 VAL B CA 1
ATOM 3900 C C . VAL B 1 177 ? 7.969 -31.172 -4.777 1 98.75 177 VAL B C 1
ATOM 3902 O O . VAL B 1 177 ? 6.906 -31 -4.176 1 98.75 177 VAL B O 1
ATOM 3905 N N . ARG B 1 178 ? 8.031 -31.812 -5.895 1 98.81 178 ARG B N 1
ATOM 3906 C CA . ARG B 1 178 ? 6.973 -32.688 -6.418 1 98.81 178 ARG B CA 1
ATOM 3907 C C . ARG B 1 178 ? 5.676 -31.906 -6.602 1 98.81 178 ARG B C 1
ATOM 3909 O O . ARG B 1 178 ? 4.617 -32.312 -6.129 1 98.81 178 ARG B O 1
ATOM 3916 N N . GLY B 1 179 ? 5.789 -30.734 -7.285 1 98.69 179 GLY B N 1
ATOM 3917 C CA . GLY B 1 179 ? 4.59 -29.969 -7.566 1 98.69 179 GLY B CA 1
ATOM 3918 C C . GLY B 1 179 ? 3.602 -30.703 -8.453 1 98.69 179 GLY B C 1
ATOM 3919 O O . GLY B 1 179 ? 2.389 -30.609 -8.25 1 98.69 179 GLY B O 1
ATOM 3920 N N . GLY B 1 180 ? 4.074 -31.375 -9.492 1 98.81 180 GLY B N 1
ATOM 3921 C CA . GLY B 1 180 ? 3.264 -32.219 -10.352 1 98.81 180 GLY B CA 1
ATOM 3922 C C . GLY B 1 180 ? 3.076 -33.625 -9.805 1 98.81 180 GLY B C 1
ATOM 3923 O O . GLY B 1 180 ? 3.729 -34 -8.828 1 98.81 180 GLY B O 1
ATOM 3924 N N . PHE B 1 181 ? 2.105 -34.281 -10.344 1 98.81 181 PHE B N 1
ATOM 3925 C CA . PHE B 1 181 ? 1.953 -35.688 -9.969 1 98.81 181 PHE B CA 1
ATOM 3926 C C . PHE B 1 181 ? 3 -36.562 -10.656 1 98.81 181 PHE B C 1
ATOM 3928 O O . PHE B 1 181 ? 3.076 -36.594 -11.891 1 98.81 181 PHE B O 1
ATOM 3935 N N . GLU B 1 182 ? 3.754 -37.25 -9.867 1 98.81 182 GLU B N 1
ATOM 3936 C CA . GLU B 1 182 ? 4.797 -38.125 -10.352 1 98.81 182 GLU B CA 1
ATOM 3937 C C . GLU B 1 182 ? 4.367 -39.594 -10.258 1 98.81 182 GLU B C 1
ATOM 3939 O O . GLU B 1 182 ? 3.941 -40.062 -9.203 1 98.81 182 GLU B O 1
ATOM 3944 N N . TYR B 1 183 ? 4.469 -40.25 -11.352 1 98.31 183 TYR B N 1
ATOM 3945 C CA . TYR B 1 183 ? 4.031 -41.625 -11.406 1 98.31 183 TYR B CA 1
ATOM 3946 C C . TYR B 1 183 ? 5.07 -42.562 -10.789 1 98.31 183 TYR B C 1
ATOM 3948 O O . TYR B 1 183 ? 6.277 -42.375 -10.969 1 98.31 183 TYR B O 1
ATOM 3956 N N . PRO B 1 184 ? 4.586 -43.656 -10.07 1 96.25 184 PRO B N 1
ATOM 3957 C CA . PRO B 1 184 ? 5.512 -44.594 -9.445 1 96.25 184 PRO B CA 1
ATOM 3958 C C . PRO B 1 184 ? 6.438 -45.281 -10.453 1 96.25 184 PRO B C 1
ATOM 3960 O O . PRO B 1 184 ? 6.004 -45.625 -11.555 1 96.25 184 PRO B O 1
ATOM 3963 N N . GLY B 1 185 ? 7.703 -45.406 -10.039 1 96.81 185 GLY B N 1
ATOM 3964 C CA . GLY B 1 185 ? 8.664 -46.125 -10.852 1 96.81 185 GLY B CA 1
ATOM 3965 C C . GLY B 1 185 ? 9.312 -45.25 -11.914 1 96.81 185 GLY B C 1
ATOM 3966 O O . GLY B 1 185 ? 10.133 -45.75 -12.703 1 96.81 185 GLY B O 1
ATOM 3967 N N . LYS B 1 186 ? 8.984 -44 -12.008 1 97.88 186 LYS B N 1
ATOM 3968 C CA . LYS B 1 186 ? 9.562 -43.062 -12.984 1 97.88 186 LYS B CA 1
ATOM 3969 C C . LYS B 1 186 ? 10.539 -42.094 -12.32 1 97.88 186 LYS B C 1
ATOM 3971 O O . LYS B 1 186 ? 10.453 -41.875 -11.109 1 97.88 186 LYS B O 1
ATOM 3976 N N . THR B 1 187 ? 11.508 -41.719 -13.062 1 98.31 187 THR B N 1
ATOM 3977 C CA . THR B 1 187 ? 12.406 -40.656 -12.617 1 98.31 187 THR B CA 1
ATOM 3978 C C . THR B 1 187 ? 11.969 -39.312 -13.18 1 98.31 187 THR B C 1
ATOM 3980 O O . THR B 1 187 ? 11.516 -39.219 -14.32 1 98.31 187 THR B O 1
ATOM 3983 N N . TYR B 1 188 ? 12.117 -38.25 -12.414 1 98.75 188 TYR B N 1
ATOM 3984 C CA . TYR B 1 188 ? 11.719 -36.906 -12.836 1 98.75 188 TYR B CA 1
ATOM 3985 C C . TYR B 1 188 ? 12.859 -35.938 -12.648 1 98.75 188 TYR B C 1
ATOM 3987 O O . TYR B 1 188 ? 13.688 -36.094 -11.758 1 98.75 188 TYR B O 1
ATOM 3995 N N . ALA B 1 189 ? 12.875 -34.906 -13.484 1 98.38 189 ALA B N 1
ATOM 3996 C CA . ALA B 1 189 ? 13.875 -33.844 -13.422 1 98.38 189 ALA B CA 1
ATOM 3997 C C . ALA B 1 189 ? 13.773 -33.062 -12.117 1 98.38 189 ALA B C 1
ATOM 3999 O O . ALA B 1 189 ? 12.672 -32.781 -11.633 1 98.38 189 ALA B O 1
ATOM 4000 N N . GLY B 1 190 ? 14.93 -32.75 -11.539 1 98 190 GLY B N 1
ATOM 4001 C CA . GLY B 1 190 ? 15 -31.875 -10.383 1 98 190 GLY B CA 1
ATOM 4002 C C . GLY B 1 190 ? 15.062 -30.406 -10.758 1 98 190 GLY B C 1
ATOM 4003 O O . GLY B 1 190 ? 14.555 -30.016 -11.812 1 98 190 GLY B O 1
ATOM 4004 N N . ARG B 1 191 ? 15.641 -29.672 -9.914 1 97 191 ARG B N 1
ATOM 4005 C CA . ARG B 1 191 ? 15.75 -28.234 -10.117 1 97 191 ARG B CA 1
ATOM 4006 C C . ARG B 1 191 ? 16.344 -27.906 -11.484 1 97 191 ARG B C 1
ATOM 4008 O O . ARG B 1 191 ? 17.375 -28.484 -11.867 1 97 191 ARG B O 1
ATOM 4015 N N . PHE B 1 192 ? 15.664 -27.094 -12.164 1 95.81 192 PHE B N 1
ATOM 4016 C CA . PHE B 1 192 ? 16.234 -26.594 -13.406 1 95.81 192 PHE B CA 1
ATOM 4017 C C . PHE B 1 192 ? 17.297 -25.531 -13.125 1 95.81 192 PHE B C 1
ATOM 4019 O O . PHE B 1 192 ? 17.016 -24.516 -12.5 1 95.81 192 PHE B O 1
ATOM 4026 N N . ALA B 1 193 ? 18.469 -25.812 -13.562 1 91.5 193 ALA B N 1
ATOM 4027 C CA . ALA B 1 193 ? 19.578 -24.859 -13.445 1 91.5 193 ALA B CA 1
ATOM 4028 C C . ALA B 1 193 ? 19.938 -24.25 -14.797 1 91.5 193 ALA B C 1
ATOM 4030 O O . ALA B 1 193 ? 20.5 -24.938 -15.656 1 91.5 193 ALA B O 1
ATOM 4031 N N . HIS B 1 194 ? 19.547 -22.969 -14.953 1 91.75 194 HIS B N 1
ATOM 4032 C CA . HIS B 1 194 ? 20 -22.234 -16.125 1 91.75 194 HIS B CA 1
ATOM 4033 C C . HIS B 1 194 ? 21.438 -21.766 -15.961 1 91.75 194 HIS B C 1
ATOM 4035 O O . HIS B 1 194 ? 22.109 -22.125 -15 1 91.75 194 HIS B O 1
ATOM 4041 N N . VAL B 1 195 ? 21.969 -20.969 -16.828 1 92 195 VAL B N 1
ATOM 4042 C CA . VAL B 1 195 ? 23.312 -20.422 -16.703 1 92 195 VAL B CA 1
ATOM 4043 C C . VAL B 1 195 ? 23.406 -19.516 -15.492 1 92 195 VAL B C 1
ATOM 4045 O O . VAL B 1 195 ? 22.391 -18.953 -15.055 1 92 195 VAL B O 1
ATOM 4048 N N . PRO B 1 196 ? 24.516 -19.328 -14.844 1 89 196 PRO B N 1
ATOM 4049 C CA . PRO B 1 196 ? 24.688 -18.672 -13.539 1 89 196 PRO B CA 1
ATOM 4050 C C . PRO B 1 196 ? 24.094 -17.281 -13.492 1 89 196 PRO B C 1
ATOM 4052 O O . PRO B 1 196 ? 23.469 -16.891 -12.5 1 89 196 PRO B O 1
ATOM 4055 N N . ASN B 1 197 ? 24.188 -16.469 -14.492 1 89.06 197 ASN B N 1
ATOM 4056 C CA . ASN B 1 197 ? 23.688 -15.094 -14.453 1 89.06 197 ASN B CA 1
ATOM 4057 C C . ASN B 1 197 ? 22.188 -15.031 -14.727 1 89.06 197 ASN B C 1
ATOM 4059 O O . ASN B 1 197 ? 21.594 -13.961 -14.641 1 89.06 197 ASN B O 1
ATOM 4063 N N . PHE B 1 198 ? 21.609 -16.219 -15 1 91.81 198 PHE B N 1
ATOM 4064 C CA . PHE B 1 198 ? 20.188 -16.297 -15.273 1 91.81 198 PHE B CA 1
ATOM 4065 C C . PHE B 1 198 ? 19.562 -17.484 -14.531 1 91.81 198 PHE B C 1
ATOM 4067 O O . PHE B 1 198 ? 18.828 -18.281 -15.125 1 91.81 198 PHE B O 1
ATOM 4074 N N . ASN B 1 199 ? 19.797 -17.438 -13.211 1 92.75 199 ASN B N 1
ATOM 4075 C CA . ASN B 1 199 ? 19.375 -18.594 -12.438 1 92.75 199 ASN B CA 1
ATOM 4076 C C . ASN B 1 199 ? 18.516 -18.188 -11.242 1 92.75 199 ASN B C 1
ATOM 4078 O O . ASN B 1 199 ? 18.297 -18.984 -10.328 1 92.75 199 ASN B O 1
ATOM 4082 N N . THR B 1 200 ? 18.078 -16.922 -11.188 1 93.25 200 THR B N 1
ATOM 4083 C CA . THR B 1 200 ? 17.141 -16.438 -10.172 1 93.25 200 THR B CA 1
ATOM 4084 C C . THR B 1 200 ? 15.906 -15.82 -10.828 1 93.25 200 THR B C 1
ATOM 4086 O O . THR B 1 200 ? 15.93 -15.477 -12.008 1 93.25 200 THR B O 1
ATOM 4089 N N . CYS B 1 201 ? 14.867 -15.75 -10.047 1 95.44 201 CYS B N 1
ATOM 4090 C CA . CYS B 1 201 ? 13.641 -15.156 -10.586 1 95.44 201 CYS B CA 1
ATOM 4091 C C . CYS B 1 201 ? 13.914 -13.766 -11.133 1 95.44 201 CYS B C 1
ATOM 4093 O O . CYS B 1 201 ? 13.492 -13.438 -12.25 1 95.44 201 CYS B O 1
ATOM 4095 N N . THR B 1 202 ? 14.734 -12.945 -10.43 1 93.69 202 THR B N 1
ATOM 4096 C CA . THR B 1 202 ? 14.906 -11.531 -10.758 1 93.69 202 THR B CA 1
ATOM 4097 C C . THR B 1 202 ? 15.969 -11.352 -11.836 1 93.69 202 THR B C 1
ATOM 4099 O O . THR B 1 202 ? 16.125 -10.258 -12.383 1 93.69 202 THR B O 1
ATOM 4102 N N . SER B 1 203 ? 16.719 -12.406 -12.141 1 93.81 203 SER B N 1
ATOM 4103 C CA . SER B 1 203 ? 17.641 -12.305 -13.258 1 93.81 203 SER B CA 1
ATOM 4104 C C . SER B 1 203 ? 16.891 -12.305 -14.594 1 93.81 203 SER B C 1
ATOM 4106 O O . SER B 1 203 ? 17.406 -11.805 -15.594 1 93.81 203 SER B O 1
ATOM 4108 N N . CYS B 1 204 ? 15.688 -12.844 -14.57 1 94.69 204 CYS B N 1
ATOM 4109 C CA . CYS B 1 204 ? 14.883 -12.875 -15.781 1 94.69 204 CYS B CA 1
ATOM 4110 C C . CYS B 1 204 ? 13.695 -11.922 -15.68 1 94.69 204 CYS B C 1
ATOM 4112 O O . CYS B 1 204 ? 13.406 -11.18 -16.625 1 94.69 204 CYS B O 1
ATOM 4114 N N . HIS B 1 205 ? 13.07 -11.969 -14.531 1 96.25 205 HIS B N 1
ATOM 4115 C CA . HIS B 1 205 ? 11.891 -11.148 -14.32 1 96.25 205 HIS B CA 1
ATOM 4116 C C . HIS B 1 205 ? 12.25 -9.812 -13.672 1 96.25 205 HIS B C 1
ATOM 4118 O O . HIS B 1 205 ? 12.875 -9.781 -12.617 1 96.25 205 HIS B O 1
ATOM 4124 N N . GLU B 1 206 ? 11.836 -8.664 -14.328 1 95.69 206 GLU B N 1
ATOM 4125 C CA . GLU B 1 206 ? 11.93 -7.402 -13.609 1 95.69 206 GLU B CA 1
ATOM 4126 C C . GLU B 1 206 ? 11.039 -7.406 -12.367 1 95.69 206 GLU B C 1
ATOM 4128 O O . GLU B 1 206 ? 9.82 -7.57 -12.469 1 95.69 206 GLU B O 1
ATOM 4133 N N . PRO B 1 207 ? 11.555 -7.254 -11.195 1 95.12 207 PRO B N 1
ATOM 4134 C CA . PRO B 1 207 ? 10.805 -7.574 -9.984 1 95.12 207 PRO B CA 1
ATOM 4135 C C . PRO B 1 207 ? 9.68 -6.578 -9.703 1 95.12 207 PRO B C 1
ATOM 4137 O O . PRO B 1 207 ? 8.781 -6.867 -8.906 1 95.12 207 PRO B O 1
ATOM 4140 N N . HIS B 1 208 ? 9.641 -5.418 -10.305 1 96.31 208 HIS B N 1
ATOM 4141 C CA . HIS B 1 208 ? 8.578 -4.441 -10.078 1 96.31 208 HIS B CA 1
ATOM 4142 C C . HIS B 1 208 ? 7.535 -4.496 -11.188 1 96.31 208 HIS B C 1
ATOM 4144 O O . HIS B 1 208 ? 6.34 -4.633 -10.914 1 96.31 208 HIS B O 1
ATOM 4150 N N . ALA B 1 209 ? 8 -4.535 -12.398 1 97.19 209 ALA B N 1
ATOM 4151 C CA . ALA B 1 209 ? 7.074 -4.637 -13.523 1 97.19 209 ALA B CA 1
ATOM 4152 C C . ALA B 1 209 ? 6.594 -6.07 -13.711 1 97.19 209 ALA B C 1
ATOM 4154 O O . ALA B 1 209 ? 5.539 -6.309 -14.305 1 97.19 209 ALA B O 1
ATOM 4155 N N . LEU B 1 210 ? 7.41 -7.047 -13.281 1 96.88 210 LEU B N 1
ATOM 4156 C CA . LEU B 1 210 ? 7.16 -8.484 -13.312 1 96.88 210 LEU B CA 1
ATOM 4157 C C . LEU B 1 210 ? 7.336 -9.039 -14.719 1 96.88 210 LEU B C 1
ATOM 4159 O O . LEU B 1 210 ? 7.258 -10.258 -14.922 1 96.88 210 LEU B O 1
ATOM 4163 N N . GLU B 1 211 ? 7.676 -8.211 -15.664 1 96.81 211 GLU B N 1
ATOM 4164 C CA . GLU B 1 211 ? 7.879 -8.656 -17.047 1 96.81 211 GLU B CA 1
ATOM 4165 C C . GLU B 1 211 ? 9.227 -9.359 -17.203 1 96.81 211 GLU B C 1
ATOM 4167 O O . GLU B 1 211 ? 10.18 -9.055 -16.484 1 96.81 211 GLU B O 1
ATOM 4172 N N . VAL B 1 212 ? 9.258 -10.281 -18.156 1 96.94 212 VAL B N 1
ATOM 4173 C CA . VAL B 1 212 ? 10.508 -10.969 -18.469 1 96.94 212 VAL B CA 1
ATOM 4174 C C . VAL B 1 212 ? 11.391 -10.07 -19.328 1 96.94 212 VAL B C 1
ATOM 4176 O O . VAL B 1 212 ? 10.93 -9.492 -20.312 1 96.94 212 VAL B O 1
ATOM 4179 N N . ARG B 1 213 ? 12.672 -9.945 -18.922 1 94.19 213 ARG B N 1
ATOM 4180 C CA . ARG B 1 213 ? 13.672 -9.258 -19.734 1 94.19 213 ARG B CA 1
ATOM 4181 C C . ARG B 1 213 ? 14.188 -10.156 -20.859 1 94.19 213 ARG B C 1
ATOM 4183 O O . ARG B 1 213 ? 15.156 -10.891 -20.672 1 94.19 213 ARG B O 1
ATOM 4190 N N . ALA B 1 214 ? 13.656 -9.977 -22 1 95.94 214 ALA B N 1
ATOM 4191 C CA . ALA B 1 214 ? 13.875 -10.938 -23.078 1 95.94 214 ALA B CA 1
ATOM 4192 C C . ALA B 1 214 ? 15.141 -10.602 -23.859 1 95.94 214 ALA B C 1
ATOM 4194 O O . ALA B 1 214 ? 15.789 -11.5 -24.406 1 95.94 214 ALA B O 1
ATOM 4195 N N . GLU B 1 215 ? 15.586 -9.406 -23.844 1 95.25 215 GLU B N 1
ATOM 4196 C CA . GLU B 1 215 ? 16.625 -8.93 -24.766 1 95.25 215 GLU B CA 1
ATOM 4197 C C . GLU B 1 215 ? 17.953 -9.641 -24.516 1 95.25 215 GLU B C 1
ATOM 4199 O O . GLU B 1 215 ? 18.625 -10.047 -25.453 1 95.25 215 GLU B O 1
ATOM 4204 N N . PRO B 1 216 ? 18.281 -9.844 -23.312 1 94.94 216 PRO B N 1
ATOM 4205 C CA . PRO B 1 216 ? 19.578 -10.484 -23.062 1 94.94 216 PRO B CA 1
ATOM 4206 C C . PRO B 1 216 ? 19.625 -11.93 -23.547 1 94.94 216 PRO B C 1
ATOM 4208 O O . PRO B 1 216 ? 20.703 -12.5 -23.703 1 94.94 216 PRO B O 1
ATOM 4211 N N . CYS B 1 217 ? 18.531 -12.555 -23.812 1 94 217 CYS B N 1
ATOM 4212 C CA . CYS B 1 217 ? 18.469 -13.961 -24.203 1 94 217 CYS B CA 1
ATOM 4213 C C . CYS B 1 217 ? 19.094 -14.172 -25.578 1 94 217 CYS B C 1
ATOM 4215 O O . CYS B 1 217 ? 19.641 -15.234 -25.859 1 94 217 CYS B O 1
ATOM 4217 N N . ALA B 1 218 ? 19.016 -13.148 -26.359 1 95.12 218 ALA B N 1
ATOM 4218 C CA . ALA B 1 218 ? 19.484 -13.242 -27.75 1 95.12 218 ALA B CA 1
ATOM 4219 C C . ALA B 1 218 ? 21 -13.406 -27.797 1 95.12 218 ALA B C 1
ATOM 4221 O O . ALA B 1 218 ? 21.547 -13.859 -28.812 1 95.12 218 ALA B O 1
ATOM 4222 N N . GLU B 1 219 ? 21.609 -13.031 -26.781 1 94.19 219 GLU B N 1
ATOM 4223 C CA . GLU B 1 219 ? 23.062 -13.133 -26.766 1 94.19 219 GLU B CA 1
ATOM 4224 C C . GLU B 1 219 ? 23.516 -14.578 -26.953 1 94.19 219 GLU B C 1
ATOM 4226 O O . GLU B 1 219 ? 24.531 -14.836 -27.609 1 94.19 219 GLU B O 1
ATOM 4231 N N . CYS B 1 220 ? 22.766 -15.547 -26.5 1 92.75 220 CYS B N 1
ATOM 4232 C CA . CYS B 1 220 ? 23.156 -16.953 -26.594 1 92.75 220 CYS B CA 1
ATOM 4233 C C . CYS B 1 220 ? 22.156 -17.734 -27.422 1 92.75 220 CYS B C 1
ATOM 4235 O O . CYS B 1 220 ? 22.547 -18.656 -28.156 1 92.75 220 CYS B O 1
ATOM 4237 N N . HIS B 1 221 ? 20.906 -17.375 -27.359 1 93.69 221 HIS B N 1
ATOM 4238 C CA . HIS B 1 221 ? 19.859 -18.156 -28.016 1 93.69 221 HIS B CA 1
ATOM 4239 C C . HIS B 1 221 ? 19.578 -17.609 -29.406 1 93.69 221 HIS B C 1
ATOM 4241 O O . HIS B 1 221 ? 18.75 -18.172 -30.141 1 93.69 221 HIS B O 1
ATOM 4247 N N . LYS B 1 222 ? 20.156 -16.531 -29.734 1 92.56 222 LYS B N 1
ATOM 4248 C CA . LYS B 1 222 ? 20.094 -15.906 -31.047 1 92.56 222 LYS B CA 1
ATOM 4249 C C . LYS B 1 222 ? 18.719 -15.312 -31.312 1 92.56 222 LYS B C 1
ATOM 4251 O O . LYS B 1 222 ? 18.438 -14.891 -32.438 1 92.56 222 LYS B O 1
ATOM 4256 N N . THR B 1 223 ? 17.781 -15.336 -30.391 1 94.5 223 THR B N 1
ATOM 4257 C CA . THR B 1 223 ? 16.469 -14.695 -30.5 1 94.5 223 THR B CA 1
ATOM 4258 C C . THR B 1 223 ? 16 -14.188 -29.141 1 94.5 223 THR B C 1
ATOM 4260 O O . THR B 1 223 ? 16.344 -14.758 -28.094 1 94.5 223 THR B O 1
ATOM 4263 N N . ALA B 1 224 ? 15.227 -13.109 -29.234 1 94.25 224 ALA B N 1
ATOM 4264 C CA . ALA B 1 224 ? 14.578 -1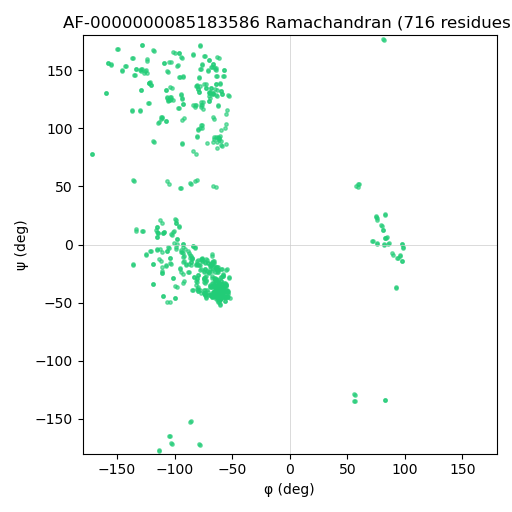2.602 -28.031 1 94.25 224 ALA B CA 1
ATOM 4265 C C . ALA B 1 224 ? 13.125 -13.07 -27.938 1 94.25 224 ALA B C 1
ATOM 4267 O O . ALA B 1 224 ? 12.422 -12.758 -26.984 1 94.25 224 ALA B O 1
ATOM 4268 N N . ASN B 1 225 ? 12.742 -13.797 -29 1 96.31 225 ASN B N 1
ATOM 4269 C CA . ASN B 1 225 ? 11.445 -14.461 -28.938 1 96.31 225 ASN B CA 1
ATOM 4270 C C . ASN B 1 225 ? 11.5 -15.719 -28.078 1 96.31 225 ASN B C 1
ATOM 4272 O O . ASN B 1 225 ? 11.922 -16.781 -28.547 1 96.31 225 ASN B O 1
ATOM 4276 N N . LEU B 1 226 ? 10.992 -15.57 -26.906 1 95.81 226 LEU B N 1
ATOM 4277 C CA . LEU B 1 226 ? 11.164 -16.609 -25.891 1 95.81 226 LEU B CA 1
ATOM 4278 C C . LEU B 1 226 ? 10.555 -17.922 -26.359 1 95.81 226 LEU B C 1
ATOM 4280 O O . LEU B 1 226 ? 11.117 -18.984 -26.125 1 95.81 226 LEU B O 1
ATOM 4284 N N . THR B 1 227 ? 9.453 -17.922 -27.062 1 95.44 227 THR B N 1
ATOM 4285 C CA . THR B 1 227 ? 8.766 -19.156 -27.438 1 95.44 227 THR B CA 1
ATOM 4286 C C . THR B 1 227 ? 9.492 -19.844 -28.594 1 95.44 227 THR B C 1
ATOM 4288 O O . THR B 1 227 ? 9.242 -21.016 -28.875 1 95.44 227 THR B O 1
ATOM 4291 N N . ALA B 1 228 ? 10.375 -19.156 -29.188 1 94.94 228 ALA B N 1
ATOM 4292 C CA . ALA B 1 228 ? 11.117 -19.719 -30.312 1 94.94 228 ALA B CA 1
ATOM 4293 C C . ALA B 1 228 ? 12.406 -20.375 -29.859 1 94.94 228 ALA B C 1
ATOM 4295 O O . ALA B 1 228 ? 13.062 -21.078 -30.625 1 94.94 228 ALA B O 1
ATOM 4296 N N . ILE B 1 229 ? 12.75 -20.172 -28.641 1 93.75 229 ILE B N 1
ATOM 4297 C CA . ILE B 1 229 ? 14.023 -20.688 -28.141 1 93.75 229 ILE B CA 1
ATOM 4298 C C . ILE B 1 229 ? 13.977 -22.203 -28.062 1 93.75 229 ILE B C 1
ATOM 4300 O O . ILE B 1 229 ? 13.016 -22.781 -27.531 1 93.75 229 ILE B O 1
ATOM 4304 N N . ARG B 1 230 ? 14.969 -22.828 -28.594 1 89.25 230 ARG B N 1
ATOM 4305 C CA . ARG B 1 230 ? 15.125 -24.266 -28.594 1 89.25 230 ARG B CA 1
ATOM 4306 C C . ARG B 1 230 ? 16.438 -24.688 -27.938 1 89.25 230 ARG B C 1
ATOM 4308 O O . ARG B 1 230 ? 17.5 -24.156 -28.281 1 89.25 230 ARG B O 1
ATOM 4315 N N . THR B 1 231 ? 16.297 -25.469 -26.938 1 75.56 231 THR B N 1
ATOM 4316 C CA . THR B 1 231 ? 17.5 -25.859 -26.219 1 75.56 231 THR B CA 1
ATOM 4317 C C . THR B 1 231 ? 17.812 -27.344 -26.438 1 75.56 231 THR B C 1
ATOM 4319 O O . THR B 1 231 ? 18.922 -27.797 -26.172 1 75.56 231 THR B O 1
ATOM 4322 N N . ARG B 1 232 ? 16.844 -28.062 -26.844 1 77.38 232 ARG B N 1
ATOM 4323 C CA . ARG B 1 232 ? 17.047 -29.5 -27.031 1 77.38 232 ARG B CA 1
ATOM 4324 C C . ARG B 1 232 ? 16.641 -29.938 -28.438 1 77.38 232 ARG B C 1
ATOM 4326 O O . ARG B 1 232 ? 15.641 -29.469 -28.969 1 77.38 232 ARG B O 1
ATOM 4333 N N . PRO B 1 233 ? 17.297 -30.922 -28.984 1 81.62 233 PRO B N 1
ATOM 4334 C CA . PRO B 1 233 ? 17.016 -31.328 -30.359 1 81.62 233 PRO B CA 1
ATOM 4335 C C . PRO B 1 233 ? 15.852 -32.344 -30.438 1 81.62 233 PRO B C 1
ATOM 4337 O O . PRO B 1 233 ? 15.258 -32.5 -31.516 1 81.62 233 PRO B O 1
ATOM 4340 N N . ALA B 1 234 ? 15.5 -32.812 -29.375 1 87.38 234 ALA B N 1
ATOM 4341 C CA . ALA B 1 234 ? 14.531 -33.906 -29.422 1 87.38 234 ALA B CA 1
ATOM 4342 C C . ALA B 1 234 ? 13.141 -33.406 -29.766 1 87.38 234 ALA B C 1
ATOM 4344 O O . ALA B 1 234 ? 12.734 -32.344 -29.297 1 87.38 234 ALA B O 1
ATOM 4345 N N . ASP B 1 235 ? 12.438 -34.125 -30.625 1 92.5 235 ASP B N 1
ATOM 4346 C CA . ASP B 1 235 ? 11.039 -33.875 -30.969 1 92.5 235 ASP B CA 1
ATOM 4347 C C . ASP B 1 235 ? 10.117 -34.531 -29.922 1 92.5 235 ASP B C 1
ATOM 4349 O O . ASP B 1 235 ? 9.492 -35.562 -30.203 1 92.5 235 ASP B O 1
ATOM 4353 N N . ALA B 1 236 ? 9.953 -33.906 -28.844 1 93.44 236 ALA B N 1
ATOM 4354 C CA . ALA B 1 236 ? 9.297 -34.5 -27.688 1 93.44 236 ALA B CA 1
ATOM 4355 C C . ALA B 1 236 ? 7.828 -34.812 -27.984 1 93.44 236 ALA B C 1
ATOM 4357 O O . ALA B 1 236 ? 7.293 -35.812 -27.516 1 93.44 236 ALA B O 1
ATOM 4358 N N . ASP B 1 237 ? 7.148 -34 -28.781 1 94.25 237 ASP B N 1
ATOM 4359 C CA . ASP B 1 237 ? 5.719 -34.188 -28.984 1 94.25 237 ASP B CA 1
ATOM 4360 C C . ASP B 1 237 ? 5.449 -35.031 -30.219 1 94.25 237 ASP B C 1
ATOM 4362 O O . ASP B 1 237 ? 4.297 -35.312 -30.562 1 94.25 237 ASP B O 1
ATOM 4366 N N . GLY B 1 238 ? 6.512 -35.375 -30.969 1 93.56 238 GLY B N 1
ATOM 4367 C CA . GLY B 1 238 ? 6.414 -36.375 -32.031 1 93.56 238 GLY B CA 1
ATOM 4368 C C . GLY B 1 238 ? 5.711 -35.844 -33.281 1 93.56 238 GLY B C 1
ATOM 4369 O O . GLY B 1 238 ? 5.156 -36.625 -34.062 1 93.56 238 GLY B O 1
ATOM 4370 N N . ASP B 1 239 ? 5.707 -34.531 -33.5 1 93.31 239 ASP B N 1
ATOM 4371 C CA . ASP B 1 239 ? 4.965 -34 -34.656 1 93.31 239 ASP B CA 1
ATOM 4372 C C . ASP B 1 239 ? 5.867 -33.875 -35.875 1 93.31 239 ASP B C 1
ATOM 4374 O O . ASP B 1 239 ? 5.449 -33.312 -36.906 1 93.31 239 ASP B O 1
ATOM 4378 N N . GLY B 1 240 ? 7.086 -34.25 -35.719 1 93 240 GLY B N 1
ATOM 4379 C CA . GLY B 1 240 ? 8.023 -34.219 -36.812 1 93 240 GLY B CA 1
ATOM 4380 C C . GLY B 1 240 ? 8.758 -32.906 -36.969 1 93 240 GLY B C 1
ATOM 4381 O O . GLY B 1 240 ? 9.672 -32.781 -37.781 1 93 240 GLY B O 1
ATOM 4382 N N . ASN B 1 241 ? 8.391 -31.953 -36.25 1 93.38 241 ASN B N 1
ATOM 4383 C CA . ASN B 1 241 ? 9.055 -30.656 -36.281 1 93.38 241 ASN B CA 1
ATOM 4384 C C . ASN B 1 241 ? 10.141 -30.547 -35.219 1 93.38 241 ASN B C 1
ATOM 4386 O O . ASN B 1 241 ? 9.844 -30.375 -34.031 1 93.38 241 ASN B O 1
ATOM 4390 N N . THR B 1 242 ? 11.367 -30.578 -35.594 1 90.25 242 THR B N 1
ATOM 4391 C CA . THR B 1 242 ? 12.492 -30.547 -34.688 1 90.25 242 THR B CA 1
ATOM 4392 C C . THR B 1 242 ? 13.07 -29.141 -34.562 1 90.25 242 THR B C 1
ATOM 4394 O O . THR B 1 242 ? 14.07 -28.922 -33.875 1 90.25 242 THR B O 1
ATOM 4397 N N . GLY B 1 243 ? 12.492 -28.203 -35.25 1 90.44 243 GLY B N 1
ATOM 4398 C CA . GLY B 1 243 ? 13.031 -26.859 -35.281 1 90.44 243 GLY B CA 1
ATOM 4399 C C . GLY B 1 243 ? 12.258 -25.875 -34.438 1 90.44 243 GLY B C 1
ATOM 4400 O O . GLY B 1 243 ? 12.727 -24.766 -34.156 1 90.44 243 GLY B O 1
ATOM 4401 N N . GLU B 1 244 ? 11.102 -26.25 -33.969 1 93.31 244 GLU B N 1
ATOM 4402 C CA . GLU B 1 244 ? 10.25 -25.344 -33.188 1 93.31 244 GLU B CA 1
ATOM 4403 C C . GLU B 1 244 ? 10.773 -25.188 -31.75 1 93.31 244 GLU B C 1
ATOM 4405 O O . GLU B 1 244 ? 11.516 -26.031 -31.266 1 93.31 244 GLU B O 1
ATOM 4410 N N . GLY B 1 245 ? 10.477 -24.109 -31.109 1 95.25 245 GLY B N 1
ATOM 4411 C CA . GLY B 1 245 ? 10.867 -23.859 -29.734 1 95.25 245 GLY B CA 1
ATOM 4412 C C . GLY B 1 245 ? 10.281 -24.875 -28.766 1 95.25 245 GLY B C 1
ATOM 4413 O O . GLY B 1 245 ? 9.297 -25.547 -29.078 1 95.25 245 GLY B O 1
ATOM 4414 N N . VAL B 1 246 ? 10.898 -24.938 -27.609 1 95.5 246 VAL B N 1
ATOM 4415 C CA . VAL B 1 246 ? 10.477 -25.891 -26.594 1 95.5 246 VAL B CA 1
ATOM 4416 C C . VAL B 1 246 ? 9.039 -25.594 -26.172 1 95.5 246 VAL B C 1
ATOM 4418 O O . VAL B 1 246 ? 8.281 -26.516 -25.844 1 95.5 246 VAL B O 1
ATOM 4421 N N . ALA B 1 247 ? 8.625 -24.328 -26.188 1 96.81 247 ALA B N 1
ATOM 4422 C CA . ALA B 1 247 ? 7.262 -23.938 -25.844 1 96.81 247 ALA B CA 1
ATOM 4423 C C . ALA B 1 247 ? 6.242 -24.688 -26.703 1 96.81 247 ALA B C 1
ATOM 4425 O O . ALA B 1 247 ? 5.184 -25.094 -26.219 1 96.81 247 ALA B O 1
ATOM 4426 N N . PHE B 1 248 ? 6.605 -24.906 -27.906 1 96.81 248 PHE B N 1
ATOM 4427 C CA . PHE B 1 248 ? 5.68 -25.547 -28.844 1 96.81 248 PHE B CA 1
ATOM 4428 C C . PHE B 1 248 ? 5.68 -27.062 -28.641 1 96.81 248 PHE B C 1
ATOM 4430 O O . PHE B 1 248 ? 4.668 -27.719 -28.875 1 96.81 248 PHE B O 1
ATOM 4437 N N . GLU B 1 249 ? 6.812 -27.656 -28.25 1 96.44 249 GLU B N 1
ATOM 4438 C CA . GLU B 1 249 ? 6.816 -29.062 -27.844 1 96.44 249 GLU B CA 1
ATOM 4439 C C . GLU B 1 249 ? 5.852 -29.297 -26.688 1 96.44 249 GLU B C 1
ATOM 4441 O O . GLU B 1 249 ? 5.09 -30.266 -26.688 1 96.44 249 GLU B O 1
ATOM 4446 N N . ILE B 1 250 ? 5.871 -28.375 -25.781 1 97.44 250 ILE B N 1
ATOM 4447 C CA . ILE B 1 250 ? 5.043 -28.484 -24.578 1 97.44 250 ILE B CA 1
ATOM 4448 C C . ILE B 1 250 ? 3.576 -28.281 -24.953 1 97.44 250 ILE B C 1
ATOM 4450 O O . ILE B 1 250 ? 2.701 -29 -24.469 1 97.44 250 ILE B O 1
ATOM 4454 N N . THR B 1 251 ? 3.32 -27.328 -25.844 1 97.69 251 THR B N 1
ATOM 4455 C CA . THR B 1 251 ? 1.954 -27.094 -26.281 1 97.69 251 THR B CA 1
ATOM 4456 C C . THR B 1 251 ? 1.386 -28.328 -26.984 1 97.69 251 THR B C 1
ATOM 4458 O O . THR B 1 251 ? 0.229 -28.703 -26.75 1 97.69 251 THR B O 1
ATOM 4461 N N . GLY B 1 252 ? 2.176 -28.938 -27.828 1 97.75 252 GLY B N 1
ATOM 4462 C CA . GLY B 1 252 ? 1.735 -30.141 -28.5 1 97.75 252 GLY B CA 1
ATOM 4463 C C . GLY B 1 252 ? 1.389 -31.266 -27.547 1 97.75 252 GLY B C 1
ATOM 4464 O O . GLY B 1 252 ? 0.36 -31.922 -27.703 1 97.75 252 GLY B O 1
ATOM 4465 N N . LEU B 1 253 ? 2.258 -31.469 -26.594 1 98.44 253 LEU B N 1
ATOM 4466 C CA . LEU B 1 253 ? 2.016 -32.5 -25.609 1 98.44 253 LEU B CA 1
ATOM 4467 C C . LEU B 1 253 ? 0.794 -32.188 -24.75 1 98.44 253 LEU B C 1
ATOM 4469 O O . LEU B 1 253 ? 0.017 -33.062 -24.391 1 98.44 253 LEU B O 1
ATOM 4473 N N . HIS B 1 254 ? 0.648 -30.891 -24.391 1 98.69 254 HIS B N 1
ATOM 4474 C CA . HIS B 1 254 ? -0.499 -30.453 -23.609 1 98.69 254 HIS B CA 1
ATOM 4475 C C . HIS B 1 254 ? -1.806 -30.688 -24.359 1 98.69 254 HIS B C 1
ATOM 4477 O O . HIS B 1 254 ? -2.789 -31.156 -23.766 1 98.69 254 HIS B O 1
ATOM 4483 N N . ASP B 1 255 ? -1.805 -30.422 -25.656 1 98.12 255 ASP B N 1
ATOM 4484 C CA . ASP B 1 255 ? -2.969 -30.688 -26.5 1 98.12 255 ASP B CA 1
ATOM 4485 C C . ASP B 1 255 ? -3.287 -32.188 -26.531 1 98.12 255 ASP B C 1
ATOM 4487 O O . ASP B 1 255 ? -4.445 -32.562 -26.375 1 98.12 255 ASP B O 1
ATOM 4491 N N . ALA B 1 256 ? -2.244 -32.969 -26.734 1 98.44 256 ALA B N 1
ATOM 4492 C CA . ALA B 1 256 ? -2.43 -34.406 -26.766 1 98.44 256 ALA B CA 1
ATOM 4493 C C . ALA B 1 256 ? -3.002 -34.906 -25.453 1 98.44 256 ALA B C 1
ATOM 4495 O O . ALA B 1 256 ? -3.902 -35.75 -25.438 1 98.44 256 ALA B O 1
ATOM 4496 N N . LEU B 1 257 ? -2.504 -34.406 -24.375 1 98.75 257 LEU B N 1
ATOM 4497 C CA . LEU B 1 257 ? -2.984 -34.812 -23.062 1 98.75 257 LEU B CA 1
ATOM 4498 C C . LEU B 1 257 ? -4.441 -34.406 -22.859 1 98.75 257 LEU B C 1
ATOM 4500 O O . LEU B 1 257 ? -5.23 -35.188 -22.312 1 98.75 257 LEU B O 1
ATOM 4504 N N . GLY B 1 258 ? -4.789 -33.219 -23.281 1 98.62 258 GLY B N 1
ATOM 4505 C CA . GLY B 1 258 ? -6.18 -32.781 -23.219 1 98.62 258 GLY B CA 1
ATOM 4506 C C . GLY B 1 258 ? -7.117 -33.719 -23.953 1 98.62 258 GLY B C 1
ATOM 4507 O O . GLY B 1 258 ? -8.156 -34.125 -23.422 1 98.62 258 GLY B O 1
ATOM 4508 N N . HIS B 1 259 ? -6.715 -34.125 -25.156 1 97.88 259 HIS B N 1
ATOM 4509 C CA . HIS B 1 259 ? -7.523 -35.062 -25.938 1 97.88 259 HIS B CA 1
ATOM 4510 C C . HIS B 1 259 ? -7.617 -36.438 -25.266 1 97.88 259 HIS B C 1
ATOM 4512 O O . HIS B 1 259 ? -8.68 -37.062 -25.281 1 97.88 259 HIS B O 1
ATOM 4518 N N . ALA B 1 260 ? -6.5 -36.844 -24.734 1 98.69 260 ALA B N 1
ATOM 4519 C CA . ALA B 1 260 ? -6.484 -38.125 -24.062 1 98.69 260 ALA B CA 1
ATOM 4520 C C . ALA B 1 260 ? -7.391 -38.125 -22.828 1 98.69 260 ALA B C 1
ATOM 4522 O O . ALA B 1 260 ? -8.055 -39.125 -22.531 1 98.69 260 ALA B O 1
ATOM 4523 N N . ILE B 1 261 ? -7.426 -37 -22.109 1 98.81 261 ILE B N 1
ATOM 4524 C CA . ILE B 1 261 ? -8.297 -36.844 -20.938 1 98.81 261 ILE B CA 1
ATOM 4525 C C . ILE B 1 261 ? -9.758 -36.969 -21.375 1 98.81 261 ILE B C 1
ATOM 4527 O O . ILE B 1 261 ? -10.539 -37.688 -20.766 1 98.81 261 ILE B O 1
ATOM 4531 N N . MET B 1 262 ? -10.078 -36.344 -22.438 1 98.5 262 MET B N 1
ATOM 4532 C CA . MET B 1 262 ? -11.453 -36.375 -22.938 1 98.5 262 MET B CA 1
ATOM 4533 C C . MET B 1 262 ? -11.836 -37.781 -23.375 1 98.5 262 MET B C 1
ATOM 4535 O O . MET B 1 262 ? -12.922 -38.25 -23.047 1 98.5 262 MET B O 1
ATOM 4539 N N . ALA B 1 263 ? -10.945 -38.469 -24.094 1 98.12 263 ALA B N 1
ATOM 4540 C CA . ALA B 1 263 ? -11.211 -39.844 -24.562 1 98.12 263 ALA B CA 1
ATOM 4541 C C . ALA B 1 263 ? -11.398 -40.781 -23.391 1 98.12 263 ALA B C 1
ATOM 4543 O O . ALA B 1 263 ? -12.352 -41.562 -23.375 1 98.12 263 ALA B O 1
ATOM 4544 N N . TYR B 1 264 ? -10.523 -40.656 -22.453 1 98.75 264 TYR B N 1
ATOM 4545 C CA . TYR B 1 264 ? -10.609 -41.531 -21.281 1 98.75 264 TYR B CA 1
ATOM 4546 C C . TYR B 1 264 ? -11.922 -41.281 -20.531 1 98.75 264 TYR B C 1
ATOM 4548 O O . TYR B 1 264 ? -12.578 -42.25 -20.125 1 98.75 264 TYR B O 1
ATOM 4556 N N . ALA B 1 265 ? -12.273 -40.031 -20.312 1 98.75 265 ALA B N 1
ATOM 4557 C CA . ALA B 1 265 ? -13.492 -39.688 -19.578 1 98.75 265 ALA B CA 1
ATOM 4558 C C . ALA B 1 265 ? -14.719 -40.281 -20.266 1 98.75 265 ALA B C 1
ATOM 4560 O O . ALA B 1 265 ? -15.602 -40.844 -19.609 1 98.75 265 ALA B O 1
ATOM 4561 N N . ALA B 1 266 ? -14.742 -40.219 -21.547 1 97.94 266 ALA B N 1
ATOM 4562 C CA . ALA B 1 266 ? -15.875 -40.719 -22.312 1 97.94 266 ALA B CA 1
ATOM 4563 C C . ALA B 1 266 ? -15.891 -42.25 -22.297 1 97.94 266 ALA B C 1
ATOM 4565 O O . ALA B 1 266 ? -16.922 -42.875 -22.047 1 97.94 266 ALA B O 1
ATOM 4566 N N . GLU B 1 267 ? -14.789 -42.906 -22.516 1 97.88 267 GLU B N 1
ATOM 4567 C CA . GLU B 1 267 ? -14.711 -44.344 -22.781 1 97.88 267 GLU B CA 1
ATOM 4568 C C . GLU B 1 267 ? -14.695 -45.125 -21.484 1 97.88 267 GLU B C 1
ATOM 4570 O O . GLU B 1 267 ? -15.281 -46.219 -21.406 1 97.88 267 GLU B O 1
ATOM 4575 N N . VAL B 1 268 ? -13.984 -44.562 -20.547 1 98.38 268 VAL B N 1
ATOM 4576 C CA . VAL B 1 268 ? -13.727 -45.375 -19.359 1 98.38 268 VAL B CA 1
ATOM 4577 C C . VAL B 1 268 ? -14.602 -44.844 -18.203 1 98.38 268 VAL B C 1
ATOM 4579 O O . VAL B 1 268 ? -15.32 -45.625 -17.578 1 98.38 268 VAL B O 1
ATOM 4582 N N . ALA B 1 269 ? -14.617 -43.562 -17.938 1 97.94 269 ALA B N 1
ATOM 4583 C CA . ALA B 1 269 ? -15.414 -43 -16.844 1 97.94 269 ALA B CA 1
ATOM 4584 C C . ALA B 1 269 ? -16.891 -42.906 -17.234 1 97.94 269 ALA B C 1
ATOM 4586 O O . ALA B 1 269 ? -17.766 -42.781 -16.375 1 97.94 269 ALA B O 1
ATOM 4587 N N . GLY B 1 270 ? -17.156 -42.906 -18.562 1 97.75 270 GLY B N 1
ATOM 4588 C CA . GLY B 1 270 ? -18.531 -42.969 -19.047 1 97.75 270 GLY B CA 1
ATOM 4589 C C . GLY B 1 270 ? -19.203 -41.594 -19.078 1 97.75 270 GLY B C 1
ATOM 4590 O O . GLY B 1 270 ? -20.422 -41.531 -19.297 1 97.75 270 GLY B O 1
ATOM 4591 N N . LYS B 1 271 ? -18.469 -40.562 -18.797 1 98.06 271 LYS B N 1
ATOM 4592 C CA . LYS B 1 271 ? -19 -39.219 -18.781 1 98.06 271 LYS B CA 1
ATOM 4593 C C . LYS B 1 271 ? -18.031 -38.25 -19.469 1 98.06 271 LYS B C 1
ATOM 4595 O O . LYS B 1 271 ? -16.953 -37.969 -18.938 1 98.06 271 LYS B O 1
ATOM 4600 N N . PRO B 1 272 ? -18.453 -37.656 -20.578 1 98.12 272 PRO B N 1
ATOM 4601 C CA . PRO B 1 272 ? -17.562 -36.75 -21.297 1 98.12 272 PRO B CA 1
ATOM 4602 C C . PRO B 1 272 ? -17.203 -35.531 -20.484 1 98.12 272 PRO B C 1
ATOM 4604 O O . PRO B 1 272 ? -18.047 -35 -19.75 1 98.12 272 PRO B O 1
ATOM 4607 N N . VAL B 1 273 ? -15.945 -35.031 -20.641 1 98.44 273 VAL B N 1
ATOM 4608 C CA . VAL B 1 273 ? -15.43 -33.906 -19.891 1 98.44 273 VAL B CA 1
ATOM 4609 C C . VAL B 1 273 ? -14.914 -32.844 -20.859 1 98.44 273 VAL B C 1
ATOM 4611 O O . VAL B 1 273 ? -14.484 -33.156 -21.969 1 98.44 273 VAL B O 1
ATOM 4614 N N . VAL B 1 274 ? -14.992 -31.578 -20.453 1 97.81 274 VAL B N 1
ATOM 4615 C CA . VAL B 1 274 ? -14.375 -30.469 -21.172 1 97.81 274 VAL B CA 1
ATOM 4616 C C . VAL B 1 274 ? -13.633 -29.562 -20.203 1 97.81 274 VAL B C 1
ATOM 4618 O O . VAL B 1 274 ? -13.93 -29.547 -19 1 97.81 274 VAL B O 1
ATOM 4621 N N . TYR B 1 275 ? -12.625 -28.938 -20.719 1 98.06 275 TYR B N 1
ATOM 4622 C CA . TYR B 1 275 ? -11.766 -28.062 -19.953 1 98.06 275 TYR B CA 1
ATOM 4623 C C . TYR B 1 275 ? -12.031 -26.594 -20.281 1 98.06 275 TYR B C 1
ATOM 4625 O O . TYR B 1 275 ? -12.016 -26.203 -21.453 1 98.06 275 TYR B O 1
ATOM 4633 N N . ALA B 1 276 ? -12.359 -25.797 -19.25 1 97.19 276 ALA B N 1
ATOM 4634 C CA . ALA B 1 276 ? -12.516 -24.344 -19.359 1 97.19 276 ALA B CA 1
ATOM 4635 C C . ALA B 1 276 ? -11.438 -23.625 -18.562 1 97.19 276 ALA B C 1
ATOM 4637 O O . ALA B 1 276 ? -11.562 -23.453 -17.344 1 97.19 276 ALA B O 1
ATOM 4638 N N . PRO B 1 277 ? -10.422 -23.047 -19.25 1 95.5 277 PRO B N 1
ATOM 4639 C CA . PRO B 1 277 ? -9.258 -22.516 -18.547 1 95.5 277 PRO B CA 1
ATOM 4640 C C . PRO B 1 277 ? -9.602 -21.297 -17.688 1 95.5 277 PRO B C 1
ATOM 4642 O O . PRO B 1 277 ? -8.867 -20.984 -16.734 1 95.5 277 PRO B O 1
ATOM 4645 N N . ASP B 1 278 ? -10.742 -20.609 -17.891 1 93.69 278 ASP B N 1
ATOM 4646 C CA . ASP B 1 278 ? -11.031 -19.344 -17.203 1 93.69 278 ASP B CA 1
ATOM 4647 C C . ASP B 1 278 ? -12.227 -19.484 -16.266 1 93.69 278 ASP B C 1
ATOM 4649 O O . ASP B 1 278 ? -12.75 -18.484 -15.773 1 93.69 278 ASP B O 1
ATOM 4653 N N . ALA B 1 279 ? -12.648 -20.781 -16.094 1 95.12 279 ALA B N 1
ATOM 4654 C CA . ALA B 1 279 ? -13.82 -20.984 -15.234 1 95.12 279 ALA B CA 1
ATOM 4655 C C . ALA B 1 279 ? -13.539 -22.062 -14.195 1 95.12 279 ALA B C 1
ATOM 4657 O O . ALA B 1 279 ? -13.367 -23.234 -14.531 1 95.12 279 ALA B O 1
ATOM 4658 N N . TYR B 1 280 ? -13.547 -21.672 -13.023 1 94.31 280 TYR B N 1
ATOM 4659 C CA . TYR B 1 280 ? -13.406 -22.625 -11.93 1 94.31 280 TYR B CA 1
ATOM 4660 C C . TYR B 1 280 ? -14.633 -23.516 -11.828 1 94.31 280 TYR B C 1
ATOM 4662 O O . TYR B 1 280 ? -15.766 -23.047 -11.977 1 94.31 280 TYR B O 1
ATOM 4670 N N . PRO B 1 281 ? -14.461 -24.875 -11.656 1 97.06 281 PRO B N 1
ATOM 4671 C CA . PRO B 1 281 ? -13.234 -25.594 -11.289 1 97.06 281 PRO B CA 1
ATOM 4672 C C . PRO B 1 281 ? -12.523 -26.203 -12.5 1 97.06 281 PRO B C 1
ATOM 4674 O O . PRO B 1 281 ? -11.883 -27.25 -12.375 1 97.06 281 PRO B O 1
ATOM 4677 N N . TYR B 1 282 ? -12.797 -25.672 -13.758 1 97.88 282 TYR B N 1
ATOM 4678 C CA . TYR B 1 282 ? -12 -25.812 -14.977 1 97.88 282 TYR B CA 1
ATOM 4679 C C . TYR B 1 282 ? -12.469 -27.016 -15.789 1 97.88 282 TYR B C 1
ATOM 4681 O O . TYR B 1 282 ? -12.414 -27 -17.016 1 97.88 282 TYR B O 1
ATOM 4689 N N . PHE B 1 283 ? -12.844 -28.094 -15.047 1 98.62 283 PHE B N 1
ATOM 4690 C CA . PHE B 1 283 ? -13.344 -29.266 -15.742 1 98.62 283 PHE B CA 1
ATOM 4691 C C . PHE B 1 283 ? -14.852 -29.406 -15.539 1 98.62 283 PHE B C 1
ATOM 4693 O O . PHE B 1 283 ? -15.336 -29.406 -14.406 1 98.62 283 PHE B O 1
ATOM 4700 N N . PHE B 1 284 ? -15.555 -29.656 -16.703 1 98.5 284 PHE B N 1
ATOM 4701 C CA . PHE B 1 284 ? -17.016 -29.703 -16.688 1 98.5 284 PHE B CA 1
ATOM 4702 C C . PHE B 1 284 ? -17.516 -30.875 -17.516 1 98.5 284 PHE B C 1
ATOM 4704 O O . PHE B 1 284 ? -16.797 -31.406 -18.359 1 98.5 284 PHE B O 1
ATOM 4711 N N . VAL B 1 285 ? -18.75 -31.203 -17.219 1 98.19 285 VAL B N 1
ATOM 4712 C CA . VAL B 1 285 ? -19.391 -32.219 -18.047 1 98.19 285 VAL B CA 1
ATOM 4713 C C . VAL B 1 285 ? -19.672 -31.641 -19.438 1 98.19 285 VAL B C 1
ATOM 4715 O O . VAL B 1 285 ? -20.172 -30.531 -19.578 1 98.19 285 VAL B O 1
ATOM 4718 N N . ASP B 1 286 ? -19.188 -32.406 -20.422 1 97.56 286 ASP B N 1
ATOM 4719 C CA . ASP B 1 286 ? -19.547 -32.062 -21.797 1 97.56 286 ASP B CA 1
ATOM 4720 C C . ASP B 1 286 ? -20.969 -32.531 -22.125 1 97.56 286 ASP B C 1
ATOM 4722 O O . ASP B 1 286 ? -21.156 -33.688 -22.531 1 97.56 286 ASP B O 1
ATOM 4726 N N . LEU B 1 287 ? -21.906 -31.672 -22.094 1 95.06 287 LEU B N 1
ATOM 4727 C CA . LEU B 1 287 ? -23.328 -32.031 -22.125 1 95.06 287 LEU B CA 1
ATOM 4728 C C . LEU B 1 287 ? -23.734 -32.5 -23.516 1 95.06 287 LEU B C 1
ATOM 4730 O O . LEU B 1 287 ? -24.641 -33.344 -23.656 1 95.06 287 LEU B O 1
ATOM 4734 N N . ASN B 1 288 ? -23.094 -31.984 -24.562 1 94.38 288 ASN B N 1
ATOM 4735 C CA . ASN B 1 288 ? -23.516 -32.312 -25.906 1 94.38 288 ASN B CA 1
ATOM 4736 C C . ASN B 1 288 ? -22.484 -33.188 -26.625 1 94.38 288 ASN B C 1
ATOM 4738 O O . ASN B 1 288 ? -22.672 -33.531 -27.797 1 94.38 288 ASN B O 1
ATOM 4742 N N . GLY B 1 289 ? -21.328 -33.406 -26 1 90.88 289 GLY B N 1
ATOM 4743 C CA . GLY B 1 289 ? -20.312 -34.312 -26.5 1 90.88 289 GLY B CA 1
ATOM 4744 C C . GLY B 1 289 ? -19.516 -33.75 -27.672 1 90.88 289 GLY B C 1
ATOM 4745 O O . GLY B 1 289 ? -18.922 -34.5 -28.453 1 90.88 289 GLY B O 1
ATOM 4746 N N . ASN B 1 290 ? -19.484 -32.438 -27.797 1 92.44 290 ASN B N 1
ATOM 4747 C CA . ASN B 1 290 ? -18.844 -31.891 -28.984 1 92.44 290 ASN B CA 1
ATOM 4748 C C . ASN B 1 290 ? -17.375 -31.578 -28.734 1 92.44 290 ASN B C 1
ATOM 4750 O O . ASN B 1 290 ? -16.672 -31.125 -29.625 1 92.44 290 ASN B O 1
ATOM 4754 N N . GLY B 1 291 ? -16.875 -31.781 -27.5 1 91.62 291 GLY B N 1
ATOM 4755 C CA . GLY B 1 291 ? -15.453 -31.656 -27.188 1 91.62 291 GLY B CA 1
ATOM 4756 C C . GLY B 1 291 ? -15.023 -30.234 -26.938 1 91.62 291 GLY B C 1
ATOM 4757 O O . GLY B 1 291 ? -13.844 -29.953 -26.734 1 91.62 291 GLY B O 1
ATOM 4758 N N . SER B 1 292 ? -16.031 -29.328 -26.922 1 93 292 SER B N 1
ATOM 4759 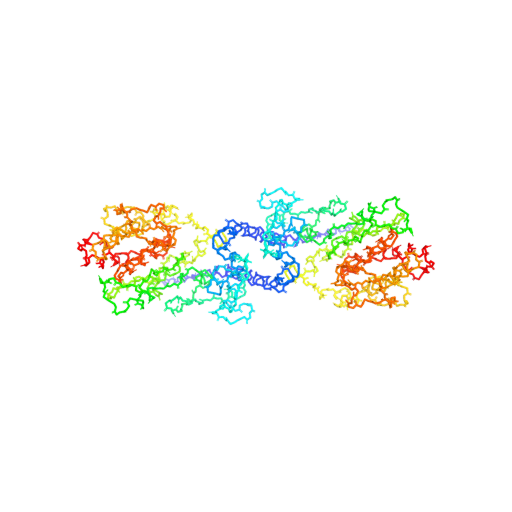C CA . SER B 1 292 ? -15.758 -27.922 -26.672 1 93 292 SER B CA 1
ATOM 4760 C C . SER B 1 292 ? -16.672 -27.359 -25.578 1 93 292 SER B C 1
ATOM 4762 O O . SER B 1 292 ? -17.781 -27.844 -25.391 1 93 292 SER B O 1
ATOM 4764 N N . VAL B 1 293 ? -16.062 -26.391 -24.922 1 92.31 293 VAL B N 1
ATOM 4765 C CA . VAL B 1 293 ? -16.844 -25.812 -23.828 1 92.31 293 VAL B CA 1
ATOM 4766 C C . VAL B 1 293 ? -17.844 -24.781 -24.391 1 92.31 293 VAL B C 1
ATOM 4768 O O . VAL B 1 293 ? -17.438 -23.844 -25.062 1 92.31 293 VAL B O 1
ATOM 4771 N N . ASP B 1 294 ? -19.094 -25.031 -24.172 1 90 294 ASP B N 1
ATOM 4772 C CA . ASP B 1 294 ? -20.156 -24.078 -24.516 1 90 294 ASP B CA 1
ATOM 4773 C C . ASP B 1 294 ? -20.516 -23.203 -23.328 1 90 294 ASP B C 1
ATOM 4775 O O . ASP B 1 294 ? -20.172 -23.531 -22.188 1 90 294 ASP B O 1
ATOM 4779 N N . ALA B 1 295 ? -21.188 -22.031 -23.578 1 84.75 295 ALA B N 1
ATOM 4780 C CA . ALA B 1 295 ? -21.453 -21.016 -22.562 1 84.75 295 ALA B CA 1
ATOM 4781 C C . ALA B 1 295 ? -22.234 -21.609 -21.391 1 84.75 295 ALA B C 1
ATOM 4783 O O . ALA B 1 295 ? -21.953 -21.297 -20.234 1 84.75 295 ALA B O 1
ATOM 4784 N N . ASP B 1 296 ? -23.047 -22.531 -21.656 1 88.81 296 ASP B N 1
ATOM 4785 C CA . ASP B 1 296 ? -23.906 -23.062 -20.609 1 88.81 296 ASP B CA 1
ATOM 4786 C C . ASP B 1 296 ? -23.219 -24.203 -19.859 1 88.81 296 ASP B C 1
ATOM 4788 O O . ASP B 1 296 ? -23.688 -24.625 -18.797 1 88.81 296 ASP B O 1
ATOM 4792 N N . GLU B 1 297 ? -22.078 -24.594 -20.312 1 93.19 297 GLU B N 1
ATOM 4793 C CA . GLU B 1 297 ? -21.406 -25.734 -19.688 1 93.19 297 GLU B CA 1
ATOM 4794 C C . GLU B 1 297 ? -20.438 -25.281 -18.594 1 93.19 297 GLU B C 1
ATOM 4796 O O . GLU B 1 297 ? -20.219 -25.969 -17.609 1 93.19 297 GLU B O 1
ATOM 4801 N N . ALA B 1 298 ? -19.812 -24.109 -18.766 1 94.75 298 ALA B N 1
ATOM 4802 C CA . ALA B 1 298 ? -18.828 -23.609 -17.812 1 94.75 298 ALA B CA 1
ATOM 4803 C C . ALA B 1 298 ? -19.5 -22.969 -16.609 1 94.75 298 ALA B C 1
ATOM 4805 O O . ALA B 1 298 ? -19.297 -21.781 -16.328 1 94.75 298 ALA B O 1
ATOM 4806 N N . ALA B 1 299 ? -20.359 -23.703 -15.953 1 95.56 299 ALA B N 1
ATOM 4807 C CA . ALA B 1 299 ? -21.062 -23.328 -14.742 1 95.56 299 ALA B CA 1
ATOM 4808 C C . ALA B 1 299 ? -20.797 -24.297 -13.609 1 95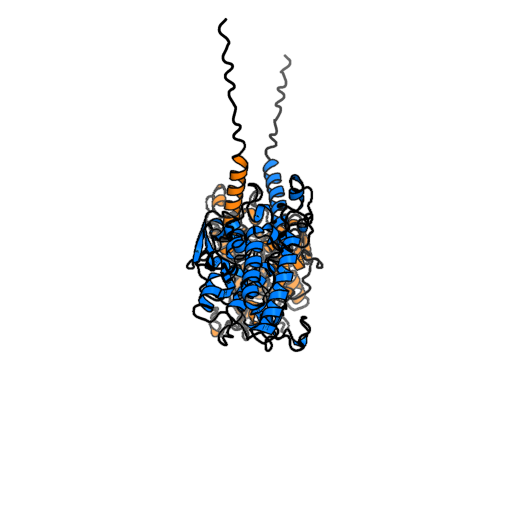.56 299 ALA B C 1
ATOM 4810 O O . ALA B 1 299 ? -20.75 -25.516 -13.828 1 95.56 299 ALA B O 1
ATOM 4811 N N . TYR B 1 300 ? -20.625 -23.75 -12.461 1 95.88 300 TYR B N 1
ATOM 4812 C CA . TYR B 1 300 ? -20.188 -24.531 -11.32 1 95.88 300 TYR B CA 1
ATOM 4813 C C . TYR B 1 300 ? -21.109 -25.734 -11.102 1 95.88 300 TYR B C 1
ATOM 4815 O O . TYR B 1 300 ? -20.641 -26.844 -10.82 1 95.88 300 TYR B O 1
ATOM 4823 N N . PRO B 1 301 ? -22.406 -25.625 -11.25 1 96.62 301 PRO B N 1
ATOM 4824 C CA . PRO B 1 301 ? -23.266 -26.781 -11.023 1 96.62 301 PRO B CA 1
ATOM 4825 C C . PRO B 1 301 ? -22.984 -27.922 -12 1 96.62 301 PRO B C 1
ATOM 4827 O O . PRO B 1 301 ? -23.328 -29.078 -11.719 1 96.62 301 PRO B O 1
ATOM 4830 N N . ASN B 1 302 ? -22.375 -27.578 -13.117 1 97.81 302 ASN B N 1
ATOM 4831 C CA . ASN B 1 302 ? -22.047 -28.578 -14.133 1 97.81 302 ASN B CA 1
ATOM 4832 C C . ASN B 1 302 ? -20.609 -29.062 -14 1 97.81 302 ASN B C 1
ATOM 4834 O O . ASN B 1 302 ? -20.078 -29.672 -14.93 1 97.81 302 ASN B O 1
ATOM 4838 N N . ARG B 1 303 ? -19.984 -28.781 -12.859 1 98.12 303 ARG B N 1
ATOM 4839 C CA . ARG B 1 303 ? -18.609 -29.219 -12.656 1 98.12 303 ARG B CA 1
ATOM 4840 C C . ARG B 1 303 ? -18.469 -30.734 -12.805 1 98.12 303 ARG B C 1
ATOM 4842 O O . ARG B 1 303 ? -19.406 -31.469 -12.469 1 98.12 303 ARG B O 1
ATOM 4849 N N . TYR B 1 304 ? -17.375 -31.188 -13.336 1 98.56 304 TYR B N 1
ATOM 4850 C CA . TYR B 1 304 ? -17.156 -32.625 -13.562 1 98.56 304 TYR B CA 1
ATOM 4851 C C . TYR B 1 304 ? -17.031 -33.375 -12.234 1 98.56 304 TYR B C 1
ATOM 4853 O O . TYR B 1 304 ? -16.234 -32.969 -11.375 1 98.56 304 TYR B O 1
ATOM 4861 N N . GLN B 1 305 ? -17.797 -34.5 -12.031 1 98 305 GLN B N 1
ATOM 4862 C CA . GLN B 1 305 ? -17.812 -35.188 -10.758 1 98 305 GLN B CA 1
ATOM 4863 C C . GLN B 1 305 ? -17.656 -36.719 -10.961 1 98 305 GLN B C 1
ATOM 4865 O O . GLN B 1 305 ? -17.844 -37.5 -10.031 1 98 305 GLN B O 1
ATOM 4870 N N . SER B 1 306 ? -17.281 -37.094 -12.148 1 98.5 306 SER B N 1
ATOM 4871 C CA . SER B 1 306 ? -17.078 -38.531 -12.445 1 98.5 306 SER B CA 1
ATOM 4872 C C . SER B 1 306 ? -15.586 -38.844 -12.547 1 98.5 306 SER B C 1
ATOM 4874 O O . SER B 1 306 ? -15.148 -39.5 -13.516 1 98.5 306 SER B O 1
ATOM 4876 N N . TRP B 1 307 ? -14.93 -38.5 -11.539 1 98.81 307 TRP B N 1
ATOM 4877 C CA . TRP B 1 307 ? -13.484 -38.688 -11.516 1 98.81 307 TRP B CA 1
ATOM 4878 C C . TRP B 1 307 ? -13.117 -40.125 -11.172 1 98.81 307 TRP B C 1
ATOM 4880 O O . TRP B 1 307 ? -13.734 -40.75 -10.305 1 98.81 307 TRP B O 1
ATOM 4890 N N . THR B 1 308 ? -12.18 -40.656 -11.875 1 98.81 308 THR B N 1
ATOM 4891 C CA . THR B 1 308 ? -11.398 -41.812 -11.445 1 98.81 308 THR B CA 1
ATOM 4892 C C . THR B 1 308 ? -10.008 -41.375 -10.977 1 98.81 308 THR B C 1
ATOM 4894 O O . THR B 1 308 ? -9.531 -40.312 -11.336 1 98.81 308 THR B O 1
ATOM 4897 N N . PRO B 1 309 ? -9.375 -42.156 -10.164 1 98.81 309 PRO B N 1
ATOM 4898 C CA . PRO B 1 309 ? -8.016 -41.812 -9.758 1 98.81 309 PRO B CA 1
ATOM 4899 C C . PRO B 1 309 ? -7.094 -41.531 -10.945 1 98.81 309 PRO B C 1
ATOM 4901 O O . PRO B 1 309 ? -6.352 -40.562 -10.953 1 98.81 309 PRO B O 1
ATOM 4904 N N . ARG B 1 310 ? -7.129 -42.406 -12 1 98.81 310 ARG B N 1
ATOM 4905 C CA . ARG B 1 310 ? -6.301 -42.25 -13.188 1 98.81 310 ARG B CA 1
ATOM 4906 C C . ARG B 1 310 ? -6.605 -40.938 -13.898 1 98.81 310 ARG B C 1
ATOM 4908 O O . ARG B 1 310 ? -5.691 -40.188 -14.281 1 98.81 310 ARG B O 1
ATOM 4915 N N . LEU B 1 311 ? -7.906 -40.562 -14.047 1 98.88 311 LEU B N 1
ATOM 4916 C CA . LEU B 1 311 ? -8.328 -39.344 -14.695 1 98.88 311 LEU B CA 1
ATOM 4917 C C . LEU B 1 311 ? -7.875 -38.125 -13.898 1 98.88 311 LEU B C 1
ATOM 4919 O O . LEU B 1 311 ? -7.414 -37.125 -14.477 1 98.88 311 LEU B O 1
ATOM 4923 N N . LEU B 1 312 ? -7.988 -38.219 -12.594 1 98.88 312 LEU B N 1
ATOM 4924 C CA . LEU B 1 312 ? -7.648 -37.094 -11.727 1 98.88 312 LEU B CA 1
ATOM 4925 C C . LEU B 1 312 ? -6.156 -36.781 -11.789 1 98.88 312 LEU B C 1
ATOM 4927 O O . LEU B 1 312 ? -5.758 -35.625 -11.852 1 98.88 312 LEU B O 1
ATOM 4931 N N . ARG B 1 313 ? -5.312 -37.844 -11.812 1 98.81 313 ARG B N 1
ATOM 4932 C CA . ARG B 1 313 ? -3.867 -37.656 -11.906 1 98.81 313 ARG B CA 1
ATOM 4933 C C . ARG B 1 313 ? -3.492 -36.938 -13.188 1 98.81 313 ARG B C 1
ATOM 4935 O O . ARG B 1 313 ? -2.697 -36 -13.164 1 98.81 313 ARG B O 1
ATOM 4942 N N . ALA B 1 314 ? -4.074 -37.344 -14.25 1 98.94 314 ALA B N 1
ATOM 4943 C CA . ALA B 1 314 ? -3.791 -36.75 -15.547 1 98.94 314 ALA B CA 1
ATOM 4944 C C . ALA B 1 314 ? -4.305 -35.312 -15.609 1 98.94 314 ALA B C 1
ATOM 4946 O O . ALA B 1 314 ? -3.609 -34.406 -16.094 1 98.94 314 ALA B O 1
ATOM 4947 N N . ALA B 1 315 ? -5.527 -35.094 -15.102 1 98.94 315 ALA B N 1
ATOM 4948 C CA . ALA B 1 315 ? -6.129 -33.75 -15.102 1 98.94 315 ALA B CA 1
ATOM 4949 C C . ALA B 1 315 ? -5.312 -32.781 -14.25 1 98.94 315 ALA B C 1
ATOM 4951 O O . ALA B 1 315 ? -5.164 -31.609 -14.594 1 98.94 315 ALA B O 1
ATOM 4952 N N . TYR B 1 316 ? -4.812 -33.281 -13.156 1 98.88 316 TYR B N 1
ATOM 4953 C CA . TYR B 1 316 ? -3.975 -32.469 -12.297 1 98.88 316 TYR B CA 1
ATOM 4954 C C . TYR B 1 316 ? -2.725 -32 -13.031 1 98.88 316 TYR B C 1
ATOM 4956 O O . TYR B 1 316 ? -2.389 -30.812 -13.008 1 98.88 316 TYR B O 1
ATOM 4964 N N . ASN B 1 317 ? -2.021 -32.906 -13.641 1 98.94 317 ASN B N 1
ATOM 4965 C CA . ASN B 1 317 ? -0.818 -32.531 -14.383 1 98.94 317 ASN B CA 1
ATOM 4966 C C . ASN B 1 317 ? -1.135 -31.609 -15.539 1 98.94 317 ASN B C 1
ATOM 4968 O O . ASN B 1 317 ? -0.343 -30.719 -15.859 1 98.94 317 ASN B O 1
ATOM 4972 N N . TYR B 1 318 ? -2.26 -31.859 -16.203 1 98.94 318 TYR B N 1
ATOM 4973 C CA . TYR B 1 318 ? -2.715 -30.953 -17.25 1 98.94 318 TYR B CA 1
ATOM 4974 C C . TYR B 1 318 ? -2.842 -29.531 -16.734 1 98.94 318 TYR B C 1
ATOM 4976 O O . TYR B 1 318 ? -2.354 -28.594 -17.359 1 98.94 318 TYR B O 1
ATOM 4984 N N . GLN B 1 319 ? -3.426 -29.406 -15.586 1 98.81 319 GLN B N 1
ATOM 4985 C CA . GLN B 1 319 ? -3.637 -28.125 -14.938 1 98.81 319 GLN B CA 1
ATOM 4986 C C . GLN B 1 319 ? -2.318 -27.516 -14.461 1 98.81 319 GLN B C 1
ATOM 4988 O O . GLN B 1 319 ? -2.096 -26.312 -14.578 1 98.81 319 GLN B O 1
ATOM 4993 N N . PHE B 1 320 ? -1.449 -28.328 -13.867 1 98.88 320 PHE B N 1
ATOM 4994 C CA . PHE B 1 320 ? -0.148 -27.891 -13.367 1 98.88 320 PHE B CA 1
ATOM 4995 C C . PHE B 1 320 ? 0.646 -27.203 -14.469 1 98.88 320 PHE B C 1
ATOM 4997 O O . PHE B 1 320 ? 1.19 -26.125 -14.266 1 98.88 320 PHE B O 1
ATOM 5004 N N . VAL B 1 321 ? 0.643 -27.812 -15.625 1 98.81 321 VAL B N 1
ATOM 5005 C CA . VAL B 1 321 ? 1.383 -27.25 -16.75 1 98.81 321 VAL B CA 1
ATOM 5006 C C . VAL B 1 321 ? 0.655 -26.031 -17.297 1 98.81 321 VAL B C 1
ATOM 5008 O O . VAL B 1 321 ? 1.283 -25.016 -17.609 1 98.81 321 VAL B O 1
ATOM 5011 N N . ALA B 1 322 ? -0.687 -26.062 -17.359 1 98.5 322 ALA B N 1
ATOM 5012 C CA . ALA B 1 322 ? -1.495 -24.984 -17.922 1 98.5 322 ALA B CA 1
ATOM 5013 C C . ALA B 1 322 ? -1.36 -23.703 -17.094 1 98.5 322 ALA B C 1
ATOM 5015 O O . ALA B 1 322 ? -1.418 -22.594 -17.641 1 98.5 322 ALA B O 1
ATOM 5016 N N . LYS B 1 323 ? -1.137 -23.875 -15.82 1 98.25 323 LYS B N 1
ATOM 5017 C CA . LYS B 1 323 ? -1.218 -22.719 -14.93 1 98.25 323 LYS B CA 1
ATOM 5018 C C . LYS B 1 323 ? 0.167 -22.141 -14.656 1 98.25 323 LYS B C 1
ATOM 5020 O O . LYS B 1 323 ? 0.306 -21.203 -13.867 1 98.25 323 LYS B O 1
ATOM 5025 N N . ASP B 1 324 ? 1.185 -22.609 -15.258 1 98.38 324 ASP B N 1
ATOM 5026 C CA . ASP B 1 324 ? 2.492 -21.969 -15.391 1 98.38 324 ASP B CA 1
ATOM 5027 C C . ASP B 1 324 ? 2.824 -21.719 -16.859 1 98.38 324 ASP B C 1
ATOM 5029 O O . ASP B 1 324 ? 3.551 -22.484 -17.484 1 98.38 324 ASP B O 1
ATOM 5033 N N . PRO B 1 325 ? 2.428 -20.562 -17.375 1 96.38 325 PRO B N 1
ATOM 5034 C CA . PRO B 1 325 ? 2.621 -20.297 -18.797 1 96.38 325 PRO B CA 1
ATOM 5035 C C . PRO B 1 325 ? 4.094 -20.266 -19.203 1 96.38 325 PRO B C 1
ATOM 5037 O O . PRO B 1 325 ? 4.414 -20.406 -20.391 1 96.38 325 PRO B O 1
ATOM 5040 N N . GLY B 1 326 ? 4.992 -20.078 -18.25 1 97.31 326 GLY B N 1
ATOM 5041 C CA . GLY B 1 326 ? 6.418 -20.047 -18.547 1 97.31 326 GLY B CA 1
ATOM 5042 C C . GLY B 1 326 ? 7.113 -21.375 -18.25 1 97.31 326 GLY B C 1
ATOM 5043 O O . GLY B 1 326 ? 8.336 -21.422 -18.125 1 97.31 326 GLY B O 1
ATOM 5044 N N . ILE B 1 327 ? 6.359 -22.406 -18.156 1 98 327 ILE B N 1
ATOM 5045 C CA . ILE B 1 327 ? 6.926 -23.672 -17.688 1 98 327 ILE B CA 1
ATOM 5046 C C . ILE B 1 327 ? 7.988 -24.141 -18.688 1 98 327 ILE B C 1
ATOM 5048 O O . ILE B 1 327 ? 8.898 -24.891 -18.312 1 98 327 ILE B O 1
ATOM 5052 N N . TYR B 1 328 ? 7.949 -23.719 -19.953 1 96.56 328 TYR B N 1
ATOM 5053 C CA . TYR B 1 328 ? 8.945 -24.062 -20.953 1 96.56 328 TYR B CA 1
ATOM 5054 C C . TYR B 1 328 ? 10.305 -23.469 -20.594 1 96.56 328 TYR B C 1
ATOM 5056 O O . TYR B 1 328 ? 11.336 -23.922 -21.094 1 96.56 328 TYR B O 1
ATOM 5064 N N . ALA B 1 329 ? 10.289 -22.438 -19.828 1 96.12 329 ALA B N 1
ATOM 5065 C CA . ALA B 1 329 ? 11.523 -21.812 -19.375 1 96.12 329 ALA B CA 1
ATOM 5066 C C . ALA B 1 329 ? 11.844 -22.234 -17.938 1 96.12 329 ALA B C 1
ATOM 5068 O O . ALA B 1 329 ? 13.016 -22.297 -17.547 1 96.12 329 ALA B O 1
ATOM 5069 N N . HIS B 1 330 ? 10.883 -22.547 -17.141 1 97.56 330 HIS B N 1
ATOM 5070 C CA . HIS B 1 330 ? 11.086 -22.828 -15.719 1 97.56 330 HIS B CA 1
ATOM 5071 C C . HIS B 1 330 ? 11.602 -24.25 -15.508 1 97.56 330 HIS B C 1
ATOM 5073 O O . HIS B 1 330 ? 12.469 -24.484 -14.672 1 97.56 330 HIS B O 1
ATOM 5079 N N . ASN B 1 331 ? 11.078 -25.188 -16.266 1 97.75 331 ASN B N 1
ATOM 5080 C CA . ASN B 1 331 ? 11.547 -26.578 -16.203 1 97.75 331 ASN B CA 1
ATOM 5081 C C . ASN B 1 331 ? 10.922 -27.422 -17.312 1 97.75 331 ASN B C 1
ATOM 5083 O O . ASN B 1 331 ? 10.031 -28.234 -17.047 1 97.75 331 ASN B O 1
ATOM 5087 N N . PRO B 1 332 ? 11.43 -27.281 -18.516 1 96.94 332 PRO B N 1
ATOM 5088 C CA . PRO B 1 332 ? 10.812 -27.969 -19.656 1 96.94 332 PRO B CA 1
ATOM 5089 C C . PRO B 1 332 ? 10.859 -29.484 -19.531 1 96.94 332 PRO B C 1
ATOM 5091 O O . PRO B 1 332 ? 9.898 -30.172 -19.891 1 96.94 332 PRO B O 1
ATOM 5094 N N . SER B 1 333 ? 11.984 -30.031 -19.016 1 97.31 333 SER B N 1
ATOM 5095 C CA . SER B 1 333 ? 12.086 -31.484 -18.875 1 97.31 333 SER B CA 1
ATOM 5096 C C . SER B 1 333 ? 11.016 -32.031 -17.938 1 97.31 333 SER B C 1
ATOM 5098 O O . SER B 1 333 ? 10.359 -33.031 -18.25 1 97.31 333 SER B O 1
ATOM 5100 N N . TYR B 1 334 ? 10.844 -31.375 -16.844 1 98.62 334 TYR B N 1
ATOM 5101 C CA . TYR B 1 334 ? 9.852 -31.797 -15.859 1 98.62 334 TYR B CA 1
ATOM 5102 C C . TYR B 1 334 ? 8.445 -31.766 -16.453 1 98.62 334 TYR B C 1
ATOM 5104 O O . TYR B 1 334 ? 7.676 -32.719 -16.297 1 98.62 334 TYR B O 1
ATOM 5112 N N . ALA B 1 335 ? 8.117 -30.719 -17.188 1 98.5 335 ALA B N 1
ATOM 5113 C CA . ALA B 1 335 ? 6.809 -30.578 -17.828 1 98.5 335 ALA B CA 1
ATOM 5114 C C . ALA B 1 335 ? 6.559 -31.703 -18.828 1 98.5 335 ALA B C 1
ATOM 5116 O O . ALA B 1 335 ? 5.488 -32.312 -18.812 1 98.5 335 ALA B O 1
ATOM 5117 N N . ILE B 1 336 ? 7.531 -31.969 -19.641 1 98.19 336 ILE B N 1
ATOM 5118 C CA . ILE B 1 336 ? 7.41 -32.969 -20.688 1 98.19 336 ILE B CA 1
ATOM 5119 C C . ILE B 1 336 ? 7.246 -34.375 -20.047 1 98.19 336 ILE B C 1
ATOM 5121 O O . ILE B 1 336 ? 6.379 -35.125 -20.453 1 98.19 336 ILE B O 1
ATOM 5125 N N . GLN B 1 337 ? 8.016 -34.625 -19.031 1 98.75 337 GLN B N 1
ATOM 5126 C CA . GLN B 1 337 ? 7.934 -35.906 -18.328 1 98.75 337 GLN B CA 1
ATOM 5127 C C . GLN B 1 337 ? 6.551 -36.094 -17.734 1 98.75 337 GLN B C 1
ATOM 5129 O O . GLN B 1 337 ? 5.953 -37.156 -17.891 1 98.75 337 GLN B O 1
ATOM 5134 N N . LEU B 1 338 ? 6.016 -35.062 -17.062 1 98.88 338 LEU B N 1
ATOM 5135 C CA . LEU B 1 338 ? 4.699 -35.156 -16.438 1 98.88 338 LEU B CA 1
ATOM 5136 C C . LEU B 1 338 ? 3.631 -35.5 -17.484 1 98.88 338 LEU B C 1
ATOM 5138 O O . LEU B 1 338 ? 2.777 -36.344 -17.25 1 98.88 338 LEU B O 1
ATOM 5142 N N . MET B 1 339 ? 3.719 -34.844 -18.609 1 98.81 339 MET B N 1
ATOM 5143 C CA . MET B 1 339 ? 2.67 -34.969 -19.609 1 98.81 339 MET B CA 1
ATOM 5144 C C . MET B 1 339 ? 2.777 -36.312 -20.312 1 98.81 339 MET B C 1
ATOM 5146 O O . MET B 1 339 ? 1.774 -37.031 -20.5 1 98.81 339 MET B O 1
ATOM 5150 N N . ILE B 1 340 ? 3.98 -36.75 -20.641 1 98.75 340 ILE B N 1
ATOM 5151 C CA . ILE B 1 340 ? 4.148 -38 -21.344 1 98.75 340 ILE B CA 1
ATOM 5152 C C . ILE B 1 340 ? 3.746 -39.156 -20.422 1 98.75 340 ILE B C 1
ATOM 5154 O O . ILE B 1 340 ? 3.066 -40.094 -20.844 1 98.75 340 ILE B O 1
ATOM 5158 N N . ASP B 1 341 ? 4.117 -39.094 -19.188 1 98.81 341 ASP B N 1
ATOM 5159 C CA . ASP B 1 341 ? 3.758 -40.156 -18.266 1 98.81 341 ASP B CA 1
ATOM 5160 C C . ASP B 1 341 ? 2.254 -40.188 -18 1 98.81 341 ASP B C 1
ATOM 5162 O O . ASP B 1 341 ? 1.669 -41.25 -17.797 1 98.81 341 ASP B O 1
ATOM 5166 N N . SER B 1 342 ? 1.594 -39 -17.938 1 98.88 342 SER B N 1
ATOM 5167 C CA . SER B 1 342 ? 0.137 -38.938 -17.875 1 98.88 342 SER B CA 1
ATOM 5168 C C . SER B 1 342 ? -0.501 -39.594 -19.094 1 98.88 342 SER B C 1
ATOM 5170 O O . SER B 1 342 ? -1.455 -40.375 -18.953 1 98.88 342 SER B O 1
ATOM 5172 N N . LEU B 1 343 ? 0.031 -39.281 -20.25 1 98.75 343 LEU B N 1
ATOM 5173 C CA . LEU B 1 343 ? -0.447 -39.875 -21.5 1 98.75 343 LEU B CA 1
ATOM 5174 C C . LEU B 1 343 ? -0.273 -41.406 -21.484 1 98.75 343 LEU B C 1
ATOM 5176 O O . LEU B 1 343 ? -1.188 -42.125 -21.859 1 98.75 343 LEU B O 1
ATOM 5180 N N . ASP B 1 344 ? 0.888 -41.844 -21.078 1 98.56 344 ASP B N 1
ATOM 5181 C CA . ASP B 1 344 ? 1.156 -43.281 -20.984 1 98.56 344 ASP B CA 1
ATOM 5182 C C . ASP B 1 344 ? 0.151 -43.969 -20.062 1 98.56 344 ASP B C 1
ATOM 5184 O O . ASP B 1 344 ? -0.368 -45.031 -20.375 1 98.56 344 ASP B O 1
ATOM 5188 N N . ASP B 1 345 ? -0.071 -43.344 -18.938 1 98.56 345 ASP B N 1
ATOM 5189 C CA . ASP B 1 345 ? -0.981 -43.938 -17.969 1 98.56 345 ASP B CA 1
ATOM 5190 C C . ASP B 1 345 ? -2.402 -44 -18.516 1 98.56 345 ASP B C 1
ATOM 5192 O O . ASP B 1 345 ? -3.074 -45.031 -18.375 1 98.56 345 ASP B O 1
ATOM 5196 N N . LEU B 1 346 ? -2.896 -42.969 -19.094 1 98.62 346 LEU B N 1
ATOM 5197 C CA . LEU B 1 346 ? -4.215 -42.969 -19.719 1 98.62 346 LEU B CA 1
ATOM 5198 C C . LEU B 1 346 ? -4.277 -44.031 -20.828 1 98.62 346 LEU B C 1
ATOM 5200 O O . LEU B 1 346 ? -5.305 -44.688 -21 1 98.62 346 LEU B O 1
ATOM 5204 N N . GLY B 1 347 ? -3.254 -44.188 -21.531 1 97.94 347 GLY B N 1
ATOM 5205 C CA . GLY B 1 347 ? -3.182 -45.094 -22.656 1 97.94 347 GLY B CA 1
ATOM 5206 C C . GLY B 1 347 ? -3.332 -46.562 -22.25 1 97.94 347 GLY B C 1
ATOM 5207 O O . GLY B 1 347 ? -3.805 -47.375 -23.031 1 97.94 347 GLY B O 1
ATOM 5208 N N . LYS B 1 348 ? -2.928 -46.875 -21.078 1 96.88 348 LYS B N 1
ATOM 5209 C CA . LYS B 1 348 ? -3.092 -48.219 -20.578 1 96.88 348 LYS B CA 1
ATOM 5210 C C . LYS B 1 348 ? -4.559 -48.656 -20.594 1 96.88 348 LYS B C 1
ATOM 5212 O O . LYS B 1 348 ? -4.871 -49.812 -20.797 1 96.88 348 LYS B O 1
ATOM 5217 N N . ALA B 1 349 ? -5.359 -47.688 -20.328 1 97.25 349 ALA B N 1
ATOM 5218 C CA . ALA B 1 349 ? -6.785 -47.969 -20.234 1 97.25 349 ALA B CA 1
ATOM 5219 C C . ALA B 1 349 ? -7.484 -47.75 -21.578 1 97.25 349 ALA B C 1
ATOM 5221 O O . ALA B 1 349 ? -8.523 -48.375 -21.844 1 97.25 349 ALA B O 1
ATOM 5222 N N . THR B 1 350 ? -6.977 -46.938 -22.453 1 97.38 350 THR B N 1
ATOM 5223 C CA . THR B 1 350 ? -7.703 -46.531 -23.656 1 97.38 350 THR B CA 1
ATOM 5224 C C . THR B 1 350 ? -7.035 -47.125 -24.906 1 97.38 350 THR B C 1
ATOM 5226 O O . THR B 1 350 ? -7.598 -47.031 -26 1 97.38 350 THR B O 1
ATOM 5229 N N . GLY B 1 351 ? -5.867 -47.625 -24.812 1 96 351 GLY B N 1
ATOM 5230 C CA . GLY B 1 351 ? -5.133 -48.125 -25.969 1 96 351 GLY B CA 1
ATOM 5231 C C . GLY B 1 351 ? -4.461 -47.031 -26.781 1 96 351 GLY B C 1
ATOM 5232 O O . GLY B 1 351 ? -4.113 -47.25 -27.938 1 96 351 GLY B O 1
ATOM 5233 N N . LEU B 1 352 ? -4.352 -45.906 -26.188 1 95.75 352 LEU B N 1
ATOM 5234 C CA . LEU B 1 352 ? -3.668 -44.781 -26.844 1 95.75 352 LEU B CA 1
ATOM 5235 C C . LEU B 1 352 ? -2.232 -45.156 -27.188 1 95.75 352 LEU B C 1
ATOM 5237 O O . LEU B 1 352 ? -1.506 -45.719 -26.359 1 95.75 352 LEU B O 1
ATOM 5241 N N . ASP B 1 353 ? -1.883 -44.906 -28.438 1 93.38 353 ASP B N 1
ATOM 5242 C CA . ASP B 1 353 ? -0.497 -45.125 -28.859 1 93.38 353 ASP B CA 1
ATOM 5243 C C . ASP B 1 353 ? 0.388 -43.969 -28.359 1 93.38 353 ASP B C 1
ATOM 5245 O O . ASP B 1 353 ? 0.196 -42.812 -28.75 1 93.38 353 ASP B O 1
ATOM 5249 N N . THR B 1 354 ? 1.348 -44.344 -27.516 1 92.88 354 THR B N 1
ATOM 5250 C CA . THR B 1 354 ? 2.182 -43.312 -26.906 1 92.88 354 THR B CA 1
ATOM 5251 C C . THR B 1 354 ? 3.615 -43.406 -27.406 1 92.88 354 THR B C 1
ATOM 5253 O O . THR B 1 354 ? 4.531 -42.844 -26.812 1 92.88 354 THR B O 1
ATOM 5256 N N . GLY B 1 355 ? 3.861 -44 -28.5 1 92.69 355 GLY B N 1
ATOM 5257 C CA . GLY B 1 355 ? 5.203 -44.281 -29 1 92.69 355 GLY B CA 1
ATOM 5258 C C . GLY B 1 355 ? 5.84 -43.094 -29.688 1 92.69 355 GLY B C 1
ATOM 5259 O O . GLY B 1 355 ? 7.059 -43.031 -29.859 1 92.69 355 GLY B O 1
ATOM 5260 N N . ALA B 1 356 ? 5.07 -42.125 -30.078 1 92.19 356 ALA B N 1
ATOM 5261 C CA . ALA B 1 356 ? 5.57 -41 -30.891 1 92.19 356 ALA B CA 1
ATOM 5262 C C . ALA B 1 356 ? 6.289 -39.969 -30.016 1 92.19 356 ALA B C 1
ATOM 5264 O O . ALA B 1 356 ? 7.059 -39.156 -30.516 1 92.19 356 ALA B O 1
ATOM 5265 N N . TRP B 1 357 ? 6.043 -40.031 -28.734 1 95.5 357 TRP B N 1
ATOM 5266 C CA . TRP B 1 357 ? 6.586 -39 -27.859 1 95.5 357 TRP B CA 1
ATOM 5267 C C . TRP B 1 357 ? 7.934 -39.438 -27.297 1 95.5 357 TRP B C 1
ATOM 5269 O O . TRP B 1 357 ? 8.156 -40.625 -27.031 1 95.5 357 TRP B O 1
ATOM 5279 N N . ILE B 1 358 ? 8.836 -38.469 -27.125 1 94.88 358 ILE B N 1
ATOM 5280 C CA . ILE B 1 358 ? 10.172 -38.719 -26.625 1 94.88 358 ILE B CA 1
ATOM 5281 C C . ILE B 1 358 ? 10.32 -38.125 -25.234 1 94.88 358 ILE B C 1
ATOM 5283 O O . ILE B 1 358 ? 10.375 -36.906 -25.078 1 94.88 358 ILE B O 1
ATOM 5287 N N . ARG B 1 359 ? 10.406 -38.906 -24.234 1 95.75 359 ARG B N 1
ATOM 5288 C CA . ARG B 1 359 ? 10.539 -38.5 -22.844 1 95.75 359 ARG B CA 1
ATOM 5289 C C . ARG B 1 359 ? 11.992 -38.219 -22.5 1 95.75 359 ARG B C 1
ATOM 5291 O O . ARG B 1 359 ? 12.875 -39.031 -22.703 1 95.75 359 ARG B O 1
ATOM 5298 N N . PRO B 1 360 ? 12.242 -37.031 -22.109 1 93.69 360 PRO B N 1
ATOM 5299 C CA . PRO B 1 360 ? 13.625 -36.75 -21.703 1 93.69 360 PRO B CA 1
ATOM 5300 C C . PRO B 1 360 ? 14.008 -37.406 -20.391 1 93.69 360 PRO B C 1
ATOM 5302 O O . PRO B 1 360 ? 13.141 -37.719 -19.578 1 93.69 360 PRO B O 1
#

pLDDT: mean 91.31, std 16.25, range [26.05, 98.94]

Sequence (720 aa):
MIAPRILIISLLLACGGAASVYAQEDAATLSGAVEAWLNSPHARRGSESFTHWDEDGEIPPQCATCHSSIGMRDFLGGDGSTPGQVDHPTALGALIDCTTCHSAAAAALDQVTFPSGVAIGGFGPSATCMVCHQGRTSGDGVNATTAGLDDDAVAPELGFVNVHYRAAAASLLGTEVRGGFEYPGKTYAGRFAHVPNFNTCTSCHEPHALEVRAEPCAECHKTANLTAIRTRPADADGDGNTGEGVAFEITGLHDALGHAIMAYAAEVAGKPVVYAPDAYPYFFVDLNGNGSVDADEAAYPNRYQSWTPRLLRAAYNYQFVAKDPGIYAHNPSYAIQLMIDSLDDLGKATGLDTGAWIRPMIAPRILIISLLLACGGAASVYAQEDAATLSGAVEAWLNSPHARRGSESFTHWDEDGEIPPQCATCHSSIGMRDFLGGDGSTPGQVDHPTALGALIDCTTCHSAAAAALDQVTFPSGVAIGGFGPSATCMVCHQGRTSGDGVNATTAGLDDDAVAPELGFVNVHYRAAAASLLGTEVRGGFEYPGKTYAGRFAHVPNFNTCTSCHEPHALEVRAEPCAECHKTANLTAIRTRPADADGDGNTGEGVAFEITGLHDALGHAIMAYAAEVAGKPVVYAPDAYPYFFVDLNGNGSVDADEAAYPNRYQSWTPRLLRAAYNYQFVAKDPGIYAHNPSYAIQLMIDSLDDLGKATGLDTGAWIRP

Organism: NCBI:txid2984134

Nearest PDB structures (foldseek):
  1qdb-assembly2_C  TM=4.606E-01  e=1.329E+00  Sulfurospirillum deleyianum
  1qdb-assembly2_C  TM=4.446E-01  e=1.441E+00  Sulfurospirillum deleyianum
  7y5d-assembly1_G  TM=1.796E-01  e=6.287E+00  Mycolicibacterium smegmatis

Solvent-accessible surface area (backbone atoms only — not comparable to full-atom values): 39292 Å² total; per-residue (Å²): 134,85,77,80,82,80,79,79,77,77,79,78,79,80,72,72,62,61,69,61,51,54,56,48,57,52,45,54,47,46,19,49,46,41,49,31,25,62,74,10,80,51,48,43,67,86,36,65,77,49,44,72,36,60,91,70,62,38,34,50,34,93,53,15,50,66,41,17,27,65,20,31,33,27,21,57,24,59,75,74,44,63,61,83,39,44,90,53,64,33,72,56,60,39,40,59,46,71,61,45,62,37,21,60,43,38,65,66,35,32,64,44,72,43,69,56,68,44,69,49,65,83,46,48,86,38,27,59,54,39,68,49,23,29,34,74,35,16,20,55,54,53,49,64,73,38,60,94,56,57,50,74,41,65,36,77,87,46,68,85,69,68,43,67,56,41,28,47,44,20,44,22,29,16,55,73,44,27,35,50,49,76,62,88,96,61,86,68,42,47,62,53,78,56,59,84,82,50,61,49,60,63,58,38,23,40,84,41,49,58,46,71,60,41,68,72,45,25,78,78,64,73,42,51,52,71,58,57,41,61,88,63,72,70,41,38,47,43,79,79,61,58,78,60,10,46,42,52,37,48,49,47,39,50,51,51,40,53,53,50,50,31,51,40,24,38,74,61,52,65,48,39,43,26,71,36,97,90,34,76,83,29,40,17,40,33,87,83,67,78,77,58,76,49,86,82,33,73,38,63,92,39,43,49,54,61,36,18,42,52,55,45,50,37,50,32,37,52,48,50,53,65,32,19,88,56,36,54,76,37,21,41,60,35,52,46,36,42,45,51,53,34,43,48,56,54,13,74,77,67,67,53,84,64,77,58,45,51,74,117,134,84,78,80,81,80,79,80,79,78,79,77,78,81,70,73,63,61,69,60,51,56,54,48,57,52,44,55,47,46,19,47,45,40,50,32,25,63,73,10,81,52,48,44,67,86,36,63,76,49,45,72,36,58,91,71,62,37,34,51,34,93,52,16,49,68,43,17,26,65,20,30,33,26,22,56,24,57,74,74,45,64,59,81,39,44,91,54,64,34,72,57,59,39,41,60,47,70,61,46,62,36,22,60,42,39,65,67,34,34,62,43,73,43,67,56,68,44,69,50,66,84,46,47,85,40,26,60,55,40,69,49,23,31,34,73,35,15,20,57,55,54,49,64,72,36,60,92,56,57,50,74,42,66,37,78,86,46,67,85,67,68,40,68,57,42,28,47,44,21,44,21,29,15,54,72,44,29,36,50,51,76,61,90,97,61,88,67,42,44,60,52,79,57,58,85,81,50,62,49,61,65,57,36,23,40,84,43,47,59,46,70,61,40,68,72,44,26,78,79,64,73,41,51,52,72,58,56,41,60,88,63,72,68,42,37,46,43,80,79,60,57,78,59,11,46,42,52,37,47,48,48,38,51,52,50,39,53,53,49,52,31,51,40,25,39,72,61,51,64,47,38,42,25,72,36,97,89,34,75,83,29,41,16,40,32,88,83,67,78,77,60,74,48,87,85,32,74,36,62,93,39,43,48,54,62,35,18,44,53,55,47,50,35,50,32,35,52,47,50,52,66,33,20,86,56,38,55,77,36,19,42,61,33,53,46,38,41,45,51,51,33,42,48,58,53,16,74,78,67,67,53,84,62,77,58,46,51,73,117

Secondary structure (DSSP, 8-state):
---------------SHHHHHHHHHHHHHHHHHHHHHHTSGGG-TTSHHHHTTTTTTSB-HHHHHHH-HHHHHHHHTTTSSPTTS--S-B-TT--S-HHHHHSHHHHH---EE-TTS-EE---GGGHHHHHHTT-S--HHHHHHHHTTS-TTS--TT-------S--HHHHHHGGGTT-SPPPTT----------GGG-SHHHHB-TTT--B--GGGHHHHS-S-GGG-------TT-SS--SS-HHHHHHHHHHHHHHHHHHHIIIIISS-EEE-TTSTT-EEE-SS-SSS--TTTSSGGGB-----HHHHHHHHHHHHHHT-TTHHHH-HHHHHHHHHHHHHHHHHHH----TT----/---------------SHHHHHHHHHHHHHHHHHHHHHHTSGGG-TTSHHHHTTTTTTSB-HHHHHHH-HHHHHHHHTTTSSPTTS--S-B-TT--S-HHHHHSHHHHH---EE-TTS-EE---GGGHHHHHHTT-S--HHHHHHHHTTS-TTS--TT-------S--HHHHHHGGGTT-S---TT----------GGG-SHHHHB-TTT--B--GGGHHHHS-S-GGG-------TT-SS-SSS-HHHHHHHHHHHHHHHHHHHIIIIISS-EEE-TTSTT-EEE-SS-SSS--TTTSSGGGB-----HHHHHHHHHHHHHHT-TTHHHH-HHHHHHHHHHHHHHHHHHH----TT----

Foldseek 3Di:
DPPDDPPPPPPPPPPPPPVVVVVVVVVVVVVVLVVLQCQAPQNPCPDCLQCVCVVVQWAAFLSDCQSALVSVCQCLCVVVHDHNTRDGTHGGDGTCDPCLQPGPSNQPDFWEQAQLRDIDGDQHSLRSVQNHQQFNHFLVVLCVQQPPFDQQAFDQVDDADASDFRNLNNLQQFPNRHRANDDPPDDFDGHDADDPCCGHLCSQAVPNNRDGDQVVVCVPQVDSPQQQGADDQDQQLLPPDRRGGLLVSLVSLLVVLLVLLQLSCCPRLVFGWEADLVAPPGIFTPPVSPRYDDPVTSDPVRHDRRDGSLSSSSVRLSNVCVRNSCSSVSHSLRNSQSSLVSSVSSCVVRVDDSPSGDRD/DPPDPPPPPPPPPPPPPPVVVVVVVVVVVVVVLVVLQCQAPQNPCPDCLQCVCVVVQWAAFLSDCQSALVSVCQCLCVVVHDHNTRDGTHGGDGTCDPCLQPGPSNQPDFWEQAQLRDIDGRQHSQRSVQNHQQFNHFLVVLCVQQPPFDQQAFDLVDDADASDFRNLNNLQQFPNRHRANDDPPDDFDGHDADPPCCGHLCSQAVPRNRDGPQVVVCVPQVDSPQQQGADDQDQQLLPPDRRGGLLVSLVSLLVVLLVLLQLSCCPRLVFGWEADLPAPPGIFTPPVSPRYDDPVTSDPVRHDRRDGSLSSSSVRLSNVCVRNSCSSPSHSLSNSQSSLVSSVSSCVVRVDDSPSGDRD